Protein 1NJ1 (pdb70)

CATH classification: 3.30.930.10 (+2 more: 3.40.50.800, 3.30.110.30)

InterPro domains:
  IPR002314 Aminoacyl-tRNA synthetase, class II (G/ P/ S/T) [PF00587] (98-279)
  IPR002316 Proline-tRNA ligase, class IIa [PR01046] (71-89)
  IPR002316 Proline-tRNA ligase, class IIa [PR01046] (112-123)
  IPR002316 Proline-tRNA ligase, class IIa [PR01046] (142-150)
  IPR002316 Proline-tRNA ligase, class IIa [PR01046] (152-163)
  IPR004154 Anticodon-binding [PF03129] (296-390)
  IPR004499 Proline-tRNA ligase, class IIa, archaeal-type [MF_01571] (13-481)
  IPR004499 Proline-tRNA ligase, class IIa, archaeal-type [PTHR43382] (6-451)
  IPR004499 Proline-tRNA ligase, class IIa, archaeal-type [TIGR00408] (14-480)
  IPR006195 Aminoacyl-tRNA synthetase, class II [PS50862] (42-289)
  IPR016061 Proline-tRNA ligase, class II, C-terminal [PF09180] (418-471)
  IPR016061 Proline-tRNA ligase, class II, C-terminal [SM00946] (417-471)
  IPR017449 Prolyl-tRNA synthetase, class II [G3DSA:3.30.110.30] (411-475)
  IPR017449 Prolyl-tRNA synthetase, class II [SSF64586] (412-473)
  IPR033721 Prolyl-tRNA synthetase, catalytic domain [cd00778] (19-279)
  IPR036621 Anticodon-binding domain superfamily [G3DSA:3.40.50.800] (290-408)
  IPR045864 Class II Aminoacyl-tRNA synthetase/Biotinyl protein ligase (BPL) and lipoyl protein ligase (LPL) [G3DSA:3.30.930.10] (19-289)
  IPR045864 Class II Aminoacyl-tRNA synthetase/Biotinyl protein ligase (BPL) and lipoyl protein ligase (LPL) [SSF55681] (20-283)

Secondary structure (DSSP, 8-state):
-HHHHHHHHHHHTT-EE---SSTT--EE-HHHHHHHHHHHHHHHHHHTTT-EE----SEEEHHHHTTSHHHHHHTTTT--EEEEETTEEEEEEEEEPSSSHHHHHHHHHHH--BTTT--EEEEEEEEEE----S--BTTTB-SEEEEEEEEEEEESSHHHHHHHHHHHHHHHHHHHHHHT---EEEE--TTTS-TT-SEEEEEEEE-TTS-EEEEEEEEEEETHHHHHHT-EEE-TTS-EEE-EEEEEEE-THHHHHHHHHT--SSSEE--TTTSS-SEEEEE--SSSSHHHHHHHHHHHHHHHHTTT--EEE---SS-HHHHHHHHHHEE-SEEEEE-HHHHTTTEEEEEESSS--EEEEETTTHHHHHHHHHHHHHHHHHHHHHHHHHTTEEE-SSHHHHHHHHHHH-SEEEEEE---HHHHHHHHHHHT-EEEEEEE-S--B-TTT-SB--EEEEEE-B-

GO terms:
  GO:0004827 proline-tRNA ligase activity (F, EXP)
  GO:0005515 protein binding (F, IPI)

Nearest PDB structures (foldseek):
  1nj1-assembly1_A  TM=1.002E+00  e=1.861E-103  Methanothermobacter thermautotrophicus
  1nj2-assembly1_A-2  TM=9.922E-01  e=1.148E-88  Methanothermobacter thermautotrophicus str. Delta H
  1nj8-assembly1_A  TM=9.573E-01  e=8.414E-65  Methanocaldococcus jannaschii
  3ial-assembly1_B  TM=9.706E-01  e=8.404E-56  Giardia lamblia ATCC 50803
  3ial-assembly1_A  TM=9.686E-01  e=1.998E-55  Giardia lamblia ATCC 50803

Organism: Methanothermobacter thermautotrophicus (strain ATCC 29096 / DSM 1053 / JCM 10044 / NBRC 100330 / Delta H) (NCBI:txid187420)

Foldseek 3Di:
DLQVQLVVLCVLLVQWDCPDPDFQDIGGGPQNVLLVVLLVVLLCVLCVVAADEDDFDQKDWCVLLVLADQQCVVQVVFWDWDQDDPPHGDPTIITGAQDCLSGCLLVLLVQAAALVSDWHKYKYFAWGATRDDPDHDPLARGRIQGGKIKMKIKHADLVVLVVVLVVVVVSVVVSCLLFLFDWDKFKAFVVPANGQFPTKIWTWGAFPVLAIGTFKMKTWNQQSSQVSSVRWYQYPVGDIDTITMMMMIGTSVSVSCSQGLLADPLAGATQLSSAQFQEEEEEDDDPDCVVVRVVVRVVLQVVLVVVVGRYHYPPDPDDVVVVCSSCLNNRHAWYWYTYPVQSVVQKIWIAGNSPRDIDIDHSPPVNVVSVVSSVVSSVVSSVVSNVVQVVQEEEDLALVVLLVSCVPVRHKYKYFAQSDDVQQVVSCVVSVKHWRHWDADDWFAHNGPGHIGRTITMIGHYD

Radius of gyration: 25.41 Å; Cα contacts (8 Å, |Δi|>4): 941; chains: 1; bounding box: 59×59×75 Å

Structure (mmCIF, N/CA/C/O backbone):
data_1NJ1
#
_entry.id   1NJ1
#
_cell.length_a   143.750
_cell.length_b   143.750
_cell.length_c   163.890
_cell.angle_alpha   90.00
_cell.angle_beta   90.00
_cell.angle_gamma   120.00
#
_symmetry.space_group_name_H-M   'P 65 2 2'
#
loop_
_entity.id
_entity.type
_entity.pdbx_description
1 polymer 'Proline-tRNA Synthetase'
2 non-polymer 'ZINC ION'
3 non-polymer 'MAGNESIUM ION'
4 non-polymer "5'-O-(N-(L-CYSTEINYL)-SULFAMOYL)ADENOSINE"
5 water water
#
loop_
_atom_site.group_PDB
_atom_site.id
_atom_site.type_symbol
_atom_site.label_atom_id
_atom_site.label_alt_id
_atom_site.label_comp_id
_atom_site.label_asym_id
_atom_site.label_entity_id
_atom_site.label_seq_id
_atom_site.pdbx_PDB_ins_code
_atom_site.Cartn_x
_atom_site.Cartn_y
_atom_site.Cartn_z
_atom_site.occupancy
_atom_site.B_iso_or_equiv
_atom_site.auth_seq_id
_atom_site.auth_comp_id
_atom_site.auth_asym_id
_atom_site.auth_atom_id
_atom_site.pdbx_PDB_model_num
ATOM 1 N N . GLU A 1 39 ? -13.944 -89.200 -19.314 1.00 83.19 19 GLU A N 1
ATOM 2 C CA . GLU A 1 39 ? -13.452 -88.009 -18.552 1.00 83.64 19 GLU A CA 1
ATOM 3 C C . GLU A 1 39 ? -14.267 -86.773 -18.919 1.00 80.41 19 GLU A C 1
ATOM 4 O O . GLU A 1 39 ? -14.719 -86.038 -18.042 1.00 79.09 19 GLU A O 1
ATOM 10 N N . PHE A 1 40 ? -14.452 -86.554 -20.218 1.00 76.90 20 PHE A N 1
ATOM 11 C CA . PHE A 1 40 ? -15.222 -85.416 -20.696 1.00 73.83 20 PHE A CA 1
ATOM 12 C C . PHE A 1 40 ? -16.657 -85.517 -20.204 1.00 73.17 20 PHE A C 1
ATOM 13 O O . PHE A 1 40 ? -17.194 -84.560 -19.647 1.00 72.17 20 PHE A O 1
ATOM 21 N N . SER A 1 41 ? -17.272 -86.678 -20.414 1.00 71.72 21 SER A N 1
ATOM 22 C CA . SER A 1 41 ? -18.644 -86.896 -19.984 1.00 71.95 21 SER A CA 1
ATOM 23 C C . SER A 1 41 ? -18.859 -86.427 -18.557 1.00 72.33 21 SER A C 1
ATOM 24 O O . SER A 1 41 ? -19.757 -85.636 -18.288 1.00 74.57 21 SER A O 1
ATOM 27 N N . GLU A 1 42 ? -18.036 -86.911 -17.638 1.00 70.96 22 GLU A N 1
ATOM 28 C CA . GLU A 1 42 ? -18.187 -86.521 -16.253 1.00 69.86 22 GLU A CA 1
ATOM 29 C C . GLU A 1 42 ? -18.043 -85.011 -16.119 1.00 66.41 22 GLU A C 1
ATOM 30 O O . GLU A 1 42 ? -18.817 -84.363 -15.430 1.00 66.49 22 GLU A O 1
ATOM 36 N N . TRP A 1 43 ? -17.046 -84.449 -16.784 1.00 63.82 23 TRP A N 1
ATOM 37 C CA . TRP A 1 43 ? -16.805 -83.017 -16.710 1.00 60.91 23 TRP A CA 1
ATOM 38 C C . TRP A 1 43 ? -18.050 -82.246 -17.121 1.00 60.35 23 TRP A C 1
ATOM 39 O O . TRP A 1 43 ? -18.512 -81.364 -16.402 1.00 60.57 23 TRP A O 1
ATOM 50 N N . PHE A 1 44 ? -18.571 -82.594 -18.293 1.00 59.50 24 PHE A N 1
ATOM 51 C CA . PHE A 1 44 ? -19.760 -81.980 -18.867 1.00 59.70 24 PHE A CA 1
ATOM 52 C C . PHE A 1 44 ? -20.929 -82.018 -17.877 1.00 60.01 24 PHE A C 1
ATOM 53 O O . PHE A 1 44 ? -21.447 -80.977 -17.481 1.00 59.96 24 PHE A O 1
ATOM 61 N N . HIS A 1 45 ? -21.329 -83.218 -17.473 1.00 59.71 25 HIS A N 1
ATOM 62 C CA . HIS A 1 45 ? -22.430 -83.387 -16.533 1.00 61.23 25 HIS A CA 1
ATOM 63 C C . HIS A 1 45 ? -22.244 -82.601 -15.261 1.00 61.60 25 HIS A C 1
ATOM 64 O O . HIS A 1 45 ? -23.192 -82.024 -14.735 1.00 63.67 25 HIS A O 1
ATOM 71 N N . ASN A 1 46 ? -21.025 -82.570 -14.752 1.00 61.21 26 ASN A N 1
ATOM 72 C CA . ASN A 1 46 ? -20.797 -81.839 -13.526 1.00 60.88 26 ASN A CA 1
ATOM 73 C C . ASN A 1 46 ? -20.879 -80.345 -13.726 1.00 57.85 26 ASN A C 1
ATOM 74 O O . ASN A 1 46 ? -21.415 -79.637 -12.879 1.00 57.79 26 ASN A O 1
ATOM 79 N N . ILE A 1 47 ? -20.360 -79.849 -14.839 1.00 55.00 27 ILE A N 1
ATOM 80 C CA . ILE A 1 47 ? -20.405 -78.414 -15.048 1.00 53.57 27 ILE A CA 1
ATOM 81 C C . ILE A 1 47 ? -21.835 -77.941 -15.309 1.00 53.03 27 ILE A C 1
ATOM 82 O O . ILE A 1 47 ? -22.217 -76.857 -14.872 1.00 51.16 27 ILE A O 1
ATOM 87 N N . LEU A 1 48 ? -22.628 -78.755 -16.002 1.00 52.02 28 LEU A N 1
ATOM 88 C CA . LEU A 1 48 ? -24.004 -78.382 -16.277 1.00 54.57 28 LEU A CA 1
ATOM 89 C C . LEU A 1 48 ? -24.719 -78.159 -14.956 1.00 57.06 28 LEU A C 1
ATOM 90 O O . LEU A 1 48 ? -25.569 -77.279 -14.838 1.00 60.50 28 LEU A O 1
ATOM 95 N N . GLU A 1 49 ? -24.358 -78.947 -13.953 1.00 58.48 29 GLU A N 1
ATOM 96 C CA . GLU A 1 49 ? -24.965 -78.819 -12.643 1.00 58.51 29 GLU A CA 1
ATOM 97 C C . GLU A 1 49 ? -24.344 -77.707 -11.816 1.00 58.15 29 GLU A C 1
ATOM 98 O O . GLU A 1 49 ? -25.051 -76.852 -11.297 1.00 58.54 29 GLU A O 1
ATOM 104 N N . GLU A 1 50 ? -23.022 -77.710 -11.691 1.00 58.78 30 GLU A N 1
ATOM 105 C CA . GLU A 1 50 ? -22.361 -76.694 -10.891 1.00 58.02 30 GLU A CA 1
ATOM 106 C C . GLU A 1 50 ? -22.654 -75.288 -11.384 1.00 56.93 30 GLU A C 1
ATOM 107 O O . GLU A 1 50 ? -22.937 -74.401 -10.591 1.00 56.40 30 GLU A O 1
ATOM 113 N N . ALA A 1 51 ? -22.574 -75.086 -12.694 1.00 56.39 31 ALA A N 1
ATOM 114 C CA . ALA A 1 51 ? -22.832 -73.780 -13.281 1.00 55.65 31 ALA A CA 1
ATOM 115 C C . ALA A 1 51 ? -24.338 -73.501 -13.384 1.00 57.18 31 ALA A C 1
ATOM 116 O O . ALA A 1 51 ? -24.753 -72.425 -13.826 1.00 56.81 31 ALA A O 1
ATOM 118 N N . GLU A 1 52 ? -25.144 -74.480 -12.974 1.00 57.72 32 GLU A N 1
ATOM 119 C CA . GLU A 1 52 ? -26.602 -74.372 -12.981 1.00 58.87 32 GLU A CA 1
ATOM 120 C C . GLU A 1 52 ? -27.174 -74.010 -14.342 1.00 57.63 32 GLU A C 1
ATOM 121 O O . GLU A 1 52 ? -27.921 -73.048 -14.491 1.00 57.46 32 GLU A O 1
ATOM 127 N N . ILE A 1 53 ? -26.817 -74.813 -15.332 1.00 56.47 33 ILE A N 1
ATOM 128 C CA . ILE A 1 53 ? -27.263 -74.613 -16.691 1.00 54.20 33 ILE A CA 1
ATOM 129 C C . ILE A 1 53 ? -28.577 -75.330 -16.912 1.00 53.22 33 ILE A C 1
ATOM 130 O O . ILE A 1 53 ? -29.562 -74.710 -17.296 1.00 53.72 33 ILE A O 1
ATOM 135 N N . ILE A 1 54 ? -28.595 -76.637 -16.689 1.00 52.32 34 ILE A N 1
ATOM 136 C CA . ILE A 1 54 ? -29.827 -77.397 -16.831 1.00 53.84 34 ILE A CA 1
ATOM 137 C C . ILE A 1 54 ? -29.901 -78.362 -15.667 1.00 53.86 34 ILE A C 1
ATOM 138 O O . ILE A 1 54 ? -28.884 -78.732 -15.105 1.00 56.97 34 ILE A O 1
ATOM 143 N N . ASP A 1 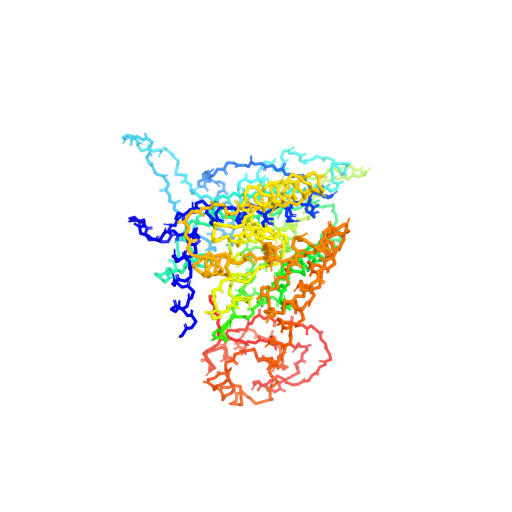55 ? -31.109 -78.752 -15.293 1.00 55.09 35 ASP A N 1
ATOM 144 C CA . ASP A 1 55 ? -31.307 -79.700 -14.216 1.00 53.77 35 ASP A CA 1
ATOM 145 C C . ASP A 1 55 ? -31.885 -80.908 -14.921 1.00 54.95 35 ASP A C 1
ATOM 146 O O . ASP A 1 55 ? -32.903 -80.798 -15.591 1.00 55.56 35 ASP A O 1
ATOM 151 N N . GLN A 1 56 ? -31.241 -82.059 -14.781 1.00 57.08 36 GLN A N 1
ATOM 152 C CA . GLN A 1 56 ? -31.698 -83.266 -15.464 1.00 57.84 36 GLN A CA 1
ATOM 153 C C . GLN A 1 56 ? -32.646 -84.138 -14.661 1.00 57.71 36 GLN A C 1
ATOM 154 O O . GLN A 1 56 ? -33.145 -85.148 -15.164 1.00 57.49 36 GLN A O 1
ATOM 160 N N . ARG A 1 57 ? -32.909 -83.744 -13.424 1.00 56.69 37 ARG A N 1
ATOM 161 C CA . ARG A 1 57 ? -33.768 -84.531 -12.557 1.00 58.16 37 ARG A CA 1
ATOM 162 C C . ARG A 1 57 ? -35.265 -84.519 -12.866 1.00 59.24 37 ARG A C 1
ATOM 163 O O . ARG A 1 57 ? -36.077 -84.716 -11.977 1.00 62.47 37 ARG A O 1
ATOM 171 N N . TYR A 1 58 ? -35.636 -84.307 -14.120 1.00 60.80 38 TYR A N 1
ATOM 172 C CA . TYR A 1 58 ? -37.048 -84.287 -14.490 1.00 60.53 38 TYR A CA 1
ATOM 173 C C . TYR A 1 58 ? -37.539 -85.728 -14.691 1.00 61.45 38 TYR A C 1
ATOM 174 O O . TYR A 1 58 ? -36.871 -86.539 -15.323 1.00 61.57 38 TYR A O 1
ATOM 183 N N . PRO A 1 59 ? -38.729 -86.055 -14.172 1.00 63.62 39 PRO A N 1
ATOM 184 C CA . PRO A 1 59 ? -39.324 -87.394 -14.273 1.00 64.28 39 PRO A CA 1
ATOM 185 C C . PRO A 1 59 ? -39.487 -88.022 -15.649 1.00 65.44 39 PRO A C 1
ATOM 186 O O . PRO A 1 59 ? -39.921 -89.171 -15.753 1.00 66.29 39 PRO A O 1
ATOM 190 N N . VAL A 1 60 ? -39.162 -87.290 -16.708 1.00 65.19 40 VAL A N 1
ATOM 191 C CA . VAL A 1 60 ? -39.295 -87.858 -18.045 1.00 64.74 40 VAL A CA 1
ATOM 192 C C . VAL A 1 60 ? -37.955 -87.790 -18.763 1.00 65.66 40 VAL A C 1
ATOM 193 O O . VAL A 1 60 ? -37.400 -86.719 -18.988 1.00 66.90 40 VAL A O 1
ATOM 197 N N . LYS A 1 61 ? -37.440 -88.959 -19.111 1.00 66.68 41 LYS A N 1
ATOM 198 C CA . LYS A 1 61 ? -36.153 -89.081 -19.770 1.00 67.36 41 LYS A CA 1
ATOM 199 C C . LYS A 1 61 ? -36.041 -88.300 -21.073 1.00 66.01 41 LYS A C 1
ATOM 200 O O . LYS A 1 61 ? -36.922 -88.368 -21.935 1.00 65.70 41 LYS A O 1
ATOM 206 N N . GLY A 1 62 ? -34.947 -87.555 -21.200 1.00 63.70 42 GLY A N 1
ATOM 207 C CA . GLY A 1 62 ? -34.700 -86.794 -22.407 1.00 62.37 42 GLY A CA 1
ATOM 208 C C . GLY A 1 62 ? -35.370 -85.442 -22.449 1.00 61.92 42 GLY A C 1
ATOM 209 O O . GLY A 1 62 ? -35.506 -84.837 -23.511 1.00 61.42 42 GLY A O 1
ATOM 210 N N . MET A 1 63 ? -35.790 -84.959 -21.291 1.00 60.42 43 MET A N 1
ATOM 211 C CA . MET A 1 63 ? -36.453 -83.674 -21.221 1.00 59.55 43 MET A CA 1
ATOM 212 C C . MET A 1 63 ? -35.895 -82.969 -20.023 1.00 58.05 43 MET A C 1
ATOM 213 O O . MET A 1 63 ? -36.160 -83.353 -18.899 1.00 60.76 43 MET A O 1
ATOM 218 N N . HIS A 1 64 ? -35.118 -81.928 -20.269 1.00 57.34 44 HIS A N 1
ATOM 219 C CA . HIS A 1 64 ? -34.482 -81.218 -19.187 1.00 56.91 44 HIS A CA 1
ATOM 220 C C . HIS A 1 64 ? -34.989 -79.809 -18.955 1.00 54.43 44 HIS A C 1
ATOM 221 O O . HIS A 1 64 ? -35.677 -79.233 -19.791 1.00 54.08 44 HIS A O 1
ATOM 228 N N . VAL A 1 65 ? -34.635 -79.268 -17.797 1.00 51.18 45 VAL A N 1
ATOM 229 C CA . VAL A 1 65 ? -35.047 -77.945 -17.393 1.00 49.05 45 VAL A CA 1
ATOM 230 C C . VAL A 1 65 ? -33.945 -76.925 -17.541 1.00 49.86 45 VAL A C 1
ATOM 231 O O . VAL A 1 65 ? -32.819 -77.165 -17.128 1.00 51.80 45 VAL A O 1
ATOM 235 N N . TRP A 1 66 ? -34.268 -75.780 -18.130 1.00 49.15 46 TRP A N 1
ATOM 236 C CA . TRP A 1 66 ? -33.283 -74.722 -18.258 1.00 49.70 46 TRP A CA 1
ATOM 237 C C . TRP A 1 66 ? -33.368 -73.862 -17.008 1.00 49.34 46 TRP A C 1
ATOM 238 O O . TRP A 1 66 ? -34.380 -73.215 -16.770 1.00 51.58 46 TRP A O 1
ATOM 249 N N . MET A 1 67 ? -32.313 -73.867 -16.205 1.00 49.80 47 MET A N 1
ATOM 250 C CA . MET A 1 67 ? -32.275 -73.077 -14.991 1.00 49.37 47 MET A CA 1
ATOM 251 C C . MET A 1 67 ? -31.898 -71.647 -15.353 1.00 48.59 47 MET A C 1
ATOM 252 O O . MET A 1 67 ? -31.399 -71.392 -16.443 1.00 50.05 47 MET A O 1
ATOM 257 N N . PRO A 1 68 ? -32.109 -70.695 -14.433 1.00 48.13 48 PRO A N 1
ATOM 258 C CA . PRO A 1 68 ? -31.788 -69.294 -14.710 1.00 47.65 48 PRO A CA 1
ATOM 259 C C . PRO A 1 68 ? -30.499 -69.033 -15.468 1.00 49.20 48 PRO A C 1
ATOM 260 O O . PRO A 1 68 ? -30.526 -68.403 -16.519 1.00 51.50 48 PRO A O 1
ATOM 264 N N . HIS A 1 69 ? -29.369 -69.505 -14.949 1.00 51.83 49 HIS A N 1
ATOM 265 C CA . HIS A 1 69 ? -28.101 -69.255 -15.630 1.00 53.12 49 HIS A CA 1
ATOM 266 C C . HIS A 1 69 ? -28.080 -69.835 -17.047 1.00 52.41 49 HIS A C 1
ATOM 267 O O . HIS A 1 69 ? -27.759 -69.129 -18.010 1.00 52.08 49 HIS A O 1
ATOM 274 N N . GLY A 1 70 ? -28.411 -71.118 -17.168 1.00 50.31 50 GLY A N 1
ATOM 275 C CA . GLY A 1 70 ? -28.432 -71.738 -18.477 1.00 49.77 50 GLY A CA 1
ATOM 276 C C . GLY A 1 70 ? -29.302 -70.923 -19.416 1.00 50.33 50 GLY A C 1
ATOM 277 O O . GLY A 1 70 ? -28.903 -70.607 -20.540 1.00 50.98 50 GLY A O 1
ATOM 278 N N . PHE A 1 71 ? -30.487 -70.546 -18.948 1.00 48.78 51 PHE A N 1
ATOM 279 C CA . PHE A 1 71 ? -31.385 -69.772 -19.787 1.00 48.42 51 PHE A CA 1
ATOM 280 C C . PHE A 1 71 ? -30.739 -68.506 -20.319 1.00 47.88 51 PHE A C 1
ATOM 281 O O . PHE A 1 71 ? -30.963 -68.139 -21.464 1.00 48.35 51 PHE A O 1
ATOM 289 N N . MET A 1 72 ? -29.942 -67.834 -19.498 1.00 48.51 52 MET A N 1
ATOM 290 C CA . MET A 1 72 ? -29.292 -66.608 -19.950 1.00 50.20 52 MET A CA 1
ATOM 291 C C . MET A 1 72 ? -28.302 -66.856 -21.084 1.00 49.91 52 MET A C 1
ATOM 292 O O . MET A 1 72 ? -28.187 -66.047 -22.005 1.00 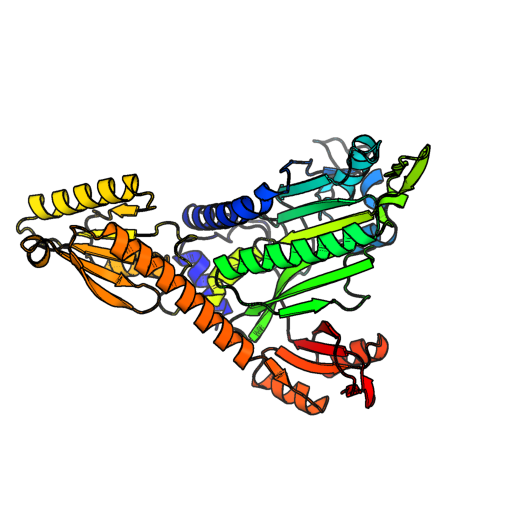51.38 52 MET A O 1
ATOM 297 N N . ILE A 1 73 ? -27.588 -67.972 -21.016 1.00 49.00 53 ILE A N 1
ATOM 298 C CA . ILE A 1 73 ? -26.621 -68.310 -22.050 1.00 47.50 53 ILE A CA 1
ATOM 299 C C . ILE A 1 73 ? -27.367 -68.597 -23.341 1.00 46.35 53 ILE A C 1
ATOM 300 O O . ILE A 1 73 ? -26.995 -68.112 -24.411 1.00 44.08 53 ILE A O 1
ATOM 305 N N . ARG A 1 74 ? -28.432 -69.385 -23.221 1.00 45.91 54 ARG A N 1
ATOM 306 C CA . ARG A 1 74 ? -29.268 -69.747 -24.356 1.00 44.99 54 ARG A CA 1
ATOM 307 C C . ARG A 1 74 ? -29.797 -68.472 -24.993 1.00 46.36 54 ARG A C 1
ATOM 308 O O . ARG A 1 74 ? -29.776 -68.304 -26.209 1.00 48.07 54 ARG A O 1
ATOM 316 N N . LYS A 1 75 ? -30.257 -67.570 -24.141 1.00 46.56 55 LYS A N 1
ATOM 317 C CA . LYS A 1 75 ? -30.795 -66.299 -24.567 1.00 47.69 55 LYS A CA 1
ATOM 318 C C . LYS A 1 75 ? -29.770 -65.529 -25.385 1.00 48.62 55 LYS A C 1
ATOM 319 O O . LYS A 1 75 ? -30.064 -65.101 -26.499 1.00 49.56 55 LYS A O 1
ATOM 325 N N . ASN A 1 76 ? -28.567 -65.353 -24.843 1.00 47.87 56 ASN A N 1
ATOM 326 C CA . ASN A 1 76 ? -27.535 -64.622 -25.570 1.00 47.48 56 ASN A CA 1
ATOM 327 C C . ASN A 1 76 ? -27.133 -65.328 -26.853 1.00 47.21 56 ASN A C 1
ATOM 328 O O . ASN A 1 76 ? -26.873 -64.688 -27.871 1.00 46.76 56 ASN A O 1
ATOM 333 N N . THR A 1 77 ? -27.074 -66.650 -26.817 1.00 46.62 57 THR A N 1
ATOM 334 C CA . THR A 1 77 ? -26.714 -67.373 -28.018 1.00 45.58 57 THR A CA 1
ATOM 335 C C . THR A 1 77 ? -27.740 -67.061 -29.088 1.00 45.68 57 THR A C 1
ATOM 336 O O . THR A 1 77 ? -27.374 -66.816 -30.238 1.00 45.43 57 THR A O 1
ATOM 340 N N . LEU A 1 78 ? -29.024 -67.052 -28.722 1.00 44.53 58 LEU A N 1
ATOM 341 C CA . LEU A 1 78 ? -30.058 -66.749 -29.710 1.00 44.49 58 LEU A CA 1
ATOM 342 C C . LEU A 1 78 ? -30.014 -65.295 -30.192 1.00 44.37 58 LEU A C 1
ATOM 343 O O . LEU A 1 78 ? -30.337 -65.013 -31.344 1.00 44.36 58 LEU A O 1
ATOM 348 N N . LYS A 1 79 ? -29.612 -64.370 -29.332 1.00 44.65 59 LYS A N 1
ATOM 349 C CA . LYS A 1 79 ? -29.529 -62.986 -29.770 1.00 47.91 59 LYS A CA 1
ATOM 350 C C . LYS A 1 79 ? -28.548 -62.895 -30.937 1.00 49.74 59 LYS A C 1
ATOM 351 O O . LYS A 1 79 ? -28.830 -62.261 -31.950 1.00 51.14 59 LYS A O 1
ATOM 357 N N . ILE A 1 80 ? -27.396 -63.539 -30.778 1.00 50.86 60 ILE A N 1
ATOM 358 C CA . ILE A 1 80 ? -26.367 -63.564 -31.803 1.00 50.69 60 ILE A CA 1
ATOM 359 C C . ILE A 1 80 ? -26.928 -64.175 -33.074 1.00 51.35 60 ILE A C 1
ATOM 360 O O . ILE A 1 80 ? -26.753 -63.627 -34.161 1.00 53.53 60 ILE A O 1
ATOM 365 N N . LEU A 1 81 ? -27.614 -65.306 -32.937 1.00 50.96 61 LEU A N 1
ATOM 366 C CA . LEU A 1 81 ? -28.180 -65.984 -34.097 1.00 50.39 61 LEU A CA 1
ATOM 367 C C . LEU A 1 81 ? -29.190 -65.124 -34.837 1.00 50.43 61 LEU A C 1
ATOM 368 O O . LEU A 1 81 ? -29.139 -65.007 -36.054 1.00 51.28 61 LEU A O 1
ATOM 373 N N . ARG A 1 82 ? -30.107 -64.513 -34.099 1.00 50.70 62 ARG A N 1
ATOM 374 C CA . ARG A 1 82 ? -31.128 -63.689 -34.717 1.00 48.68 62 ARG A CA 1
ATOM 375 C C . ARG A 1 82 ? -30.599 -62.439 -35.408 1.00 50.37 62 ARG A C 1
ATOM 376 O O . ARG A 1 82 ? -31.165 -62.023 -36.409 1.00 49.60 62 ARG A O 1
ATOM 384 N N . ARG A 1 83 ? -29.523 -61.834 -34.904 1.00 52.04 63 ARG A N 1
ATOM 385 C CA . ARG A 1 83 ? -28.986 -60.649 -35.574 1.00 55.78 63 ARG A CA 1
ATOM 386 C C . ARG A 1 83 ? -28.689 -61.025 -37.006 1.00 55.88 63 ARG A C 1
ATOM 387 O O . ARG A 1 83 ? -28.956 -60.271 -37.937 1.00 59.03 63 ARG A O 1
ATOM 395 N N . ILE A 1 84 ? -28.133 -62.214 -37.171 1.00 54.64 64 ILE A N 1
ATOM 396 C CA . ILE A 1 84 ? -27.773 -62.706 -38.477 1.00 52.74 64 ILE A CA 1
ATOM 397 C C . ILE A 1 84 ? -28.998 -63.048 -39.288 1.00 52.65 64 ILE A C 1
ATOM 398 O O . ILE A 1 84 ? -29.207 -62.506 -40.373 1.00 53.75 64 ILE A O 1
ATOM 403 N N . LEU A 1 85 ? -29.809 -63.950 -38.761 1.00 51.20 65 LEU A N 1
ATOM 404 C CA . LEU A 1 85 ? -31.006 -64.377 -39.466 1.00 52.42 65 LEU A CA 1
ATOM 405 C C . LEU A 1 85 ? -31.992 -63.263 -39.807 1.00 53.72 65 LEU A C 1
ATOM 406 O O . LEU A 1 85 ? -32.615 -63.299 -40.862 1.00 55.37 65 LEU A O 1
ATOM 411 N N . ASP A 1 86 ? -32.140 -62.270 -38.938 1.00 54.29 66 ASP A N 1
ATOM 412 C CA . ASP A 1 86 ? -33.100 -61.212 -39.220 1.00 55.77 66 ASP A CA 1
ATOM 413 C C . ASP A 1 86 ? -32.728 -60.270 -40.364 1.00 56.02 66 ASP A C 1
ATOM 414 O O . ASP A 1 86 ? -33.535 -59.432 -40.768 1.00 56.88 66 ASP A O 1
ATOM 419 N N . ARG A 1 87 ? -31.523 -60.403 -40.905 1.00 55.30 67 ARG A N 1
ATOM 420 C CA . ARG A 1 87 ? -31.130 -59.545 -42.019 1.00 53.70 67 ARG A CA 1
ATOM 421 C C . ARG A 1 87 ? -31.962 -59.860 -43.251 1.00 54.01 67 ARG A C 1
ATOM 422 O O . ARG A 1 87 ? -32.383 -58.953 -43.956 1.00 55.79 67 ARG A O 1
ATOM 430 N N . ASP A 1 88 ? -32.211 -61.142 -43.503 1.00 53.74 68 ASP A N 1
ATOM 431 C CA . ASP A 1 88 ? -32.960 -61.538 -44.689 1.00 54.04 68 ASP A CA 1
ATOM 432 C C . ASP A 1 88 ? -34.017 -62.594 -44.463 1.00 52.55 68 ASP A C 1
ATOM 433 O O . ASP A 1 88 ? -34.570 -63.130 -45.422 1.00 54.08 68 ASP A O 1
ATOM 438 N N . HIS A 1 89 ? -34.293 -62.912 -43.206 1.00 50.07 69 HIS A N 1
ATOM 439 C CA . HIS A 1 89 ? -35.314 -63.906 -42.898 1.00 48.54 69 HIS A CA 1
ATOM 440 C C . HIS A 1 89 ? -36.416 -63.260 -42.073 1.00 47.78 69 HIS A C 1
ATOM 441 O O . HIS A 1 89 ? -36.175 -62.284 -41.369 1.00 48.46 69 HIS A O 1
ATOM 448 N N . GLU A 1 90 ? -37.622 -63.807 -42.161 1.00 47.59 70 GLU A N 1
ATOM 449 C CA . GLU A 1 90 ? -38.750 -63.288 -41.399 1.00 48.00 70 GLU A CA 1
ATOM 450 C C . GLU A 1 90 ? -39.145 -64.336 -40.370 1.00 46.93 70 GLU A C 1
ATOM 451 O O . GLU A 1 90 ? -39.531 -65.447 -40.728 1.00 47.74 70 GLU A O 1
ATOM 457 N N . GLU A 1 91 ? -39.062 -63.985 -39.093 1.00 44.31 71 GLU A N 1
ATOM 458 C CA . GLU A 1 91 ? -39.421 -64.934 -38.063 1.00 44.27 71 GLU A CA 1
ATOM 459 C C . GLU A 1 91 ? -40.925 -65.125 -38.023 1.00 45.36 71 GLU A C 1
ATOM 460 O O . GLU A 1 91 ? -41.681 -64.175 -38.203 1.00 47.35 71 GLU A O 1
ATOM 466 N N . VAL A 1 92 ? -41.348 -66.368 -37.808 1.00 45.08 72 VAL A N 1
ATOM 467 C CA . VAL A 1 92 ? -42.755 -66.711 -37.719 1.00 44.79 72 VAL A CA 1
ATOM 468 C C . VAL A 1 92 ? -42.906 -67.666 -36.541 1.00 44.55 72 VAL A C 1
ATOM 469 O O . VAL A 1 92 ? -41.983 -67.846 -35.762 1.00 44.35 72 VAL A O 1
ATOM 473 N N . LEU A 1 93 ? -44.077 -68.267 -36.400 1.00 43.75 73 LEU A N 1
ATOM 474 C CA . LEU A 1 93 ? -44.310 -69.209 -35.327 1.00 44.07 73 LEU A CA 1
ATOM 475 C C . LEU A 1 93 ? -45.516 -70.045 -35.688 1.00 45.63 73 LEU A C 1
ATOM 476 O O . LEU A 1 93 ? -46.643 -69.554 -35.669 1.00 47.61 73 LEU A O 1
ATOM 481 N N . PHE A 1 94 ? -45.265 -71.310 -36.033 1.00 45.36 74 PHE A N 1
ATOM 482 C CA . PHE A 1 94 ? -46.317 -72.235 -36.410 1.00 43.01 74 PHE A CA 1
ATOM 483 C C . PHE A 1 94 ? -46.668 -73.129 -35.248 1.00 42.89 74 PHE A C 1
ATOM 484 O O . PHE A 1 94 ? -45.969 -73.152 -34.247 1.00 42.91 74 PHE A O 1
ATOM 492 N N . PRO A 1 95 ? -47.771 -73.874 -35.367 1.00 44.02 75 PRO A N 1
ATOM 493 C CA . PRO A 1 95 ? -48.245 -74.782 -34.324 1.00 45.55 75 PRO A CA 1
ATOM 494 C C . PRO A 1 95 ? -47.297 -75.927 -34.006 1.00 48.91 75 PRO A C 1
ATOM 495 O O . PRO A 1 95 ? -46.358 -76.222 -34.750 1.00 49.10 75 PRO A O 1
ATOM 499 N N . LEU A 1 96 ? -47.579 -76.588 -32.896 1.00 49.81 76 LEU A N 1
ATOM 500 C CA . LEU A 1 96 ? -46.795 -77.715 -32.447 1.00 51.64 76 LEU A CA 1
ATOM 501 C C . LEU A 1 96 ? -47.369 -79.019 -32.967 1.00 53.71 76 LEU A C 1
ATOM 502 O O . LEU A 1 96 ? -46.625 -79.941 -33.288 1.00 56.52 76 LEU A O 1
ATOM 507 N N . LEU A 1 97 ? -48.695 -79.094 -33.047 1.00 54.88 77 LEU A N 1
ATOM 508 C CA . LEU A 1 97 ? -49.379 -80.313 -33.466 1.00 54.34 77 LEU A CA 1
ATOM 509 C C . LEU A 1 97 ? -49.678 -80.465 -34.941 1.00 56.04 77 LEU A C 1
ATOM 510 O O . LEU A 1 97 ? -50.120 -79.525 -35.600 1.00 54.01 77 LEU A O 1
ATOM 515 N N . VAL A 1 98 ? -49.435 -81.675 -35.444 1.00 58.93 78 VAL A N 1
ATOM 516 C CA . VAL A 1 98 ? -49.666 -82.011 -36.846 1.00 62.08 78 VAL A CA 1
ATOM 517 C C . VAL A 1 98 ? -50.542 -83.242 -36.918 1.00 64.46 78 VAL A C 1
ATOM 518 O O . VAL A 1 98 ? -50.283 -84.238 -36.244 1.00 65.26 78 VAL A O 1
ATOM 522 N N . PRO A 1 99 ? -51.587 -83.194 -37.746 1.00 67.28 79 PRO A N 1
ATOM 523 C CA . PRO A 1 99 ? -52.532 -84.298 -37.934 1.00 70.54 79 PRO A CA 1
ATOM 524 C C . PRO A 1 99 ? -51.951 -85.353 -38.867 1.00 74.07 79 PRO A C 1
ATOM 525 O O . PRO A 1 99 ? -51.215 -85.007 -39.786 1.00 74.59 79 PRO A O 1
ATOM 529 N N . GLU A 1 100 ? -52.275 -86.628 -38.636 1.00 79.21 80 GLU A N 1
ATOM 530 C CA . GLU A 1 100 ? -51.767 -87.715 -39.483 1.00 84.26 80 GLU A CA 1
ATOM 531 C C . GLU A 1 100 ? -51.882 -87.351 -40.949 1.00 85.66 80 GLU A C 1
ATOM 532 O O . GLU A 1 100 ? -50.934 -87.478 -41.711 1.00 84.61 80 GLU A O 1
ATOM 538 N N . ASP A 1 101 ? -53.070 -86.908 -41.331 1.00 89.59 81 ASP A N 1
ATOM 539 C CA . ASP A 1 101 ? -53.355 -86.501 -42.697 1.00 93.86 81 ASP A CA 1
ATOM 540 C C . ASP A 1 101 ? -52.175 -85.752 -43.329 1.00 93.69 81 ASP A C 1
ATOM 541 O O . ASP A 1 101 ? -51.658 -86.155 -44.368 1.00 93.59 81 ASP A O 1
ATOM 546 N N . GLU A 1 102 ? -51.752 -84.664 -42.692 1.00 94.53 82 GLU A N 1
ATOM 547 C CA . GLU A 1 102 ? -50.649 -83.851 -43.196 1.00 95.29 82 GLU A CA 1
ATOM 548 C C . GLU A 1 102 ? -49.289 -84.507 -43.030 1.00 94.66 82 GLU A C 1
ATOM 549 O O . GLU A 1 102 ? -48.477 -84.513 -43.949 1.00 93.50 82 GLU A O 1
ATOM 555 N N . LEU A 1 103 ? -49.041 -85.044 -41.843 1.00 95.33 83 LEU A N 1
ATOM 556 C CA . LEU A 1 103 ? -47.769 -85.682 -41.544 1.00 96.56 83 LEU A CA 1
ATOM 557 C C . LEU A 1 103 ? -47.400 -86.780 -42.534 1.00 98.53 83 LEU A C 1
ATOM 558 O O . LEU A 1 103 ? -46.345 -86.722 -43.166 1.00 99.08 83 LEU A O 1
ATOM 563 N N . ALA A 1 104 ? -48.275 -87.774 -42.667 1.00 100.74 84 ALA A N 1
ATOM 564 C CA . ALA A 1 104 ? -48.039 -88.905 -43.558 1.00 102.88 84 ALA A CA 1
ATOM 565 C C . ALA A 1 104 ? -48.301 -88.593 -45.028 1.00 105.09 84 ALA A C 1
ATOM 566 O O . ALA A 1 104 ? -48.483 -89.502 -45.839 1.00 105.96 84 ALA A O 1
ATOM 568 N N . LYS A 1 105 ? -48.305 -87.311 -45.373 1.00 107.22 85 LYS A N 1
ATOM 569 C CA . LYS A 1 105 ? -48.558 -86.907 -46.749 1.00 109.03 85 LYS A CA 1
ATOM 570 C C . LYS A 1 105 ? -47.312 -87.044 -47.624 1.00 110.15 85 LYS A C 1
ATOM 571 O O . LYS A 1 105 ? -47.405 -87.012 -48.850 1.00 109.95 85 LYS A O 1
ATOM 577 N N . GLU A 1 106 ? -46.150 -87.204 -46.997 1.00 112.13 86 GLU A N 1
ATOM 578 C CA . GLU A 1 106 ? -44.903 -87.364 -47.746 1.00 114.69 86 GLU A CA 1
ATOM 579 C C . GLU A 1 106 ? -44.471 -88.832 -47.793 1.00 114.15 86 GLU A C 1
ATOM 580 O O . GLU A 1 106 ? -44.677 -89.581 -46.842 1.00 114.97 86 GLU A O 1
ATOM 586 N N . ALA A 1 107 ? -43.868 -89.236 -48.906 1.00 113.54 87 ALA A N 1
ATOM 587 C CA . ALA A 1 107 ? -43.422 -90.613 -49.073 1.00 112.49 87 ALA A CA 1
ATOM 588 C C . ALA A 1 107 ? -42.301 -90.994 -48.109 1.00 111.66 87 ALA A C 1
ATOM 589 O O . ALA A 1 107 ? -42.524 -91.712 -47.135 1.00 110.75 87 ALA A O 1
ATOM 591 N N . ILE A 1 108 ? -41.097 -90.499 -48.380 1.00 111.25 88 ILE A N 1
ATOM 592 C CA . ILE A 1 108 ? -39.933 -90.818 -47.559 1.00 111.02 88 ILE A CA 1
ATOM 593 C C . ILE A 1 108 ? -39.866 -90.085 -46.218 1.00 110.22 88 ILE A C 1
ATOM 594 O O . ILE A 1 108 ? -39.430 -90.664 -45.218 1.00 109.50 88 ILE A O 1
ATOM 599 N N . HIS A 1 109 ? -40.291 -88.822 -46.199 1.00 109.50 89 HIS A N 1
ATOM 600 C CA . HIS A 1 109 ? -40.275 -88.015 -44.975 1.00 108.65 89 HIS A CA 1
ATOM 601 C C . HIS A 1 109 ? -41.012 -88.728 -43.841 1.00 108.32 89 HIS A C 1
ATOM 602 O O . HIS A 1 109 ? -40.483 -88.859 -42.736 1.00 108.11 89 HIS A O 1
ATOM 609 N N . VAL A 1 110 ? -42.229 -89.191 -44.118 1.00 108.18 90 VAL A N 1
ATOM 610 C CA . VAL A 1 110 ? -43.030 -89.894 -43.116 1.00 108.43 90 VAL A CA 1
ATOM 611 C C . VAL A 1 110 ? -42.357 -91.193 -42.672 1.00 108.32 90 VAL A C 1
ATOM 612 O O . VAL A 1 110 ? -42.422 -91.565 -41.495 1.00 108.04 90 VAL A O 1
ATOM 616 N N . LYS A 1 111 ? -41.721 -91.878 -43.623 1.00 107.89 91 LYS A N 1
ATOM 617 C CA . LYS A 1 111 ? -41.020 -93.127 -43.346 1.00 107.12 91 LYS A CA 1
ATOM 618 C C . LYS A 1 111 ? -39.827 -92.842 -42.441 1.00 106.93 91 LYS A C 1
ATOM 619 O O . LYS A 1 111 ? -39.459 -93.667 -41.603 1.00 106.56 91 LYS A O 1
ATOM 625 N N . GLY A 1 112 ? -39.235 -91.662 -42.623 1.00 106.84 92 GLY A N 1
ATOM 626 C CA . GLY A 1 112 ? -38.082 -91.257 -41.836 1.00 107.00 92 GLY A CA 1
ATOM 627 C C . GLY A 1 112 ? -38.353 -90.991 -40.363 1.00 107.12 92 GLY A C 1
ATOM 628 O O . GLY A 1 112 ? -37.483 -91.223 -39.519 1.00 107.25 92 GLY A O 1
ATOM 629 N N . PHE A 1 113 ? -39.550 -90.499 -40.048 1.00 106.89 93 PHE A N 1
ATOM 630 C CA . PHE A 1 113 ? -39.917 -90.214 -38.662 1.00 106.11 93 PHE A CA 1
ATOM 631 C C . PHE A 1 113 ? -41.067 -91.118 -38.183 1.00 106.32 93 PHE A C 1
ATOM 632 O O . PHE A 1 113 ? -41.718 -90.836 -37.175 1.00 107.22 93 PHE A O 1
ATOM 640 N N . GLU A 1 114 ? -41.301 -92.207 -38.907 1.00 105.84 94 GLU A N 1
ATOM 641 C CA . GLU A 1 114 ? -42.356 -93.160 -38.578 1.00 105.31 94 GLU A CA 1
ATOM 642 C C . GLU A 1 114 ? -42.595 -93.379 -37.083 1.00 104.13 94 GLU A C 1
ATOM 643 O O . GLU A 1 114 ? -43.619 -92.963 -36.542 1.00 103.26 94 GLU A O 1
ATOM 649 N N . ASP A 1 115 ? -41.650 -94.045 -36.424 1.00 103.24 95 ASP A N 1
ATOM 650 C CA . ASP A 1 115 ? -41.777 -94.350 -35.002 1.00 102.48 95 ASP A CA 1
ATOM 651 C C . ASP A 1 115 ? -40.911 -93.442 -34.153 1.00 99.55 95 ASP A C 1
ATOM 652 O O . ASP A 1 115 ? -40.459 -93.832 -33.076 1.00 98.96 95 ASP A O 1
ATOM 657 N N . GLU A 1 116 ? -40.670 -92.234 -34.644 1.00 96.05 96 GLU A N 1
ATOM 658 C CA . GLU A 1 116 ? -39.866 -91.270 -33.907 1.00 92.35 96 GLU A CA 1
ATOM 659 C C . GLU A 1 116 ? -40.761 -90.117 -33.472 1.00 86.46 96 GLU A C 1
ATOM 660 O O . GLU A 1 116 ? -40.307 -89.154 -32.856 1.00 85.08 96 GLU A O 1
ATOM 666 N N . VAL A 1 117 ? -42.045 -90.254 -33.780 1.00 80.39 97 VAL A N 1
ATOM 667 C CA . VAL A 1 117 ? -43.054 -89.251 -33.475 1.00 75.83 97 VAL A CA 1
ATOM 668 C C . VAL A 1 117 ? -43.934 -89.582 -32.269 1.00 73.01 97 VAL A C 1
ATOM 669 O O . VAL A 1 117 ? -44.366 -90.717 -32.116 1.00 73.13 97 VAL A O 1
ATOM 673 N N . TYR A 1 118 ? -44.190 -88.591 -31.413 1.00 69.68 98 TYR A N 1
ATOM 674 C CA . TYR A 1 118 ? -45.070 -88.782 -30.255 1.00 65.39 98 TYR A CA 1
ATOM 675 C C . TYR A 1 118 ? -46.484 -88.480 -30.744 1.00 63.89 98 TYR A C 1
ATOM 676 O O . TYR A 1 118 ? -46.687 -87.531 -31.503 1.00 61.55 98 TYR A O 1
ATOM 685 N N . TRP A 1 119 ? -47.464 -89.265 -30.307 1.00 62.41 99 TRP A N 1
ATOM 686 C CA . TRP A 1 119 ? -48.839 -89.042 -30.752 1.00 61.46 99 TRP A CA 1
ATOM 687 C C . TRP A 1 119 ? -49.837 -88.695 -29.655 1.00 61.99 99 TRP A C 1
ATOM 688 O O . TRP A 1 119 ? -49.910 -89.390 -28.638 1.00 61.50 99 TRP A O 1
ATOM 699 N N . VAL A 1 120 ? -50.602 -87.621 -29.857 1.00 62.35 100 VAL A N 1
ATOM 700 C CA . VAL A 1 120 ? -51.639 -87.277 -28.892 1.00 64.93 100 VAL A CA 1
ATOM 701 C C . VAL A 1 120 ? -52.863 -87.946 -29.504 1.00 64.82 100 VAL A C 1
ATOM 702 O O . VAL A 1 120 ? -53.142 -87.786 -30.693 1.00 64.34 100 VAL A O 1
ATOM 706 N N . THR A 1 121 ? -53.575 -88.718 -28.697 1.00 66.46 101 THR A N 1
ATOM 707 C CA . THR A 1 121 ? -54.735 -89.446 -29.179 1.00 68.51 101 THR A CA 1
ATOM 708 C C . THR A 1 121 ? -56.028 -89.041 -28.491 1.00 70.87 101 THR A C 1
ATOM 709 O O . THR A 1 121 ? -57.109 -89.197 -29.053 1.00 71.53 101 THR A O 1
ATOM 713 N N . HIS A 1 122 ? -55.919 -88.516 -27.279 1.00 72.94 102 HIS A N 1
ATOM 714 C CA . HIS A 1 122 ? -57.102 -88.117 -26.547 1.00 76.52 102 HIS A CA 1
ATOM 715 C C . HIS A 1 122 ? -57.127 -86.658 -26.162 1.00 78.32 102 HIS A C 1
ATOM 716 O O . HIS A 1 122 ? -56.097 -86.062 -25.852 1.00 79.48 102 HIS A O 1
ATOM 723 N N . GLY A 1 123 ? -58.332 -86.100 -26.192 1.00 80.47 103 GLY A N 1
ATOM 724 C CA . GLY A 1 123 ? -58.558 -84.723 -25.805 1.00 82.10 103 GLY A CA 1
ATOM 725 C C . GLY A 1 123 ? -59.422 -84.842 -24.566 1.00 83.90 103 GLY A C 1
ATOM 726 O O . GLY A 1 123 ? -60.647 -84.845 -24.647 1.00 84.18 103 GLY A O 1
ATOM 727 N N . GLY A 1 124 ? -58.780 -84.960 -23.412 1.00 86.01 104 GLY A N 1
ATOM 728 C CA . GLY A 1 124 ? -59.521 -85.117 -22.178 1.00 89.00 104 GLY A CA 1
ATOM 729 C C . GLY A 1 124 ? -59.783 -86.600 -22.034 1.00 91.26 104 GLY A C 1
ATOM 730 O O . GLY A 1 124 ? -58.858 -87.402 -22.146 1.00 92.62 104 GLY A O 1
ATOM 731 N N . LEU A 1 125 ? -61.033 -86.979 -21.804 1.00 92.55 105 LEU A N 1
ATOM 732 C CA . LEU A 1 125 ? -61.366 -88.390 -21.669 1.00 93.61 105 LEU A CA 1
ATOM 733 C C . LEU A 1 125 ? -61.709 -88.981 -23.033 1.00 93.68 105 LEU A C 1
ATOM 734 O O . LEU A 1 125 ? -61.552 -90.180 -23.261 1.00 93.30 105 LEU A O 1
ATOM 739 N N . SER A 1 126 ? -62.165 -88.127 -23.942 1.00 93.72 106 SER A N 1
ATOM 740 C CA . SER A 1 126 ? -62.545 -88.569 -25.277 1.00 94.32 106 SER A CA 1
ATOM 741 C C . SER A 1 126 ? -61.379 -88.698 -26.252 1.00 93.60 106 SER A C 1
ATOM 742 O O . SER A 1 126 ? -60.467 -87.879 -26.272 1.00 93.87 106 SER A O 1
ATOM 745 N N . LYS A 1 127 ? -61.426 -89.744 -27.064 1.00 93.29 107 LYS A N 1
ATOM 746 C CA . LYS A 1 127 ? -60.397 -90.005 -28.053 1.00 93.25 107 LYS A CA 1
ATOM 747 C C . LYS A 1 127 ? -60.615 -89.134 -29.285 1.00 93.46 107 LYS A C 1
ATOM 748 O O . LYS A 1 127 ? -61.714 -89.080 -29.834 1.00 93.16 107 LYS A O 1
ATOM 754 N N . LEU A 1 128 ? -59.560 -88.449 -29.712 1.00 93.85 108 LEU A N 1
ATOM 755 C CA . LEU A 1 128 ? -59.627 -87.578 -30.880 1.00 93.97 108 LEU A CA 1
ATOM 756 C C . LEU A 1 128 ? -59.952 -88.386 -32.128 1.00 93.95 108 LEU A C 1
ATOM 757 O O . LEU A 1 128 ? -59.451 -89.493 -32.312 1.00 93.85 108 LEU A O 1
ATOM 762 N N . GLN A 1 129 ? -60.787 -87.831 -32.992 1.00 94.58 109 GLN A N 1
ATOM 763 C CA . GLN A 1 129 ? -61.147 -88.533 -34.211 1.00 95.93 109 GLN A CA 1
ATOM 764 C C . GLN A 1 129 ? -60.067 -88.351 -35.264 1.00 93.68 109 GLN A C 1
ATOM 765 O O . GLN A 1 129 ? -60.264 -88.657 -36.437 1.00 93.89 109 GLN A O 1
ATOM 771 N N . ARG A 1 130 ? -58.911 -87.871 -34.831 1.00 91.23 110 ARG A N 1
ATOM 772 C CA . ARG A 1 130 ? -57.810 -87.625 -35.746 1.00 88.46 110 ARG A CA 1
ATOM 773 C C . ARG A 1 130 ? -56.550 -87.468 -34.896 1.00 85.29 110 ARG A C 1
ATOM 774 O O . ARG A 1 130 ? -56.408 -86.491 -34.166 1.00 84.47 110 ARG A O 1
ATOM 782 N N . LYS A 1 131 ? -55.651 -88.444 -34.975 1.00 82.11 111 LYS A N 1
ATOM 783 C CA . LYS A 1 131 ? -54.411 -88.401 -34.208 1.00 78.44 111 LYS A CA 1
ATOM 784 C C . LYS A 1 131 ? -53.617 -87.140 -34.517 1.00 73.94 111 LYS A C 1
ATOM 785 O O . LYS A 1 131 ? -53.598 -86.668 -35.656 1.00 72.27 111 LYS A O 1
ATOM 791 N N . LEU A 1 132 ? -52.954 -86.602 -33.500 1.00 69.23 112 LEU A N 1
ATOM 792 C CA . LEU A 1 132 ? -52.128 -85.415 -33.679 1.00 65.22 112 LEU A CA 1
ATOM 793 C C . LEU A 1 132 ? -50.712 -85.723 -33.210 1.00 62.78 112 LEU A C 1
ATOM 794 O O . LEU A 1 132 ? -50.505 -86.237 -32.108 1.00 63.21 112 LEU A O 1
ATOM 799 N N . ALA A 1 133 ? -49.740 -85.402 -34.053 1.00 58.84 113 ALA A N 1
ATOM 800 C CA . ALA A 1 133 ? -48.347 -85.657 -33.738 1.00 56.84 113 ALA A CA 1
ATOM 801 C C . ALA A 1 133 ? -47.599 -84.409 -33.313 1.00 55.64 113 ALA A C 1
ATOM 802 O O . ALA A 1 133 ? -47.800 -83.344 -33.886 1.00 56.71 113 ALA A O 1
ATOM 804 N N . LEU A 1 134 ? -46.741 -84.536 -32.307 1.00 53.51 114 LEU A N 1
ATOM 805 C CA . LEU A 1 134 ? -45.936 -83.403 -31.890 1.00 52.63 114 LEU A CA 1
ATOM 806 C C . LEU A 1 134 ? -44.919 -83.244 -33.022 1.00 52.65 114 LEU A C 1
ATOM 807 O O . LEU A 1 134 ? -44.371 -84.222 -33.517 1.00 52.87 114 LEU A O 1
ATOM 812 N N . ARG A 1 135 ? -44.670 -82.018 -33.448 1.00 51.81 115 ARG A N 1
ATOM 813 C CA . ARG A 1 135 ? -43.742 -81.807 -34.540 1.00 53.17 115 ARG A CA 1
ATOM 814 C C . ARG A 1 135 ? -42.324 -82.325 -34.249 1.00 54.27 115 ARG A C 1
ATOM 815 O O . ARG A 1 135 ? -41.772 -82.095 -33.177 1.00 53.71 115 ARG A O 1
ATOM 823 N N . PRO A 1 136 ? -41.734 -83.056 -35.208 1.00 55.39 116 PRO A N 1
ATOM 824 C CA . PRO A 1 136 ? -40.382 -83.613 -35.110 1.00 55.40 116 PRO A CA 1
ATOM 825 C C . PRO A 1 136 ? -39.514 -82.565 -35.786 1.00 55.30 116 PRO A C 1
ATOM 826 O O . PRO A 1 136 ? -38.339 -82.380 -35.491 1.00 56.04 116 PRO A O 1
ATOM 830 N N . THR A 1 137 ? -40.155 -81.892 -36.725 1.00 56.23 117 THR A N 1
ATOM 831 C CA . THR A 1 137 ? -39.576 -80.836 -37.533 1.00 56.67 117 THR A CA 1
ATOM 832 C C . THR A 1 137 ? -40.856 -80.308 -38.173 1.00 55.84 117 THR A C 1
ATOM 833 O O . THR A 1 137 ? -41.857 -81.017 -38.188 1.00 55.45 117 THR A O 1
ATOM 837 N N . SER A 1 138 ? -40.848 -79.100 -38.714 1.00 54.27 118 SER A N 1
ATOM 838 C CA . SER A 1 138 ? -42.098 -78.554 -39.212 1.00 55.55 118 SER A CA 1
ATOM 839 C C . SER A 1 138 ? -42.475 -78.535 -40.692 1.00 57.79 118 SER A C 1
ATOM 840 O O . SER A 1 138 ? -43.392 -77.805 -41.068 1.00 57.74 118 SER A O 1
ATOM 843 N N . GLU A 1 139 ? -41.812 -79.324 -41.531 1.00 58.07 119 GLU A N 1
ATOM 844 C CA . GLU A 1 139 ? -42.154 -79.318 -42.947 1.00 58.44 119 GLU A CA 1
ATOM 845 C C . GLU A 1 139 ? -43.639 -79.561 -43.152 1.00 58.02 119 GLU A C 1
ATOM 846 O O . GLU A 1 139 ? -44.308 -78.809 -43.848 1.00 60.14 119 GLU A O 1
ATOM 852 N N . THR A 1 140 ? -44.154 -80.618 -42.544 1.00 57.47 120 THR A N 1
ATOM 853 C CA . THR A 1 140 ? -45.558 -80.954 -42.698 1.00 58.01 120 THR A CA 1
ATOM 854 C C . THR A 1 140 ? -46.501 -79.981 -42.003 1.00 58.58 120 THR A C 1
ATOM 855 O O . THR A 1 140 ? -47.715 -80.057 -42.180 1.00 61.83 120 THR A O 1
ATOM 859 N N . VAL A 1 141 ? -45.950 -79.064 -41.218 1.00 57.93 121 VAL A N 1
ATOM 860 C CA . VAL A 1 141 ? -46.765 -78.076 -40.525 1.00 56.54 121 VAL A CA 1
ATOM 861 C C . VAL A 1 141 ? -46.885 -76.808 -41.345 1.00 56.05 121 VAL A C 1
ATOM 862 O O . VAL A 1 141 ? -47.965 -76.270 -41.501 1.00 58.37 121 VAL A O 1
ATOM 866 N N . MET A 1 142 ? -45.763 -76.345 -41.874 1.00 55.65 122 MET A N 1
ATOM 867 C CA . MET A 1 142 ? -45.723 -75.116 -42.647 1.00 57.28 122 MET A CA 1
ATOM 868 C C . MET A 1 142 ? -46.011 -75.240 -44.132 1.00 59.00 122 MET A C 1
ATOM 869 O O 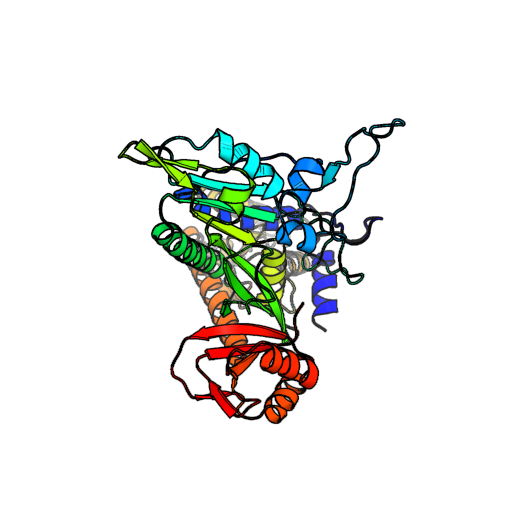. MET A 1 142 ? -46.558 -74.325 -44.741 1.00 58.68 122 MET A O 1
ATOM 874 N N . TYR A 1 143 ? -45.613 -76.349 -44.734 1.00 59.94 123 TYR A N 1
ATOM 875 C CA . TYR A 1 143 ? -45.793 -76.476 -46.164 1.00 60.20 123 TYR A CA 1
ATOM 876 C C . TYR A 1 143 ? -47.217 -76.409 -46.666 1.00 61.05 123 TYR A C 1
ATOM 877 O O . TYR A 1 143 ? -47.484 -75.744 -47.668 1.00 60.99 123 TYR A O 1
ATOM 886 N N . PRO A 1 144 ? -48.159 -77.078 -45.988 1.00 60.93 124 PRO A N 1
ATOM 887 C CA . PRO A 1 144 ? -49.513 -76.957 -46.522 1.00 61.78 124 PRO A CA 1
ATOM 888 C C . PRO A 1 144 ? -49.932 -75.486 -46.480 1.00 62.84 124 PRO A C 1
ATOM 889 O O . PRO A 1 144 ? -50.658 -75.006 -47.347 1.00 64.73 124 PRO A O 1
ATOM 893 N N . MET A 1 145 ? -49.426 -74.767 -45.486 1.00 63.28 125 MET A N 1
ATOM 894 C CA . MET A 1 145 ? -49.717 -73.351 -45.328 1.00 63.97 125 MET A CA 1
ATOM 895 C C . MET A 1 145 ? -48.985 -72.537 -46.400 1.00 64.08 125 MET A C 1
ATOM 896 O O . MET A 1 145 ? -49.465 -71.485 -46.832 1.00 64.98 125 MET A O 1
ATOM 901 N N . PHE A 1 146 ? -47.815 -73.011 -46.821 1.00 63.79 126 PHE A N 1
ATOM 902 C CA . PHE A 1 146 ? -47.044 -72.313 -47.854 1.00 63.52 126 PHE A CA 1
ATOM 903 C C . PHE A 1 146 ? -47.779 -72.384 -49.179 1.00 62.53 126 PHE A C 1
ATOM 904 O O . PHE A 1 146 ? -47.667 -71.495 -50.017 1.00 62.50 126 PHE A O 1
ATOM 912 N N . ALA A 1 147 ? -48.529 -73.463 -49.357 1.00 63.04 127 ALA A N 1
ATOM 913 C CA . ALA A 1 147 ? -49.303 -73.666 -50.566 1.00 63.78 127 ALA A CA 1
ATOM 914 C C . ALA A 1 147 ? -50.259 -72.492 -50.745 1.00 64.33 127 ALA A C 1
ATOM 915 O O . ALA A 1 147 ? -50.530 -72.076 -51.869 1.00 65.87 127 ALA A O 1
ATOM 917 N N . LEU A 1 148 ? -50.764 -71.962 -49.633 1.00 63.57 128 LEU A N 1
ATOM 918 C CA . LEU A 1 148 ? -51.686 -70.833 -49.673 1.00 63.03 128 LEU A CA 1
ATOM 919 C C . LEU A 1 148 ? -50.968 -69.499 -49.819 1.00 63.29 128 LEU A C 1
ATOM 920 O O . LEU A 1 148 ? -51.366 -68.661 -50.617 1.00 64.15 128 LEU A O 1
ATOM 925 N N . TRP A 1 149 ? -49.910 -69.294 -49.050 1.00 62.76 129 TRP A N 1
ATOM 926 C CA . TRP A 1 149 ? -49.196 -68.032 -49.122 1.00 63.47 129 TRP A CA 1
ATOM 927 C C . TRP A 1 149 ? -48.543 -67.771 -50.468 1.00 64.82 129 TRP A C 1
ATOM 928 O O . TRP A 1 149 ? -48.337 -66.621 -50.837 1.00 65.02 129 TRP A O 1
ATOM 939 N N . VAL A 1 150 ? -48.204 -68.822 -51.203 1.00 66.71 130 VAL A N 1
ATOM 940 C CA . VAL A 1 150 ? -47.550 -68.625 -52.493 1.00 68.88 130 VAL A CA 1
ATOM 941 C C . VAL A 1 150 ? -48.512 -68.618 -53.678 1.00 71.09 130 VAL A C 1
ATOM 942 O O . VAL A 1 150 ? -49.308 -69.545 -53.861 1.00 70.71 130 VAL A O 1
ATOM 946 N N . ARG A 1 151 ? -48.423 -67.563 -54.484 1.00 73.23 131 ARG A N 1
ATOM 947 C CA . ARG A 1 151 ? -49.276 -67.411 -55.654 1.00 74.52 131 ARG A CA 1
ATOM 948 C C . ARG A 1 151 ? -48.502 -66.920 -56.867 1.00 73.93 131 ARG A C 1
ATOM 949 O O . ARG A 1 151 ? -48.435 -67.603 -57.884 1.00 74.51 131 ARG A O 1
ATOM 957 N N . SER A 1 152 ? -47.908 -65.740 -56.759 1.00 73.50 132 SER A N 1
ATOM 958 C CA . SER A 1 152 ? -47.156 -65.173 -57.870 1.00 74.61 132 SER A CA 1
ATOM 959 C C . SER A 1 152 ? -45.653 -65.142 -57.653 1.00 74.76 132 SER A C 1
ATOM 960 O O . SER A 1 152 ? -45.179 -65.129 -56.525 1.00 76.46 132 SER A O 1
ATOM 963 N N . HIS A 1 153 ? -44.908 -65.116 -58.750 1.00 75.55 133 HIS A N 1
ATOM 964 C CA . HIS A 1 153 ? -43.453 -65.064 -58.691 1.00 75.35 133 HIS A CA 1
ATOM 965 C C . HIS A 1 153 ? -43.021 -63.795 -57.970 1.00 74.23 133 HIS A C 1
ATOM 966 O O . HIS A 1 153 ? -41.873 -63.669 -57.553 1.00 74.14 133 HIS A O 1
ATOM 973 N N . THR A 1 154 ? -43.938 -62.843 -57.844 1.00 73.90 134 THR A N 1
ATOM 974 C CA . THR A 1 154 ? -43.626 -61.598 -57.155 1.00 74.16 134 THR A CA 1
ATOM 975 C C . THR A 1 154 ? -43.531 -61.894 -55.662 1.00 74.09 134 THR A C 1
ATOM 976 O O . THR A 1 154 ? -42.858 -61.181 -54.909 1.00 74.05 134 THR A O 1
ATOM 980 N N . ASP A 1 155 ? -44.208 -62.962 -55.247 1.00 73.35 135 ASP A N 1
ATOM 981 C CA . ASP A 1 155 ? -44.196 -63.396 -53.858 1.00 72.27 135 ASP A CA 1
ATOM 982 C C . ASP A 1 155 ? -42.824 -63.957 -53.472 1.00 70.98 135 ASP A C 1
ATOM 983 O O . ASP A 1 155 ? -42.344 -63.727 -52.366 1.00 71.57 135 ASP A O 1
ATOM 988 N N . LEU A 1 156 ? -42.193 -64.683 -54.390 1.00 68.72 136 LEU A N 1
ATOM 989 C CA . LEU A 1 156 ? -40.892 -65.285 -54.126 1.00 67.21 136 LEU A CA 1
ATOM 990 C C . LEU A 1 156 ? -39.747 -64.304 -54.323 1.00 66.21 136 LEU A C 1
ATOM 991 O O . LEU A 1 156 ? -39.858 -63.362 -55.092 1.00 67.02 136 LEU A O 1
ATOM 996 N N . PRO A 1 157 ? -38.619 -64.521 -53.630 1.00 65.58 137 PRO A N 1
ATOM 997 C CA . PRO A 1 157 ? -38.380 -65.623 -52.691 1.00 63.83 137 PRO A CA 1
ATOM 998 C C . PRO A 1 157 ? -38.882 -65.294 -51.293 1.00 63.29 137 PRO A C 1
ATOM 999 O O . PRO A 1 157 ? -38.977 -64.125 -50.924 1.00 64.04 137 PRO A O 1
ATOM 1003 N N . MET A 1 158 ? -39.201 -66.334 -50.528 1.00 61.74 138 MET A N 1
ATOM 1004 C CA . MET A 1 158 ? -39.663 -66.192 -49.153 1.00 60.55 138 MET A CA 1
ATOM 1005 C C . MET A 1 158 ? -38.672 -66.903 -48.247 1.00 60.26 138 MET A C 1
ATOM 1006 O O . MET A 1 158 ? -38.259 -68.024 -48.532 1.00 62.82 138 MET A O 1
ATOM 1011 N N . ARG A 1 159 ? -38.289 -66.255 -47.157 1.00 59.42 139 ARG A N 1
ATOM 1012 C CA . ARG A 1 159 ? -37.341 -66.849 -46.227 1.00 58.24 139 ARG A CA 1
ATOM 1013 C C . ARG A 1 159 ? -37.815 -66.709 -44.784 1.00 57.04 139 ARG A C 1
ATOM 1014 O O . ARG A 1 159 ? -37.813 -65.608 -44.219 1.00 55.42 139 ARG A O 1
ATOM 1022 N N . PHE A 1 160 ? -38.216 -67.836 -44.200 1.00 53.22 140 PHE A N 1
ATOM 1023 C CA . PHE A 1 160 ? -38.726 -67.857 -42.837 1.00 52.18 140 PHE A CA 1
ATOM 1024 C C . PHE A 1 160 ? -37.905 -68.720 -41.885 1.00 51.82 140 PHE A C 1
ATOM 1025 O O . PHE A 1 160 ? -37.117 -69.568 -42.312 1.00 50.34 140 PHE A O 1
ATOM 1033 N N . TYR A 1 161 ? -38.121 -68.501 -40.589 1.00 50.25 141 TYR A N 1
ATOM 1034 C C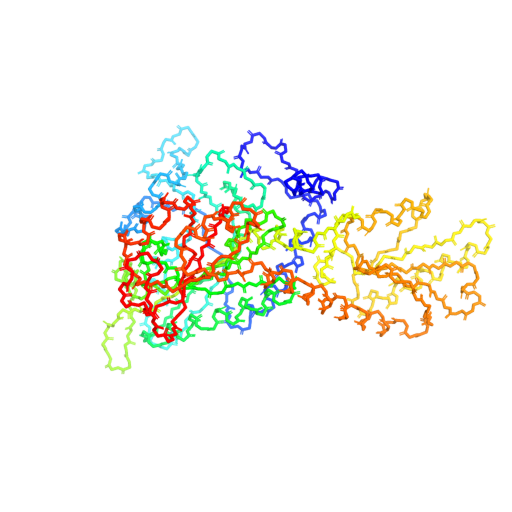A . TYR A 1 161 ? -37.462 -69.278 -39.552 1.00 48.00 141 TYR A CA 1
ATOM 1035 C C . TYR A 1 161 ? -38.196 -69.116 -38.245 1.00 48.42 141 TYR A C 1
ATOM 1036 O O . TYR A 1 161 ? -38.893 -68.125 -38.021 1.00 50.81 141 TYR A O 1
ATOM 1045 N N . GLN A 1 162 ? -38.038 -70.102 -37.380 1.00 46.71 142 GLN A N 1
ATOM 1046 C CA . GLN A 1 162 ? -38.654 -70.066 -36.072 1.00 44.96 142 GLN A CA 1
ATOM 1047 C C . GLN A 1 162 ? -37.791 -70.839 -35.084 1.00 45.19 142 GLN A C 1
ATOM 1048 O O . GLN A 1 162 ? -37.034 -71.723 -35.467 1.00 47.83 142 GLN A O 1
ATOM 1054 N N . VAL A 1 163 ? -37.883 -70.480 -33.815 1.00 43.03 143 VAL A N 1
ATOM 1055 C CA . VAL A 1 163 ? -37.131 -71.151 -32.775 1.00 42.64 143 VAL A CA 1
ATOM 1056 C C . VAL A 1 163 ? -38.197 -71.754 -31.880 1.00 41.78 143 VAL A C 1
ATOM 1057 O O . VAL A 1 163 ? -38.830 -71.068 -31.100 1.00 43.09 143 VAL A O 1
ATOM 1061 N N . VAL A 1 164 ? -38.404 -73.049 -31.998 1.00 40.89 144 VAL A N 1
ATOM 1062 C CA . VAL A 1 164 ? -39.448 -73.686 -31.236 1.00 40.48 144 VAL A CA 1
ATOM 1063 C C . VAL A 1 164 ? -38.949 -74.927 -30.557 1.00 41.53 144 VAL A C 1
ATOM 1064 O O . VAL A 1 164 ? -37.762 -75.219 -30.584 1.00 43.21 144 VAL A O 1
ATOM 1068 N N . ASN A 1 165 ? -39.859 -75.655 -29.926 1.00 41.68 145 ASN A N 1
ATOM 1069 C CA . ASN A 1 165 ? -39.474 -76.891 -29.286 1.00 44.19 145 ASN A CA 1
ATOM 1070 C C . ASN A 1 165 ? -39.993 -78.038 -30.143 1.00 44.58 145 ASN A C 1
ATOM 1071 O O . ASN A 1 165 ? -41.146 -78.027 -30.555 1.00 47.36 145 ASN A O 1
ATOM 1076 N N . THR A 1 166 ? -39.130 -78.998 -30.468 1.00 44.51 146 THR A N 1
ATOM 1077 C CA . THR A 1 166 ? -39.559 -80.143 -31.273 1.00 44.37 146 THR A CA 1
ATOM 1078 C C . THR A 1 166 ? -39.383 -81.438 -30.493 1.00 43.38 146 THR A C 1
ATOM 1079 O O . THR A 1 166 ? -38.705 -81.473 -29.471 1.00 42.64 146 THR A O 1
ATOM 1083 N N . PHE A 1 167 ? -40.007 -82.505 -30.965 1.00 45.47 147 PHE A N 1
ATOM 1084 C CA . PHE A 1 167 ? -39.950 -83.762 -30.245 1.00 47.80 147 PHE A CA 1
ATOM 1085 C C . PHE A 1 167 ? -39.553 -84.945 -31.094 1.00 50.47 147 PHE A C 1
ATOM 1086 O O . PHE A 1 167 ? -40.045 -85.123 -32.202 1.00 52.06 147 PHE A O 1
ATOM 1094 N N . ARG A 1 168 ? -38.653 -85.759 -30.566 1.00 53.67 148 ARG A N 1
ATOM 1095 C CA . ARG A 1 168 ? -38.192 -86.933 -31.289 1.00 58.88 148 ARG A CA 1
ATOM 1096 C C . ARG A 1 168 ? -37.967 -88.098 -30.347 1.00 61.95 148 ARG A C 1
ATOM 1097 O O . ARG A 1 168 ? -37.117 -88.037 -29.465 1.00 62.64 148 ARG A O 1
ATOM 1105 N N . TYR A 1 169 ? -38.756 -89.148 -30.544 1.00 67.05 149 TYR A N 1
ATOM 1106 C CA . TYR A 1 169 ? -38.680 -90.364 -29.743 1.00 73.20 149 TYR A CA 1
ATOM 1107 C C . TYR A 1 169 ? -37.596 -91.246 -30.366 1.00 76.18 149 TYR A C 1
ATOM 1108 O O . TYR A 1 169 ? -37.858 -91.992 -31.309 1.00 75.84 149 TYR A O 1
ATOM 1117 N N . GLU A 1 170 ? -36.378 -91.155 -29.837 1.00 81.06 150 GLU A N 1
ATOM 1118 C CA . GLU A 1 170 ? -35.256 -91.914 -30.384 1.00 85.52 150 GLU A CA 1
ATOM 1119 C C . GLU A 1 170 ? -34.499 -92.773 -29.378 1.00 88.39 150 GLU A C 1
ATOM 1120 O O . GLU A 1 170 ? -35.033 -93.174 -28.346 1.00 89.07 150 GLU A O 1
ATOM 1126 N N . THR A 1 171 ? -33.238 -93.035 -29.727 1.00 92.30 151 THR A N 1
ATOM 1127 C CA . THR A 1 171 ? -32.271 -93.816 -28.949 1.00 95.45 151 THR A CA 1
ATOM 1128 C C . THR A 1 171 ? -32.520 -93.864 -27.453 1.00 97.87 151 THR A C 1
ATOM 1129 O O . THR A 1 171 ? -32.821 -92.841 -26.829 1.00 99.44 151 THR A O 1
ATOM 1133 N N . LYS A 1 172 ? -32.366 -95.048 -26.870 1.00 99.40 152 LYS A N 1
ATOM 1134 C CA . LYS A 1 172 ? -32.535 -95.186 -25.430 1.00 100.53 152 LYS A CA 1
ATOM 1135 C C . LYS A 1 172 ? -31.473 -94.285 -24.785 1.00 99.98 152 LYS A C 1
ATOM 1136 O O . LYS A 1 172 ? -31.608 -93.885 -23.627 1.00 100.00 152 LYS A O 1
ATOM 1142 N N . HIS A 1 173 ? -30.423 -93.962 -25.546 1.00 97.42 153 HIS A N 1
ATOM 1143 C CA . HIS A 1 173 ? -29.330 -93.145 -25.029 1.00 94.72 153 HIS A CA 1
ATOM 1144 C C . HIS A 1 173 ? -29.518 -91.645 -25.090 1.00 89.66 153 HIS A C 1
ATOM 1145 O O . HIS A 1 173 ? -29.203 -90.995 -26.080 1.00 89.19 153 HIS A O 1
ATOM 1152 N N . THR A 1 174 ? -30.019 -91.123 -23.980 1.00 84.04 154 THR A N 1
ATOM 1153 C CA . THR A 1 174 ? -30.298 -89.716 -23.774 1.00 78.38 154 THR A CA 1
ATOM 1154 C C . THR A 1 174 ? -29.073 -88.952 -23.288 1.00 75.43 154 THR A C 1
ATOM 1155 O O . THR A 1 174 ? -28.422 -89.350 -22.326 1.00 75.40 154 THR A O 1
ATOM 1159 N N . ARG A 1 175 ? -28.774 -87.839 -23.938 1.00 71.15 155 ARG A N 1
ATOM 1160 C CA . ARG A 1 175 ? -27.642 -87.026 -23.541 1.00 68.13 155 ARG A CA 1
ATOM 1161 C C . ARG A 1 175 ? -28.073 -85.570 -23.488 1.00 65.13 155 ARG A C 1
ATOM 1162 O O . ARG A 1 175 ? -28.699 -85.063 -24.412 1.00 64.92 155 ARG A O 1
ATOM 1170 N N . PRO A 1 176 ? -27.740 -84.877 -22.397 1.00 61.98 156 PRO A N 1
ATOM 1171 C CA . PRO A 1 176 ? -28.082 -83.467 -22.190 1.00 59.16 156 PRO A CA 1
ATOM 1172 C C . PRO A 1 176 ? -27.647 -82.570 -23.345 1.00 57.18 156 PRO A C 1
ATOM 1173 O O . PRO A 1 176 ? -26.494 -82.615 -23.767 1.00 56.90 156 PRO A O 1
ATOM 1177 N N . LEU A 1 177 ? -28.571 -81.756 -23.846 1.00 55.72 157 LEU A N 1
ATOM 1178 C CA . LEU A 1 177 ? -28.290 -80.831 -24.941 1.00 54.44 157 LEU A CA 1
ATOM 1179 C C . LEU A 1 177 ? -27.795 -81.481 -26.227 1.00 55.22 157 LEU A C 1
ATOM 1180 O O . LEU A 1 177 ? -27.616 -80.792 -27.225 1.00 59.53 157 LEU A O 1
ATOM 1185 N N . ILE A 1 178 ? -27.568 -82.788 -26.224 1.00 54.45 158 ILE A N 1
ATOM 1186 C CA . ILE A 1 178 ? -27.031 -83.443 -27.408 1.00 52.46 158 ILE A CA 1
ATOM 1187 C C . ILE A 1 178 ? -27.993 -84.406 -28.060 1.00 51.97 158 ILE A C 1
ATOM 1188 O O . ILE A 1 178 ? -28.082 -84.476 -29.282 1.00 52.44 158 ILE A O 1
ATOM 1193 N N . ARG A 1 179 ? -28.705 -85.160 -27.246 1.00 51.64 159 ARG A N 1
ATOM 1194 C CA . ARG A 1 179 ? -29.685 -86.088 -27.764 1.00 53.29 159 ARG A CA 1
ATOM 1195 C C . ARG A 1 179 ? -30.838 -86.068 -26.778 1.00 52.41 159 ARG A C 1
ATOM 1196 O O . ARG A 1 179 ? -30.886 -86.844 -25.832 1.00 53.74 159 ARG A O 1
ATOM 1204 N N . VAL A 1 180 ? -31.762 -85.152 -26.991 1.00 52.98 160 VAL A N 1
ATOM 1205 C CA . VAL A 1 180 ? -32.903 -85.027 -26.099 1.00 53.50 160 VAL A CA 1
ATOM 1206 C C . VAL A 1 180 ? -34.181 -85.380 -26.824 1.00 53.00 160 VAL A C 1
ATOM 1207 O O . VAL A 1 180 ? -34.215 -85.427 -28.049 1.00 53.72 160 VAL A O 1
ATOM 1211 N N . ARG A 1 181 ? -35.223 -85.661 -26.053 1.00 54.24 161 ARG A N 1
ATOM 1212 C CA . ARG A 1 181 ? -36.523 -86.003 -26.605 1.00 54.85 161 ARG A CA 1
ATOM 1213 C C . ARG A 1 181 ? -37.228 -84.680 -26.914 1.00 55.10 161 ARG A C 1
ATOM 1214 O O . ARG A 1 181 ? -37.966 -84.570 -27.892 1.00 57.39 161 ARG A O 1
ATOM 1222 N N . GLU A 1 182 ? -37.010 -83.676 -26.069 1.00 53.29 162 GLU A N 1
ATOM 1223 C CA . GLU A 1 182 ? -37.586 -82.373 -26.328 1.00 54.46 162 GLU A CA 1
ATOM 1224 C C . GLU A 1 182 ? -36.450 -81.414 -26.683 1.00 54.62 162 GLU A C 1
ATOM 1225 O O . GLU A 1 182 ? -35.700 -80.969 -25.815 1.00 55.15 162 GLU A O 1
ATOM 1231 N N . ILE A 1 183 ? -36.302 -81.121 -27.966 1.00 52.09 163 ILE A N 1
ATOM 1232 C CA . ILE A 1 183 ? -35.270 -80.204 -28.383 1.00 52.59 163 ILE A CA 1
ATOM 1233 C C . ILE A 1 183 ? -35.886 -78.851 -28.093 1.00 52.81 163 ILE A C 1
ATOM 1234 O O . ILE A 1 183 ? -36.727 -78.363 -28.843 1.00 54.02 163 ILE A O 1
ATOM 1239 N N . THR A 1 184 ? -35.477 -78.251 -26.986 1.00 51.84 164 THR A N 1
ATOM 1240 C CA . THR A 1 184 ? -36.023 -76.970 -26.577 1.00 49.36 164 THR A CA 1
ATOM 1241 C C . THR A 1 184 ? -35.555 -75.764 -27.381 1.00 49.37 164 THR A C 1
ATOM 1242 O O . THR A 1 184 ? -36.166 -74.700 -27.303 1.00 51.38 164 THR A O 1
ATOM 1246 N N . THR A 1 185 ? -34.488 -75.908 -28.160 1.00 46.94 165 THR A N 1
ATOM 1247 C CA . THR A 1 185 ? -33.999 -74.772 -28.924 1.00 44.97 165 THR A CA 1
ATOM 1248 C C . THR A 1 185 ? -33.777 -75.123 -30.374 1.00 45.33 165 THR A C 1
ATOM 1249 O O . THR A 1 185 ? -32.675 -74.990 -30.897 1.00 47.52 165 THR A O 1
ATOM 1253 N N . PHE A 1 186 ? -34.840 -75.547 -31.029 1.00 44.15 166 PHE A N 1
ATOM 1254 C CA . PHE A 1 186 ? -34.759 -75.938 -32.417 1.00 45.57 166 PHE A CA 1
ATOM 1255 C C . PHE A 1 186 ? -35.022 -74.767 -33.332 1.00 46.84 166 PHE A C 1
ATOM 1256 O O . PHE A 1 186 ? -36.147 -74.281 -33.431 1.00 48.36 166 PHE A O 1
ATOM 1264 N N . LYS A 1 187 ? -33.986 -74.303 -34.007 1.00 47.03 167 LYS A N 1
ATOM 1265 C CA . LYS A 1 187 ? -34.165 -73.210 -34.929 1.00 46.29 167 LYS A CA 1
ATOM 1266 C C . LYS A 1 187 ? -34.241 -73.818 -36.311 1.00 47.16 167 LYS A C 1
ATOM 1267 O O . LYS A 1 187 ? -33.290 -74.435 -36.775 1.00 47.21 167 LYS A O 1
ATOM 1273 N N . GLU A 1 188 ? -35.380 -73.667 -36.965 1.00 47.38 168 GLU A N 1
ATOM 1274 C CA . GLU A 1 188 ? -35.526 -74.196 -38.300 1.00 48.34 168 GLU A CA 1
ATOM 1275 C C . GLU A 1 188 ? -35.871 -73.062 -39.252 1.00 49.32 168 GLU A C 1
ATOM 1276 O O . GLU A 1 188 ? -36.732 -72.239 -38.964 1.00 48.81 168 GLU A O 1
ATOM 1282 N N . ALA A 1 189 ? -35.159 -72.998 -40.369 1.00 50.37 169 ALA A N 1
ATOM 1283 C CA . ALA A 1 189 ? -35.405 -71.976 -41.375 1.00 50.12 169 ALA A CA 1
ATOM 1284 C C . ALA A 1 189 ? -35.884 -72.719 -42.597 1.00 50.90 169 ALA A C 1
ATOM 1285 O O . ALA A 1 189 ? -35.422 -73.820 -42.861 1.00 54.14 169 ALA A O 1
ATOM 1287 N N . HIS A 1 190 ? -36.820 -72.129 -43.329 1.00 52.04 170 HIS A N 1
ATOM 1288 C CA . HIS A 1 190 ? -37.355 -72.734 -44.542 1.00 51.00 170 HIS A CA 1
ATOM 1289 C C . HIS A 1 190 ? -37.428 -71.638 -45.581 1.00 53.51 170 HIS A C 1
ATOM 1290 O O . HIS A 1 190 ? -37.927 -70.551 -45.292 1.00 56.13 170 HIS A O 1
ATOM 1297 N N . THR A 1 191 ? -36.933 -71.906 -46.785 1.00 54.16 171 THR A N 1
ATOM 1298 C CA . THR A 1 191 ? -36.969 -70.903 -47.843 1.00 52.92 171 THR A CA 1
ATOM 1299 C C . THR A 1 191 ? -37.723 -71.407 -49.073 1.00 54.14 171 THR A C 1
ATOM 1300 O O . THR A 1 191 ? -37.909 -72.612 -49.262 1.00 50.06 171 THR A O 1
ATOM 1304 N N . ILE A 1 192 ? -38.165 -70.467 -49.903 1.00 55.41 172 ILE A N 1
ATOM 1305 C CA . ILE A 1 192 ? -38.912 -70.802 -51.103 1.00 57.99 172 ILE A CA 1
ATOM 1306 C C . ILE A 1 192 ? -38.367 -70.008 -52.279 1.00 59.38 172 ILE A C 1
ATOM 1307 O O . ILE A 1 192 ? -38.172 -68.799 -52.184 1.00 60.49 172 ILE A O 1
ATOM 1312 N N . HIS A 1 193 ? -38.120 -70.688 -53.392 1.00 61.41 173 HIS A N 1
ATOM 1313 C CA . HIS A 1 193 ? -37.564 -70.023 -54.563 1.00 62.84 173 HIS A CA 1
ATOM 1314 C C . HIS A 1 193 ? -38.264 -70.386 -55.866 1.00 64.00 173 HIS A C 1
ATOM 1315 O O . HIS A 1 193 ? -38.946 -71.416 -55.959 1.00 63.38 173 HIS A O 1
ATOM 1322 N N . ALA A 1 194 ? -38.088 -69.528 -56.868 1.00 65.64 174 ALA A N 1
ATOM 1323 C CA . ALA A 1 194 ? -38.685 -69.737 -58.183 1.00 66.84 174 ALA A CA 1
ATOM 1324 C C . ALA A 1 194 ? -37.898 -70.763 -59.003 1.00 68.48 174 ALA A C 1
ATOM 1325 O O . ALA A 1 194 ? -38.480 -71.663 -59.607 1.00 69.90 174 ALA A O 1
ATOM 1327 N N . THR A 1 195 ? -36.575 -70.639 -59.007 1.00 69.23 175 THR A N 1
ATOM 1328 C CA . THR A 1 195 ? -35.732 -71.545 -59.778 1.00 69.99 175 THR A CA 1
ATOM 1329 C C . THR A 1 195 ? -34.836 -72.414 -58.909 1.00 71.52 175 THR A C 1
ATOM 1330 O O . THR A 1 195 ? -34.413 -71.998 -57.829 1.00 73.37 175 THR A O 1
ATOM 1334 N N . ALA A 1 196 ? -34.530 -73.614 -59.392 1.00 71.42 176 ALA A N 1
ATOM 1335 C CA . ALA A 1 196 ? -33.655 -74.524 -58.662 1.00 71.48 176 ALA A CA 1
ATOM 1336 C C . ALA A 1 196 ? -32.322 -73.832 -58.442 1.00 71.26 176 ALA A C 1
ATOM 1337 O O . ALA A 1 196 ? -31.644 -74.056 -57.446 1.00 72.08 176 ALA A O 1
ATOM 1339 N N . SER A 1 197 ? -31.954 -72.984 -59.386 1.00 71.96 177 SER A N 1
ATOM 1340 C CA . SER A 1 197 ? -30.707 -72.251 -59.299 1.00 74.01 177 SER A CA 1
ATOM 1341 C C . SER A 1 197 ? -30.642 -71.433 -58.007 1.00 75.03 177 SER A C 1
ATOM 1342 O O . SER A 1 197 ? -29.637 -71.450 -57.295 1.00 75.15 177 SER A O 1
ATOM 1345 N N . GLU A 1 198 ? -31.717 -70.716 -57.705 1.00 75.85 178 GLU A N 1
ATOM 1346 C CA . GLU A 1 198 ? -31.752 -69.893 -56.505 1.00 76.30 178 GLU A CA 1
ATOM 1347 C C . GLU A 1 198 ? -31.702 -70.740 -55.238 1.00 74.52 178 GLU A C 1
ATOM 1348 O O . GLU A 1 198 ? -31.135 -70.323 -54.237 1.00 73.67 178 GLU A O 1
ATOM 1354 N N . ALA A 1 199 ? -32.293 -71.927 -55.278 1.00 72.73 179 ALA A N 1
ATOM 1355 C CA . ALA A 1 199 ? -32.276 -72.789 -54.112 1.00 72.37 179 ALA A CA 1
ATOM 1356 C C . ALA A 1 199 ? -30.831 -73.123 -53.766 1.00 73.96 179 ALA A C 1
ATOM 1357 O O . ALA A 1 199 ? -30.403 -72.958 -52.620 1.00 75.53 179 ALA A O 1
ATOM 1359 N N . GLU A 1 200 ? -30.072 -73.578 -54.758 1.00 74.84 180 GLU A N 1
ATOM 1360 C CA . GLU A 1 200 ? -28.676 -73.934 -54.537 1.00 75.13 180 GLU A CA 1
ATOM 1361 C C . GLU A 1 200 ? -27.937 -72.717 -54.011 1.00 72.57 180 GLU A C 1
ATOM 1362 O O . GLU A 1 200 ? -27.050 -72.820 -53.169 1.00 71.66 180 GLU A O 1
ATOM 1368 N N . GLU A 1 201 ? -28.315 -71.553 -54.507 1.00 71.24 181 GLU A N 1
ATOM 1369 C CA . GLU A 1 201 ? -27.690 -70.326 -54.064 1.00 71.79 181 GLU A CA 1
ATOM 1370 C C . GLU A 1 201 ? -28.014 -70.138 -52.578 1.00 68.85 181 GLU A C 1
ATOM 1371 O O . GLU A 1 201 ? -27.157 -69.750 -51.785 1.00 67.49 181 GLU A O 1
ATOM 1377 N N . GLN A 1 202 ? -29.255 -70.434 -52.204 1.00 66.24 182 GLN A N 1
ATOM 1378 C CA . GLN A 1 202 ? -29.687 -70.291 -50.819 1.00 63.87 182 GLN A CA 1
ATOM 1379 C C . GLN A 1 202 ? -28.866 -71.228 -49.941 1.00 62.27 182 GLN A C 1
ATOM 1380 O O . GLN A 1 202 ? -28.380 -70.829 -48.885 1.00 61.34 182 GLN A O 1
ATOM 1386 N N . VAL A 1 203 ? -28.711 -72.473 -50.379 1.00 59.66 183 VAL A N 1
ATOM 1387 C CA . VAL A 1 203 ? -27.906 -73.420 -49.625 1.00 59.44 183 VAL A CA 1
ATOM 1388 C C . VAL A 1 203 ? -26.545 -72.787 -49.324 1.00 60.45 183 VAL A C 1
ATOM 1389 O O . VAL A 1 203 ? -26.028 -72.906 -48.218 1.00 61.14 183 VAL A O 1
ATOM 1393 N N . GLU A 1 204 ? -25.967 -72.099 -50.300 1.00 62.20 184 GLU A N 1
ATOM 1394 C CA . GLU A 1 204 ? -24.670 -71.470 -50.085 1.00 64.76 184 GLU A CA 1
ATOM 1395 C C . GLU A 1 204 ? -24.751 -70.371 -49.045 1.00 62.76 184 GLU A C 1
ATOM 1396 O O . GLU A 1 204 ? -23.836 -70.197 -48.244 1.00 63.86 184 GLU A O 1
ATOM 1402 N N . ARG A 1 205 ? -25.848 -69.627 -49.063 1.00 60.69 185 ARG A N 1
ATOM 1403 C CA . ARG A 1 205 ? -26.048 -68.550 -48.111 1.00 59.18 185 ARG A CA 1
ATOM 1404 C C . ARG A 1 205 ? -26.199 -69.086 -46.697 1.00 57.00 185 ARG A C 1
ATOM 1405 O O . ARG A 1 205 ? -25.648 -68.525 -45.746 1.00 56.41 185 ARG A O 1
ATOM 1413 N N . ALA A 1 206 ? -26.962 -70.164 -46.562 1.00 53.64 186 ALA A N 1
ATOM 1414 C CA . ALA A 1 206 ? -27.175 -70.765 -45.257 1.00 52.61 186 ALA A CA 1
ATOM 1415 C C . ALA A 1 206 ? -25.828 -71.162 -44.684 1.00 51.37 186 ALA A C 1
ATOM 1416 O O . ALA A 1 206 ? -25.531 -70.877 -43.525 1.00 52.66 186 ALA A O 1
ATOM 1418 N N . VAL A 1 207 ? -25.010 -71.811 -45.504 1.00 50.34 187 VAL A N 1
ATOM 1419 C CA . VAL A 1 207 ? -23.687 -72.237 -45.072 1.00 49.90 187 VAL A CA 1
ATOM 1420 C C . VAL A 1 207 ? -22.883 -71.052 -44.550 1.00 51.50 187 VAL A C 1
ATOM 1421 O O . VAL A 1 207 ? -22.207 -71.151 -43.517 1.00 52.10 187 VAL A O 1
ATOM 1425 N N . GLU A 1 208 ? -22.964 -69.927 -45.252 1.00 50.81 188 GLU A N 1
ATOM 1426 C CA . GLU A 1 208 ? -22.226 -68.745 -44.830 1.00 53.42 188 GLU A CA 1
ATOM 1427 C C . GLU A 1 208 ? -22.787 -68.164 -43.543 1.00 51.52 188 GLU A C 1
ATOM 1428 O O . GLU A 1 208 ? -22.056 -67.604 -42.734 1.00 52.68 188 GLU A O 1
ATOM 1434 N N . ILE A 1 209 ? -24.092 -68.306 -43.361 1.00 49.83 189 ILE A N 1
ATOM 1435 C CA . ILE A 1 209 ? -24.752 -67.800 -42.171 1.00 49.15 189 ILE A CA 1
ATOM 1436 C C . ILE A 1 209 ? -24.295 -68.620 -40.969 1.00 49.66 189 ILE A C 1
ATOM 1437 O O . ILE A 1 209 ? -23.994 -68.066 -39.913 1.00 49.29 189 ILE A O 1
ATOM 1442 N N . TYR A 1 210 ? -24.236 -69.938 -41.134 1.00 49.38 190 TYR A N 1
ATOM 1443 C CA . TYR A 1 210 ? -23.791 -70.794 -40.047 1.00 50.59 190 TYR A CA 1
ATOM 1444 C C . TYR A 1 210 ? -22.309 -70.564 -39.756 1.00 50.96 190 TYR A C 1
ATOM 1445 O O . TYR A 1 210 ? -21.901 -70.540 -38.597 1.00 50.58 190 TYR A O 1
ATOM 1454 N N . LYS A 1 211 ? -21.502 -70.376 -40.795 1.00 52.23 191 LYS A N 1
ATOM 1455 C CA . LYS A 1 211 ? -20.086 -70.126 -40.565 1.00 53.51 191 LYS A CA 1
ATOM 1456 C C . LYS A 1 211 ? -19.963 -68.913 -39.666 1.00 53.84 191 LYS A C 1
ATOM 1457 O O . LYS A 1 211 ? -19.251 -68.936 -38.657 1.00 53.55 191 LYS A O 1
ATOM 1463 N N . GLU A 1 212 ? -20.665 -67.846 -40.030 1.00 53.58 192 GLU A N 1
ATOM 1464 C CA . GLU A 1 212 ? -20.605 -66.631 -39.240 1.00 53.14 192 GLU A CA 1
ATOM 1465 C C . GLU A 1 212 ? -21.151 -66.848 -37.833 1.00 52.89 192 GLU A C 1
ATOM 1466 O O . GLU A 1 212 ? -20.600 -66.339 -36.855 1.00 52.54 192 GLU A O 1
ATOM 1472 N N . PHE A 1 213 ? -22.238 -67.599 -37.725 1.00 50.92 193 PHE A N 1
ATOM 1473 C CA . PHE A 1 213 ? -22.806 -67.851 -36.415 1.00 50.76 193 PHE A CA 1
ATOM 1474 C C . PHE A 1 213 ? -21.746 -68.527 -35.575 1.00 50.72 193 PHE A C 1
ATOM 1475 O O . PHE A 1 213 ? -21.370 -68.027 -34.513 1.00 51.83 193 PHE A O 1
ATOM 1483 N N . PHE A 1 214 ? -21.254 -69.658 -36.068 1.00 48.99 194 PHE A N 1
ATOM 1484 C CA . PHE A 1 214 ? -20.238 -70.412 -35.358 1.00 48.49 194 PHE A CA 1
ATOM 1485 C C . PHE A 1 214 ? -18.966 -69.615 -35.087 1.00 48.18 194 PHE A C 1
ATOM 1486 O O . PHE A 1 214 ? -18.443 -69.642 -33.975 1.00 46.64 194 PHE A O 1
ATOM 1494 N N . ASN A 1 215 ? -18.471 -68.883 -36.075 1.00 48.70 195 ASN A N 1
ATOM 1495 C CA . ASN A 1 215 ? -17.273 -68.097 -35.829 1.00 50.71 195 ASN A CA 1
ATOM 1496 C C . ASN A 1 215 ? -17.498 -67.169 -34.636 1.00 52.34 195 ASN A C 1
ATOM 1497 O O . ASN A 1 215 ? -16.583 -66.929 -33.849 1.00 53.49 195 ASN A O 1
ATOM 1502 N N . SER A 1 216 ? -18.720 -66.670 -34.479 1.00 52.81 196 SER A N 1
ATOM 1503 C CA . SER A 1 216 ? -19.031 -65.785 -33.359 1.00 54.45 196 SER A CA 1
ATOM 1504 C C . SER A 1 216 ? -18.969 -66.511 -32.027 1.00 55.02 196 SER A C 1
ATOM 1505 O O . SER A 1 216 ? -18.754 -65.895 -30.993 1.00 56.11 196 SER A O 1
ATOM 1508 N N . LEU A 1 217 ? -19.175 -67.820 -32.054 1.00 56.00 197 LEU A N 1
ATOM 1509 C CA . LEU A 1 217 ? -19.129 -68.626 -30.842 1.00 57.08 197 LEU A CA 1
ATOM 1510 C C . LEU A 1 217 ? -17.746 -69.265 -30.724 1.00 58.7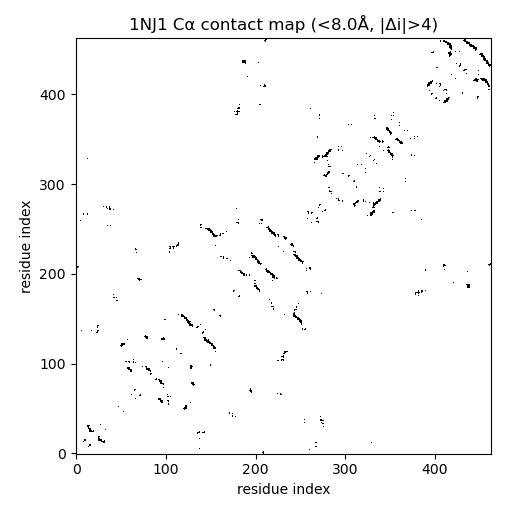2 197 LEU A C 1
ATOM 1511 O O . LEU A 1 217 ? -17.464 -70.002 -29.781 1.00 58.49 197 LEU A O 1
ATOM 1516 N N . GLY A 1 218 ? -16.885 -68.973 -31.694 1.00 59.25 198 GLY A N 1
ATOM 1517 C CA . GLY A 1 218 ? -15.547 -69.524 -31.675 1.00 59.39 198 GLY A CA 1
ATOM 1518 C C . GLY A 1 218 ? -15.575 -71.027 -31.824 1.00 60.00 198 GLY A C 1
ATOM 1519 O O . GLY A 1 218 ? -14.676 -71.718 -31.365 1.00 62.99 198 GLY A O 1
ATOM 1520 N N . ILE A 1 219 ? -16.614 -71.536 -32.468 1.00 59.18 199 ILE A N 1
ATOM 1521 C CA . ILE A 1 219 ? -16.755 -72.964 -32.675 1.00 59.45 199 ILE A CA 1
ATOM 1522 C C . ILE A 1 219 ? -16.216 -73.343 -34.050 1.00 60.02 199 ILE A C 1
ATOM 1523 O O . ILE A 1 219 ? -16.616 -72.766 -35.059 1.00 59.89 199 ILE A O 1
ATOM 1528 N N . PRO A 1 220 ? -15.281 -74.308 -34.102 1.00 59.88 200 PRO A N 1
ATOM 1529 C CA . PRO A 1 220 ? -14.690 -74.767 -35.360 1.00 58.88 200 PRO A CA 1
ATOM 1530 C C . PRO A 1 220 ? -15.617 -75.811 -35.963 1.00 57.90 200 PRO A C 1
ATOM 1531 O O . PRO A 1 220 ? -16.423 -76.402 -35.252 1.00 57.13 200 PRO A O 1
ATOM 1535 N N . TYR A 1 221 ? -15.487 -76.056 -37.261 1.00 56.74 201 TYR A N 1
ATOM 1536 C CA . TYR A 1 221 ? -16.368 -77.003 -37.927 1.00 55.82 201 TYR A CA 1
ATOM 1537 C C . TYR A 1 221 ? -15.810 -77.565 -39.233 1.00 56.93 201 TYR A C 1
ATOM 1538 O O . TYR A 1 221 ? -14.930 -76.976 -39.866 1.00 57.04 201 TYR A O 1
ATOM 1547 N N . LEU A 1 222 ? -16.353 -78.709 -39.627 1.00 55.73 202 LEU A N 1
ATOM 1548 C CA . LEU A 1 222 ? -15.981 -79.380 -40.855 1.00 55.12 202 LEU A CA 1
ATOM 1549 C C . LEU A 1 222 ? -17.272 -79.406 -41.649 1.00 55.15 202 LEU A C 1
ATOM 1550 O O . LEU A 1 222 ? -18.298 -79.834 -41.137 1.00 57.61 202 LEU A O 1
ATOM 1555 N N . ILE A 1 223 ? -17.231 -78.947 -42.891 1.00 53.98 203 ILE A N 1
ATOM 1556 C CA . ILE A 1 223 ? -18.423 -78.918 -43.723 1.00 53.76 203 ILE A CA 1
ATOM 1557 C C . ILE A 1 223 ? -18.336 -79.992 -44.787 1.00 55.16 203 ILE A C 1
ATOM 1558 O O . ILE A 1 223 ? -17.358 -80.059 -45.518 1.00 57.30 203 ILE A O 1
ATOM 1563 N N . THR A 1 224 ? -19.358 -80.828 -44.889 1.00 56.79 204 THR A N 1
ATOM 1564 C CA . THR A 1 224 ? -19.344 -81.898 -45.878 1.00 59.96 204 THR A CA 1
ATOM 1565 C C . THR A 1 224 ? -20.722 -82.143 -46.451 1.00 60.61 204 THR A C 1
ATOM 1566 O O . THR A 1 224 ? -21.703 -81.587 -45.983 1.00 63.75 204 THR A O 1
ATOM 1570 N N . ARG A 1 225 ? -20.790 -82.986 -47.469 1.00 61.24 205 ARG A N 1
ATOM 1571 C CA . ARG A 1 225 ? -22.059 -83.324 -48.095 1.00 62.72 205 ARG A CA 1
ATOM 1572 C C . ARG A 1 225 ? -22.350 -84.742 -47.630 1.00 62.07 205 ARG A C 1
ATOM 1573 O O . ARG A 1 225 ? -21.657 -85.673 -48.017 1.00 62.59 205 ARG A O 1
ATOM 1581 N N . ARG A 1 226 ? -23.352 -84.898 -46.775 1.00 61.49 206 ARG A N 1
ATOM 1582 C CA . ARG A 1 226 ? -23.710 -86.206 -46.254 1.00 61.38 206 ARG A CA 1
ATOM 1583 C C . ARG A 1 226 ? -23.950 -87.178 -47.399 1.00 60.79 206 ARG A C 1
ATOM 1584 O O . ARG A 1 226 ? -24.274 -86.764 -48.508 1.00 60.61 206 ARG A O 1
ATOM 1592 N N . PRO A 1 227 ? -23.764 -88.483 -47.147 1.00 60.60 207 PRO A N 1
ATOM 1593 C CA . PRO A 1 227 ? -23.971 -89.524 -48.154 1.00 61.76 207 PRO A CA 1
ATOM 1594 C C . PRO A 1 227 ? -25.445 -89.494 -48.495 1.00 64.82 207 PRO A C 1
ATOM 1595 O O . PRO A 1 227 ? -26.266 -89.116 -47.667 1.00 65.20 207 PRO A O 1
ATOM 1599 N N . PRO A 1 228 ? -25.807 -89.895 -49.713 1.00 67.14 208 PRO A N 1
ATOM 1600 C CA . PRO A 1 228 ? -27.219 -89.881 -50.098 1.00 68.95 208 PRO A CA 1
ATOM 1601 C C . PRO A 1 228 ? -28.153 -90.784 -49.306 1.00 69.87 208 PRO A C 1
ATOM 1602 O O . PRO A 1 228 ? -29.360 -90.757 -49.524 1.00 71.02 208 PRO A O 1
ATOM 1606 N N . TRP A 1 229 ? -27.619 -91.581 -48.390 1.00 69.76 209 TRP A N 1
ATOM 1607 C CA . TRP A 1 229 ? -28.488 -92.453 -47.609 1.00 70.94 209 TRP A CA 1
ATOM 1608 C C . TRP A 1 229 ? -28.668 -91.911 -46.200 1.00 72.33 209 TRP A C 1
ATOM 1609 O O . TRP A 1 229 ? -29.392 -92.489 -45.380 1.00 71.35 209 TRP A O 1
ATOM 1620 N N . ASP A 1 230 ? -27.999 -90.794 -45.931 1.00 72.97 210 ASP A N 1
ATOM 1621 C CA . ASP A 1 230 ? -28.081 -90.133 -44.638 1.00 73.52 210 ASP A CA 1
ATOM 1622 C C . ASP A 1 230 ? -28.761 -88.778 -44.797 1.00 73.51 210 ASP A C 1
ATOM 1623 O O . ASP A 1 230 ? -29.055 -88.106 -43.809 1.00 74.56 210 ASP A O 1
ATOM 1628 N N . LYS A 1 231 ? -29.006 -88.369 -46.035 1.00 72.22 211 LYS A N 1
ATOM 1629 C CA . LYS A 1 231 ? -29.619 -87.073 -46.263 1.00 72.14 211 LYS A CA 1
ATOM 1630 C C . LYS A 1 231 ? -30.994 -86.965 -45.629 1.00 73.02 211 LYS A C 1
ATOM 1631 O O . LYS A 1 231 ? -31.652 -87.971 -45.359 1.00 73.10 211 LYS A O 1
ATOM 1637 N N . PHE A 1 232 ? -31.410 -85.728 -45.384 1.00 72.29 212 PHE A N 1
ATOM 1638 C CA . PHE A 1 232 ? -32.705 -85.449 -44.787 1.00 71.99 212 PHE A CA 1
ATOM 1639 C C . PHE A 1 232 ? -33.784 -86.140 -45.618 1.00 71.80 212 PHE A C 1
ATOM 1640 O O . PHE A 1 232 ? -33.816 -86.014 -46.841 1.00 69.64 212 PHE A O 1
ATOM 1648 N N . PRO A 1 233 ? -34.678 -86.886 -44.955 1.00 72.49 213 PRO A N 1
ATOM 1649 C CA . PRO A 1 233 ? -35.774 -87.615 -45.597 1.00 73.92 213 PRO A CA 1
ATOM 1650 C C . PRO A 1 233 ? -36.520 -86.810 -46.657 1.00 75.87 213 PRO A C 1
ATOM 1651 O O . PRO A 1 233 ? -37.284 -85.901 -46.335 1.00 77.87 213 PRO A O 1
ATOM 1655 N N . GLY A 1 234 ? -36.292 -87.147 -47.923 1.00 76.65 214 GLY A N 1
ATOM 1656 C CA . GLY A 1 234 ? -36.969 -86.455 -49.002 1.00 77.50 214 GLY A CA 1
ATOM 1657 C C . GLY A 1 234 ? -36.203 -85.327 -49.670 1.00 78.09 214 GLY A C 1
ATOM 1658 O O . GLY A 1 234 ? -36.680 -84.758 -50.650 1.00 79.44 214 GLY A O 1
ATOM 1659 N N . SER A 1 235 ? -35.019 -84.997 -49.170 1.00 77.05 215 SER A N 1
ATOM 1660 C CA . SER A 1 235 ? -34.251 -83.910 -49.767 1.00 76.22 215 SER A CA 1
ATOM 1661 C C . SER A 1 235 ? -33.450 -84.366 -50.969 1.00 75.77 215 SER A C 1
ATOM 1662 O O . SER A 1 235 ? -33.367 -85.558 -51.253 1.00 75.98 215 SER A O 1
ATOM 1665 N N . GLU A 1 236 ? -32.870 -83.401 -51.676 1.00 75.78 216 GLU A N 1
ATOM 1666 C CA . GLU A 1 236 ? -32.032 -83.690 -52.830 1.00 74.80 216 GLU A CA 1
ATOM 1667 C C . GLU A 1 236 ? -30.663 -84.003 -52.269 1.00 72.65 216 GLU A C 1
ATOM 1668 O O . GLU A 1 236 ? -29.995 -84.925 -52.718 1.00 73.92 216 GLU A O 1
ATOM 1674 N N . TYR A 1 237 ? -30.250 -83.229 -51.276 1.00 69.29 217 TYR A N 1
ATOM 1675 C CA . TYR A 1 237 ? -28.963 -83.449 -50.640 1.00 66.45 217 TYR A CA 1
ATOM 1676 C C . TYR A 1 237 ? -28.832 -82.638 -49.363 1.00 64.91 217 TYR A C 1
ATOM 1677 O O . TYR A 1 237 ? -29.496 -81.620 -49.188 1.00 66.53 217 TYR A O 1
ATOM 1686 N N . THR A 1 238 ? -27.969 -83.101 -48.469 1.00 61.73 218 THR A N 1
ATOM 1687 C CA . THR A 1 238 ? -27.774 -82.449 -47.192 1.00 57.94 218 THR A CA 1
ATOM 1688 C C . THR A 1 238 ? -26.333 -82.050 -46.964 1.00 57.77 218 THR A C 1
ATOM 1689 O O . THR A 1 238 ? -25.413 -82.827 -47.207 1.00 58.68 218 THR A O 1
ATOM 1693 N N . VAL A 1 239 ? -26.136 -80.825 -46.504 1.00 55.59 219 VAL A N 1
ATOM 1694 C CA . VAL A 1 239 ? -24.806 -80.358 -46.185 1.00 54.38 219 VAL A CA 1
ATOM 1695 C C . VAL A 1 239 ? -24.829 -80.285 -44.675 1.00 54.61 219 VAL A C 1
ATOM 1696 O O . VAL A 1 239 ? -25.791 -79.789 -44.097 1.00 54.48 219 VAL A O 1
ATOM 1700 N N . ALA A 1 240 ? -23.787 -80.787 -44.027 1.00 55.16 220 ALA A N 1
ATOM 1701 C CA . ALA A 1 240 ? -23.758 -80.775 -42.573 1.00 54.64 220 ALA A CA 1
ATOM 1702 C C . ALA A 1 240 ? -22.506 -80.171 -41.974 1.00 54.29 220 ALA A C 1
ATOM 1703 O O . ALA A 1 240 ? -21.425 -80.231 -42.559 1.00 53.48 220 ALA A O 1
ATOM 1705 N N . PHE A 1 241 ? -22.675 -79.572 -40.802 1.00 52.93 221 PHE A N 1
ATOM 1706 C CA . PHE A 1 241 ? -21.564 -78.996 -40.074 1.00 53.04 221 PHE A CA 1
ATOM 1707 C C . PHE A 1 241 ? -21.307 -79.958 -38.929 1.00 55.32 221 PHE A C 1
ATOM 1708 O O . PHE A 1 241 ? -22.239 -80.353 -38.229 1.00 58.18 221 PHE A O 1
ATOM 1716 N N . ASP A 1 242 ? -20.052 -80.349 -38.746 1.00 55.84 222 ASP A N 1
ATOM 1717 C CA . ASP A 1 242 ? -19.684 -81.252 -37.669 1.00 55.19 222 ASP A CA 1
ATOM 1718 C C . ASP A 1 242 ? -18.571 -80.589 -36.898 1.00 54.84 222 ASP A C 1
ATOM 1719 O O . ASP A 1 242 ? -17.742 -79.891 -37.479 1.00 54.73 222 ASP A O 1
ATOM 1724 N N . THR A 1 243 ? -18.566 -80.782 -35.586 1.00 54.51 223 THR A N 1
ATOM 1725 C CA . THR A 1 243 ? -17.516 -80.223 -34.756 1.00 54.54 223 THR A CA 1
ATOM 1726 C C . THR A 1 243 ? -17.009 -81.370 -33.906 1.00 55.80 223 THR A C 1
ATOM 1727 O O . THR A 1 243 ? -17.669 -82.405 -33.794 1.00 56.23 223 THR A O 1
ATOM 1731 N N . LEU A 1 244 ? -15.845 -81.186 -33.298 1.00 56.69 224 LEU A N 1
ATOM 1732 C CA . LEU A 1 244 ? -15.235 -82.240 -32.508 1.00 57.53 224 LEU A CA 1
ATOM 1733 C C . LEU A 1 244 ? -15.330 -82.010 -31.009 1.00 57.48 224 LEU A C 1
ATOM 1734 O O . LEU A 1 244 ? -14.935 -80.961 -30.506 1.00 57.38 224 LEU A O 1
ATOM 1739 N N . MET A 1 245 ? -15.845 -83.003 -30.295 1.00 57.31 225 MET A N 1
ATOM 1740 C CA . MET A 1 245 ? -15.973 -82.896 -28.854 1.00 58.90 225 MET A CA 1
ATOM 1741 C C . MET A 1 245 ? -14.690 -83.340 -28.162 1.00 60.78 225 MET A C 1
ATOM 1742 O O . MET A 1 245 ? -13.962 -84.190 -28.670 1.00 62.60 225 MET A O 1
ATOM 1747 N N . PRO A 1 246 ? -14.395 -82.766 -26.988 1.00 60.92 226 PRO A N 1
ATOM 1748 C CA . PRO A 1 246 ? -13.190 -83.100 -26.228 1.00 61.85 226 PRO A CA 1
ATOM 1749 C C . PRO A 1 246 ? -12.943 -84.594 -25.999 1.00 63.04 226 PRO A C 1
ATOM 1750 O O . PRO A 1 246 ? -11.893 -84.977 -25.496 1.00 65.08 226 PRO A O 1
ATOM 1754 N N . ASP A 1 247 ? -13.900 -85.438 -26.356 1.00 62.74 227 ASP A N 1
ATOM 1755 C CA . ASP A 1 247 ? -13.721 -86.860 -26.160 1.00 62.58 227 ASP A CA 1
ATOM 1756 C C . ASP A 1 247 ? -13.406 -87.546 -27.475 1.00 63.07 227 ASP A C 1
ATOM 1757 O O . ASP A 1 247 ? -13.511 -88.767 -27.599 1.00 62.36 227 ASP A O 1
ATOM 1762 N N . GLY A 1 248 ? -13.026 -86.751 -28.468 1.00 63.45 228 GLY A N 1
ATOM 1763 C CA . GLY A 1 248 ? -12.682 -87.315 -29.759 1.00 63.94 228 GLY A CA 1
ATOM 1764 C C . GLY A 1 248 ? -13.869 -87.701 -30.611 1.00 64.27 228 GLY A C 1
ATOM 1765 O O . GLY A 1 248 ? -13.700 -88.130 -31.751 1.00 64.30 228 GLY A O 1
ATOM 1766 N N . LYS A 1 249 ? -15.073 -87.570 -30.064 1.00 65.69 229 LYS A N 1
ATOM 1767 C CA . LYS A 1 249 ? -16.273 -87.892 -30.823 1.00 66.13 229 LYS A CA 1
ATOM 1768 C C . LYS A 1 249 ? -16.758 -86.651 -31.571 1.00 63.74 229 LYS A C 1
ATOM 1769 O O . LYS A 1 249 ? -16.506 -85.515 -31.166 1.00 62.71 229 LYS A O 1
ATOM 1775 N N . THR A 1 250 ? -17.451 -86.886 -32.674 1.00 61.73 230 THR A N 1
ATOM 1776 C CA . THR A 1 250 ? -17.957 -85.822 -33.517 1.00 59.88 230 THR A CA 1
ATOM 1777 C C . THR A 1 250 ? -19.408 -85.488 -33.202 1.00 60.22 230 THR A C 1
ATOM 1778 O O . THR A 1 250 ? -20.182 -86.362 -32.803 1.00 61.34 230 THR A O 1
ATOM 1782 N N . LEU A 1 251 ? -19.774 -84.223 -33.393 1.00 58.79 231 LEU A N 1
ATOM 1783 C CA . LEU A 1 251 ? -21.135 -83.761 -33.125 1.00 55.79 231 LEU A CA 1
ATOM 1784 C C . LEU A 1 251 ? -21.690 -82.941 -34.272 1.00 54.85 231 LEU A C 1
ATOM 1785 O O . LEU A 1 251 ? -21.111 -81.930 -34.641 1.00 54.76 231 LEU A O 1
ATOM 1790 N N . GLN A 1 252 ? -22.812 -83.376 -34.833 1.00 54.93 232 GLN A N 1
ATOM 1791 C CA . GLN A 1 252 ? -23.455 -82.646 -35.924 1.00 56.07 232 GLN A CA 1
ATOM 1792 C C . GLN A 1 252 ? -24.117 -81.401 -35.316 1.00 56.89 232 GLN A C 1
ATOM 1793 O O . GLN A 1 252 ? -25.055 -81.511 -34.530 1.00 56.41 232 GLN A O 1
ATOM 1799 N N . ILE A 1 253 ? -23.636 -80.218 -35.674 1.00 55.99 233 ILE A N 1
ATOM 1800 C CA . ILE A 1 253 ? -24.192 -79.012 -35.100 1.00 54.89 233 ILE A CA 1
ATOM 1801 C C . ILE A 1 253 ? -24.951 -78.131 -36.060 1.00 54.38 233 ILE A C 1
ATOM 1802 O O . ILE A 1 253 ? -25.204 -76.974 -35.760 1.00 56.95 233 ILE A O 1
ATOM 1807 N N . GLY A 1 254 ? -25.318 -78.670 -37.213 1.00 53.58 234 GLY A N 1
ATOM 1808 C CA . GLY A 1 254 ? -26.063 -77.885 -38.173 1.00 52.38 234 GLY A CA 1
ATOM 1809 C C . GLY A 1 254 ? -26.247 -78.596 -39.493 1.00 52.71 234 GLY A C 1
ATOM 1810 O O . GLY A 1 254 ? -25.360 -79.305 -39.943 1.00 55.99 234 GLY A O 1
ATOM 1811 N N . THR A 1 255 ? -27.403 -78.429 -40.115 1.00 52.04 235 THR A N 1
ATOM 1812 C CA . THR A 1 255 ? -27.644 -79.052 -41.401 1.00 52.40 235 THR A CA 1
ATOM 1813 C C . THR A 1 255 ? -28.398 -78.109 -42.311 1.00 53.09 235 THR A C 1
ATOM 1814 O O . THR A 1 255 ? -29.211 -77.308 -41.855 1.00 53.07 235 THR A O 1
ATOM 1818 N N . VAL A 1 256 ? -28.096 -78.204 -43.601 1.00 52.72 236 VAL A N 1
ATOM 1819 C CA . VAL A 1 256 ? -28.745 -77.409 -44.623 1.00 51.52 236 VAL A CA 1
ATOM 1820 C C . VAL A 1 256 ? -29.235 -78.436 -45.621 1.00 51.82 236 VAL A C 1
ATOM 1821 O O . VAL A 1 256 ? -28.507 -79.348 -45.969 1.00 53.51 236 VAL A O 1
ATOM 1825 N N . HIS A 1 257 ? -30.469 -78.300 -46.073 1.00 52.99 237 HIS A N 1
ATOM 1826 C CA . HIS A 1 257 ? -31.029 -79.252 -47.017 1.00 54.59 237 HIS A CA 1
ATOM 1827 C C . HIS A 1 257 ? -31.596 -78.566 -48.237 1.00 56.25 237 HIS A C 1
ATOM 1828 O O . HIS A 1 257 ? -32.229 -77.526 -48.139 1.00 56.88 237 HIS A O 1
ATOM 1835 N N . ASN A 1 258 ? -31.359 -79.151 -49.398 1.00 59.33 238 ASN A N 1
ATOM 1836 C CA . ASN A 1 258 ? -31.909 -78.614 -50.623 1.00 59.55 238 ASN A CA 1
ATOM 1837 C C . ASN A 1 258 ? -33.027 -79.595 -50.880 1.00 60.40 238 ASN A C 1
ATOM 1838 O O . ASN A 1 258 ? -32.784 -80.762 -51.153 1.00 60.04 238 ASN A O 1
ATOM 1843 N N . LEU A 1 259 ? -34.255 -79.120 -50.763 1.00 62.70 239 LEU A N 1
ATOM 1844 C CA . LEU A 1 259 ? -35.415 -79.973 -50.930 1.00 64.76 239 LEU A CA 1
ATOM 1845 C C . LEU A 1 259 ? -35.894 -80.078 -52.367 1.00 65.16 239 LEU A C 1
ATOM 1846 O O . LEU A 1 259 ? -36.853 -80.796 -52.659 1.00 65.14 239 LEU A O 1
ATOM 1851 N N . GLY A 1 260 ? -35.219 -79.377 -53.267 1.00 65.99 240 GLY A N 1
ATOM 1852 C CA . GLY A 1 260 ? -35.630 -79.417 -54.656 1.00 68.91 240 GLY A CA 1
ATOM 1853 C C . GLY A 1 260 ? -37.105 -79.088 -54.716 1.00 69.74 240 GLY A C 1
ATOM 1854 O O . GLY A 1 260 ? -37.535 -78.118 -54.094 1.00 72.28 240 GLY A O 1
ATOM 1855 N N . GLN A 1 261 ? -37.890 -79.882 -55.437 1.00 69.66 241 GLN A N 1
ATOM 1856 C CA . GLN A 1 261 ? -39.320 -79.608 -55.522 1.00 70.19 241 GLN A CA 1
ATOM 1857 C C . GLN A 1 261 ? -40.132 -80.800 -55.057 1.00 70.08 241 GLN A C 1
ATOM 1858 O O . GLN A 1 261 ? -41.338 -80.846 -55.279 1.00 69.89 241 GLN A O 1
ATOM 1864 N N . THR A 1 262 ? -39.491 -81.767 -54.413 1.00 71.00 242 THR A N 1
ATOM 1865 C CA . THR A 1 262 ? -40.238 -82.939 -53.985 1.00 72.22 242 THR A CA 1
ATOM 1866 C C . THR A 1 262 ? -41.348 -82.556 -53.006 1.00 71.19 242 THR A C 1
ATOM 1867 O O . THR A 1 262 ? -42.458 -83.087 -53.085 1.00 70.85 242 THR A O 1
ATOM 1871 N N . PHE A 1 263 ? -41.065 -81.629 -52.093 1.00 70.54 243 PHE A N 1
ATOM 1872 C CA . PHE A 1 263 ? -42.091 -81.205 -51.138 1.00 70.92 243 PHE A CA 1
ATOM 1873 C C . PHE A 1 263 ? -43.144 -80.349 -51.822 1.00 70.23 243 PHE A C 1
ATOM 1874 O O . PHE A 1 263 ? -44.336 -80.470 -51.540 1.00 69.72 243 PHE A O 1
ATOM 1882 N N . ALA A 1 264 ? -42.697 -79.487 -52.728 1.00 70.70 244 ALA A N 1
ATOM 1883 C CA . ALA A 1 264 ? -43.608 -78.617 -53.456 1.00 72.26 244 ALA A CA 1
ATOM 1884 C C . ALA A 1 264 ? -44.688 -79.454 -54.139 1.00 73.25 244 ALA A C 1
ATOM 1885 O O . ALA A 1 264 ? -45.877 -79.140 -54.057 1.00 74.71 244 ALA A O 1
ATOM 1887 N N . ARG A 1 265 ? -44.273 -80.532 -54.794 1.00 73.21 245 ARG A N 1
ATOM 1888 C CA . ARG A 1 265 ? -45.214 -81.395 -55.487 1.00 74.86 245 ARG A CA 1
ATOM 1889 C C . ARG A 1 265 ? -46.145 -82.102 -54.521 1.00 74.57 245 ARG A C 1
ATOM 1890 O O . ARG A 1 265 ? -47.311 -82.327 -54.822 1.00 75.51 245 ARG A O 1
ATOM 1898 N N . THR A 1 266 ? -45.631 -82.445 -53.353 1.00 74.46 246 THR A N 1
ATOM 1899 C CA . THR A 1 266 ? -46.424 -83.139 -52.353 1.00 74.78 246 THR A CA 1
ATOM 1900 C C . THR A 1 266 ? -47.551 -82.284 -51.772 1.00 75.62 246 THR A C 1
ATOM 1901 O O . THR A 1 266 ? -48.687 -82.745 -51.635 1.00 75.29 246 THR A O 1
ATOM 1905 N N . PHE A 1 267 ? -47.233 -81.038 -51.435 1.00 75.90 247 PHE A N 1
ATOM 1906 C CA . PHE A 1 267 ? -48.211 -80.137 -50.837 1.00 76.14 247 PHE A CA 1
ATOM 1907 C C . PHE A 1 267 ? -48.831 -79.131 -51.791 1.00 77.24 247 PHE A C 1
ATOM 1908 O O . PHE A 1 267 ? -49.592 -78.265 -51.368 1.00 77.39 247 PHE A O 1
ATOM 1916 N N . GLU A 1 268 ? -48.502 -79.248 -53.072 1.00 78.63 248 GLU A N 1
ATOM 1917 C CA . GLU A 1 268 ? -49.048 -78.365 -54.096 1.00 80.59 248 GLU A CA 1
ATOM 1918 C C . GLU A 1 268 ? -48.656 -76.906 -53.934 1.00 78.82 248 GLU A C 1
ATOM 1919 O O . GLU A 1 268 ? -49.517 -76.033 -53.909 1.00 79.53 248 GLU A O 1
ATOM 1925 N N . ILE A 1 269 ? -47.364 -76.634 -53.824 1.00 77.03 249 ILE A N 1
ATOM 19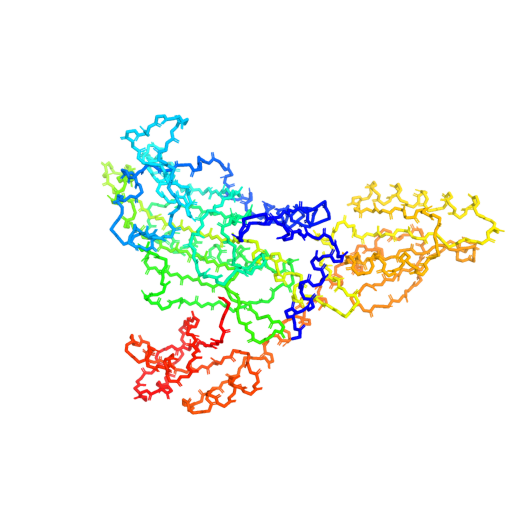26 C CA . ILE A 1 269 ? -46.913 -75.259 -53.678 1.00 76.18 249 ILE A CA 1
ATOM 1927 C C . ILE A 1 269 ? -46.485 -74.768 -55.052 1.00 76.29 249 ILE A C 1
ATOM 1928 O O . ILE A 1 269 ? -45.333 -74.931 -55.452 1.00 75.89 249 ILE A O 1
ATOM 1933 N N . LYS A 1 270 ? -47.426 -74.163 -55.770 1.00 76.86 250 LYS A N 1
ATOM 1934 C CA . LYS A 1 270 ? -47.173 -73.669 -57.119 1.00 78.86 250 LYS A CA 1
ATOM 1935 C C . LYS A 1 270 ? -47.174 -72.154 -57.184 1.00 79.22 250 LYS A C 1
ATOM 1936 O O . LYS A 1 270 ? -47.719 -71.489 -56.309 1.00 80.01 250 LYS A O 1
ATOM 1942 N N . PHE A 1 271 ? -46.570 -71.608 -58.232 1.00 80.13 251 PHE A N 1
ATOM 1943 C CA . PHE A 1 271 ? -46.537 -70.165 -58.398 1.00 81.50 251 PHE A CA 1
ATOM 1944 C C . PHE A 1 271 ? -46.697 -69.783 -59.862 1.00 83.99 251 PHE A C 1
ATOM 1945 O O . PHE A 1 271 ? -46.255 -70.504 -60.758 1.00 84.09 251 PHE A O 1
ATOM 1953 N N . GLU A 1 272 ? -47.339 -68.645 -60.094 1.00 86.39 252 GLU A N 1
ATOM 1954 C CA . GLU A 1 272 ? -47.580 -68.144 -61.439 1.00 88.99 252 GLU A CA 1
ATOM 1955 C C . GLU A 1 272 ? -46.354 -67.427 -61.993 1.00 88.95 252 GLU A C 1
ATOM 1956 O O . GLU A 1 272 ? -45.868 -66.458 -61.402 1.00 87.17 252 GLU A O 1
ATOM 1962 N N . THR A 1 273 ? -45.858 -67.909 -63.131 1.00 90.06 253 THR A N 1
ATOM 1963 C CA . THR A 1 273 ? -44.684 -67.317 -63.768 1.00 91.49 253 THR A CA 1
ATOM 1964 C C . THR A 1 273 ? -45.084 -66.036 -64.484 1.00 92.46 253 THR A C 1
ATOM 1965 O O . THR A 1 273 ? -46.271 -65.787 -64.701 1.00 92.28 253 THR A O 1
ATOM 1969 N N . PRO A 1 274 ? -44.099 -65.201 -64.856 1.00 93.96 254 PRO A N 1
ATOM 1970 C CA . PRO A 1 274 ? -44.421 -63.952 -65.553 1.00 95.37 254 PRO A CA 1
ATOM 1971 C C . PRO A 1 274 ? -45.115 -64.167 -66.905 1.00 96.57 254 PRO A C 1
ATOM 1972 O O . PRO A 1 274 ? -45.644 -63.224 -67.491 1.00 96.74 254 PRO A O 1
ATOM 1976 N N . GLU A 1 275 ? -45.123 -65.408 -67.390 1.00 98.19 255 GLU A N 1
ATOM 1977 C CA . GLU A 1 275 ? -45.775 -65.724 -68.660 1.00 99.40 255 GLU A CA 1
ATOM 1978 C C . GLU A 1 275 ? -47.223 -66.140 -68.437 1.00 99.80 255 GLU A C 1
ATOM 1979 O O . GLU A 1 275 ? -48.089 -65.870 -69.268 1.00 100.33 255 GLU A O 1
ATOM 1985 N N . GLY A 1 276 ? -47.482 -66.802 -67.313 1.00 99.77 256 GLY A N 1
ATOM 1986 C CA . GLY A 1 276 ? -48.830 -67.247 -67.013 1.00 99.27 256 GLY A CA 1
ATOM 1987 C C . GLY A 1 276 ? -48.857 -68.740 -66.770 1.00 99.73 256 GLY A C 1
ATOM 1988 O O . GLY A 1 276 ? -49.921 -69.352 -66.704 1.00 99.46 256 GLY A O 1
ATOM 1989 N N . ASP A 1 277 ? -47.674 -69.329 -66.639 1.00 100.53 257 ASP A N 1
ATOM 1990 C CA . ASP A 1 277 ? -47.549 -70.761 -66.395 1.00 101.22 257 ASP A CA 1
ATOM 1991 C C . ASP A 1 277 ? -47.565 -71.037 -64.898 1.00 100.44 257 ASP A C 1
ATOM 1992 O O . ASP A 1 277 ? -47.363 -70.135 -64.083 1.00 99.48 257 ASP A O 1
ATOM 1997 N N . HIS A 1 278 ? -47.787 -72.296 -64.546 1.00 99.77 258 HIS A N 1
ATOM 1998 C CA . HIS A 1 278 ? -47.813 -72.703 -63.153 1.00 99.09 258 HIS A CA 1
ATOM 1999 C C . HIS A 1 278 ? -46.813 -73.814 -62.858 1.00 97.67 258 HIS A C 1
ATOM 2000 O O . HIS A 1 278 ? -47.071 -74.991 -63.115 1.00 97.12 258 HIS A O 1
ATOM 2007 N N . GLU A 1 279 ? -45.664 -73.420 -62.315 1.00 95.90 259 GLU A N 1
ATOM 2008 C CA . GLU A 1 279 ? -44.611 -74.363 -61.969 1.00 94.52 259 GLU A CA 1
ATOM 2009 C C . GLU A 1 279 ? -44.488 -74.503 -60.453 1.00 90.94 259 GLU A C 1
ATOM 2010 O O . GLU A 1 279 ? -44.937 -73.639 -59.700 1.00 90.88 259 GLU A O 1
ATOM 2016 N N . TYR A 1 280 ? -43.883 -75.598 -60.009 1.00 87.05 260 TYR A N 1
ATOM 2017 C CA . TYR A 1 280 ? -43.687 -75.821 -58.586 1.00 83.03 260 TYR A CA 1
ATOM 2018 C C . TYR A 1 280 ? -42.522 -74.968 -58.101 1.00 80.80 260 TYR A C 1
ATOM 2019 O O . TYR A 1 280 ? -41.781 -74.408 -58.908 1.00 81.67 260 TYR A O 1
ATOM 2028 N N . VAL A 1 281 ? -42.361 -74.858 -56.788 1.00 77.96 261 VAL A N 1
ATOM 2029 C CA . VAL A 1 281 ? -41.290 -74.043 -56.230 1.00 74.17 261 VAL A CA 1
ATOM 2030 C C . VAL A 1 281 ? -40.094 -74.876 -55.812 1.00 71.63 261 VAL A C 1
ATOM 2031 O O . VAL A 1 281 ? -40.188 -76.093 -55.689 1.00 70.61 261 VAL A O 1
ATOM 2035 N N . HIS A 1 282 ? -38.967 -74.206 -55.601 1.00 69.41 262 HIS A N 1
ATOM 2036 C CA . HIS A 1 282 ? -37.752 -74.869 -55.150 1.00 67.58 262 HIS A CA 1
ATOM 2037 C C . HIS A 1 282 ? -37.511 -74.447 -53.710 1.00 64.87 262 HIS A C 1
ATOM 2038 O O . HIS A 1 282 ? -37.394 -73.256 -53.409 1.00 63.76 262 HIS A O 1
ATOM 2045 N N . GLN A 1 283 ? -37.432 -75.432 -52.822 1.00 61.63 263 GLN A N 1
ATOM 2046 C CA . GLN A 1 283 ? -37.252 -75.158 -51.407 1.00 59.35 263 GLN A CA 1
ATOM 2047 C C . GLN A 1 283 ? -35.970 -75.678 -50.789 1.00 58.19 263 GLN A C 1
ATOM 2048 O O . GLN A 1 283 ? -35.376 -76.633 -51.274 1.00 58.84 263 GLN A O 1
ATOM 2054 N N . THR A 1 284 ? -35.558 -75.028 -49.705 1.00 56.85 264 THR A N 1
ATOM 2055 C CA . THR A 1 284 ? -34.406 -75.456 -48.928 1.00 56.56 264 THR A CA 1
ATOM 2056 C C . THR A 1 284 ? -34.799 -75.202 -47.481 1.00 57.45 264 THR A C 1
ATOM 2057 O O . THR A 1 284 ? -35.741 -74.452 -47.213 1.00 58.72 264 THR A O 1
ATOM 2061 N N . CYS A 1 285 ? -34.108 -75.845 -46.548 1.00 56.31 265 CYS A N 1
ATOM 2062 C CA . CYS A 1 285 ? -34.386 -75.634 -45.138 1.00 55.08 265 CYS A CA 1
ATOM 2063 C C . CYS A 1 285 ? -33.126 -75.980 -44.381 1.00 54.10 265 CYS A C 1
ATOM 2064 O O . CYS A 1 285 ? -32.348 -76.801 -44.839 1.00 55.14 265 CYS A O 1
ATOM 2067 N N . TYR A 1 286 ? -32.909 -75.340 -43.238 1.00 51.64 266 TYR A N 1
ATOM 2068 C CA . TYR A 1 286 ? -31.717 -75.598 -42.449 1.00 48.97 266 TYR A CA 1
ATOM 2069 C C . TYR A 1 286 ? -31.959 -75.318 -40.978 1.00 49.38 266 TYR A C 1
ATOM 2070 O O . TYR A 1 286 ? -32.733 -74.426 -40.632 1.00 50.05 266 TYR A O 1
ATOM 2079 N N . GLY A 1 287 ? -31.304 -76.084 -40.111 1.00 48.77 267 GLY A N 1
ATOM 2080 C CA . GLY A 1 287 ? -31.515 -75.900 -38.690 1.00 50.04 267 GLY A CA 1
ATOM 2081 C C . GLY A 1 287 ? -30.373 -76.214 -37.742 1.00 50.71 267 GLY A C 1
ATOM 2082 O O . GLY A 1 287 ? -29.384 -76.834 -38.111 1.00 51.59 267 GLY A O 1
ATOM 2083 N N . LEU A 1 288 ? -30.545 -75.773 -36.501 1.00 50.34 268 LEU A N 1
ATOM 2084 C CA . LEU A 1 288 ? -29.588 -75.942 -35.418 1.00 50.31 268 LEU A CA 1
ATOM 2085 C C . LEU A 1 288 ? -30.421 -76.304 -34.210 1.00 49.99 268 LEU A C 1
ATOM 2086 O O . LEU A 1 288 ? -31.623 -76.063 -34.197 1.00 51.42 268 LEU A O 1
ATOM 2091 N N . SER A 1 289 ? -29.782 -76.839 -33.180 1.00 48.83 269 SER A N 1
ATOM 2092 C CA . SER A 1 289 ? -30.491 -77.197 -31.968 1.00 48.40 269 SER A CA 1
ATOM 2093 C C . SER A 1 289 ? -29.689 -76.745 -30.759 1.00 48.54 269 SER A C 1
ATOM 2094 O O . SER A 1 289 ? -28.809 -75.900 -30.867 1.00 45.28 269 SER A O 1
ATOM 2097 N N . ASP A 1 290 ? -29.996 -77.333 -29.609 1.00 51.57 270 ASP A N 1
ATOM 2098 C CA . ASP A 1 290 ? -29.311 -77.012 -28.368 1.00 52.85 270 ASP A CA 1
ATOM 2099 C C . ASP A 1 290 ? -27.861 -77.468 -28.450 1.00 53.05 270 ASP A C 1
ATOM 2100 O O . ASP A 1 290 ? -27.034 -77.077 -27.619 1.00 51.64 270 ASP A O 1
ATOM 2105 N N . ARG A 1 291 ? -27.552 -78.301 -29.444 1.00 51.48 271 ARG A N 1
ATOM 2106 C CA . ARG A 1 291 ? -26.188 -78.788 -29.603 1.00 50.96 271 ARG A CA 1
ATOM 2107 C C . ARG A 1 291 ? -25.219 -77.643 -29.714 1.00 50.97 271 ARG A C 1
ATOM 2108 O O . ARG A 1 291 ? -24.086 -77.729 -29.257 1.00 54.30 271 ARG A O 1
ATOM 2116 N N . VAL A 1 292 ? -25.667 -76.557 -30.313 1.00 49.86 272 VAL A N 1
ATOM 2117 C CA . VAL A 1 292 ? -24.821 -75.391 -30.448 1.00 49.19 272 VAL A CA 1
ATOM 2118 C C . VAL A 1 292 ? -24.397 -74.898 -29.069 1.00 49.88 272 VAL A C 1
ATOM 2119 O O . VAL A 1 292 ? -23.292 -74.397 -28.891 1.00 51.11 272 VAL A O 1
ATOM 2123 N N . ILE A 1 293 ? -25.272 -75.031 -28.082 1.00 49.94 273 ILE A N 1
ATOM 2124 C CA . ILE A 1 293 ? -24.933 -74.562 -26.748 1.00 50.23 273 ILE A CA 1
ATOM 2125 C C . ILE A 1 293 ? -24.044 -75.585 -26.057 1.00 50.93 273 ILE A C 1
ATOM 2126 O O . ILE A 1 293 ? -23.120 -75.236 -25.321 1.00 50.51 273 ILE A O 1
ATOM 2131 N N . ALA A 1 294 ? -24.318 -76.855 -26.305 1.00 50.63 274 ALA A N 1
ATOM 2132 C CA . ALA A 1 294 ? -23.507 -77.914 -25.733 1.00 52.32 274 ALA A CA 1
ATOM 2133 C C . ALA A 1 294 ? -22.059 -77.703 -26.181 1.00 53.80 274 ALA A C 1
ATOM 2134 O O . ALA A 1 294 ? -21.124 -77.708 -25.374 1.00 52.98 274 ALA A O 1
ATOM 2136 N N . SER A 1 295 ? -21.874 -77.497 -27.476 1.00 53.93 275 SER A N 1
ATOM 2137 C CA . SER A 1 295 ? -20.532 -77.331 -27.980 1.00 57.25 275 SER A CA 1
ATOM 2138 C C . SER A 1 295 ? -19.838 -76.067 -27.501 1.00 56.44 275 SER A C 1
ATOM 2139 O O . SER A 1 295 ? -18.635 -76.070 -27.281 1.00 57.94 275 SER A O 1
ATOM 2142 N N . VAL A 1 296 ? -20.569 -74.980 -27.318 1.00 57.81 276 VAL A N 1
ATOM 2143 C CA . VAL A 1 296 ? -19.901 -73.771 -26.859 1.00 58.02 276 VAL A CA 1
ATOM 2144 C C . VAL A 1 296 ? -19.400 -74.042 -25.442 1.00 58.82 276 VAL A C 1
ATOM 2145 O O . VAL A 1 296 ? -18.362 -73.539 -25.019 1.00 59.94 276 VAL A O 1
ATOM 2149 N N . ILE A 1 297 ? -20.141 -74.862 -24.713 1.00 58.51 277 ILE A N 1
ATOM 2150 C CA . ILE A 1 297 ? -19.755 -75.210 -23.360 1.00 57.86 277 ILE A CA 1
ATOM 2151 C C . ILE A 1 297 ? -18.580 -76.170 -23.407 1.00 58.17 277 ILE A C 1
ATOM 2152 O O . ILE A 1 297 ? -17.570 -75.956 -22.752 1.00 58.57 277 ILE A O 1
ATOM 2157 N N . ALA A 1 298 ? -18.725 -77.223 -24.201 1.00 58.71 278 ALA A N 1
ATOM 2158 C CA . ALA A 1 298 ? -17.704 -78.252 -24.326 1.00 58.46 278 ALA A CA 1
ATOM 2159 C C . ALA A 1 298 ? -16.382 -77.795 -24.928 1.00 59.54 278 ALA A C 1
ATOM 2160 O O . ALA A 1 298 ? -15.322 -78.012 -24.346 1.00 60.78 278 ALA A O 1
ATOM 2162 N N . ILE A 1 299 ? -16.438 -77.169 -26.094 1.00 58.98 279 ILE A N 1
ATOM 2163 C CA . ILE A 1 299 ? -15.225 -76.734 -26.760 1.00 58.54 279 ILE A CA 1
ATOM 2164 C C . ILE A 1 299 ? -14.357 -75.747 -26.008 1.00 59.88 279 ILE A C 1
ATOM 2165 O O . ILE A 1 299 ? -13.149 -75.926 -25.940 1.00 62.49 279 ILE A O 1
ATOM 2170 N N . HIS A 1 300 ? -14.944 -74.699 -25.453 1.00 60.44 280 HIS A N 1
ATOM 2171 C CA . HIS A 1 300 ? -14.147 -73.735 -24.713 1.00 61.19 280 HIS A CA 1
ATOM 2172 C C . HIS A 1 300 ? -14.118 -74.170 -23.263 1.00 63.01 280 HIS A C 1
ATOM 2173 O O . HIS A 1 300 ? -13.745 -73.414 -22.372 1.00 63.01 280 HIS A O 1
ATOM 2180 N N . GLY A 1 301 ? -14.518 -75.417 -23.048 1.00 65.65 281 GLY A N 1
ATOM 2181 C CA . GLY A 1 301 ? -14.522 -75.988 -21.716 1.00 70.43 281 GLY A CA 1
ATOM 2182 C C . GLY A 1 301 ? -13.203 -75.718 -21.029 1.00 72.47 281 GLY A C 1
ATOM 2183 O O . GLY A 1 301 ? -12.275 -75.205 -21.645 1.00 74.47 281 GLY A O 1
ATOM 2184 N N . ASP A 1 302 ? -13.086 -76.106 -19.768 1.00 74.25 282 ASP A N 1
ATOM 2185 C CA . ASP A 1 302 ? -11.878 -75.800 -19.036 1.00 74.51 282 ASP A CA 1
ATOM 2186 C C . ASP A 1 302 ? -11.835 -76.565 -17.729 1.00 75.75 282 ASP A C 1
ATOM 2187 O O . ASP A 1 302 ? -12.792 -77.247 -17.373 1.00 77.57 282 ASP A O 1
ATOM 2192 N N . GLU A 1 303 ? -10.730 -76.447 -17.005 1.00 76.49 283 GLU A N 1
ATOM 2193 C CA . GLU A 1 303 ? -10.588 -77.136 -15.726 1.00 76.88 283 GLU A CA 1
ATOM 2194 C C . GLU A 1 303 ? -11.234 -76.310 -14.634 1.00 74.53 283 GLU A C 1
ATOM 2195 O O . GLU A 1 303 ? -11.721 -76.837 -13.642 1.00 73.81 283 GLU A O 1
ATOM 2201 N N . SER A 1 304 ? -11.228 -75.001 -14.829 1.00 73.54 284 SER A N 1
ATOM 2202 C CA . SER A 1 304 ? -11.820 -74.085 -13.870 1.00 73.13 284 SER A CA 1
ATOM 2203 C C . SER A 1 304 ? -13.336 -74.013 -14.065 1.00 72.27 284 SER A C 1
ATOM 2204 O O . SER A 1 304 ? -14.048 -73.426 -13.254 1.00 72.43 284 SER A O 1
ATOM 2207 N N . GLY A 1 305 ? -13.823 -74.615 -15.144 1.00 70.97 285 GLY A N 1
ATOM 2208 C CA . GLY A 1 305 ? -15.249 -74.599 -15.410 1.00 69.79 285 GLY A CA 1
ATOM 2209 C C . GLY A 1 305 ? -15.600 -74.087 -16.793 1.00 67.27 285 GLY A C 1
ATOM 2210 O O . GLY A 1 305 ? -15.046 -74.537 -17.792 1.00 68.48 285 GLY A O 1
ATOM 2211 N N . LEU A 1 306 ? -16.523 -73.139 -16.861 1.00 64.42 286 LEU A N 1
ATOM 2212 C CA . LEU A 1 306 ? -16.917 -72.598 -18.145 1.00 62.16 286 LEU A CA 1
ATOM 2213 C C . LEU A 1 306 ? -16.043 -71.444 -18.567 1.00 61.22 286 LEU A C 1
ATOM 2214 O O . LEU A 1 306 ? -15.568 -70.672 -17.743 1.00 60.32 286 LEU A O 1
ATOM 2219 N N . CYS A 1 307 ? -15.832 -71.350 -19.871 1.00 61.76 287 CYS A N 1
ATOM 2220 C CA . CYS A 1 307 ? -15.086 -70.261 -20.474 1.00 63.16 287 CYS A CA 1
ATOM 2221 C C . CYS A 1 307 ? -15.947 -69.978 -21.688 1.00 61.93 287 CYS A C 1
ATOM 2222 O O . CYS A 1 307 ? -16.096 -70.836 -22.552 1.00 62.40 287 CYS A O 1
ATOM 2225 N N . LEU A 1 308 ? -16.520 -68.783 -21.755 1.00 61.52 288 LEU A N 1
ATOM 2226 C CA . LEU A 1 308 ? -17.431 -68.459 -22.841 1.00 61.28 288 LEU A CA 1
ATOM 2227 C C . LEU A 1 308 ? -17.120 -67.219 -23.632 1.00 62.78 288 LEU A C 1
ATOM 2228 O O . LEU A 1 308 ? -16.546 -66.262 -23.116 1.00 64.90 288 LEU A O 1
ATOM 2233 N N . PRO A 1 309 ? -17.522 -67.212 -24.909 1.00 62.96 289 PRO A N 1
ATOM 2234 C CA . PRO A 1 309 ? -17.289 -66.051 -25.766 1.00 62.93 289 PRO A CA 1
ATOM 2235 C C . PRO A 1 309 ? -18.018 -64.903 -25.088 1.00 63.34 289 PRO A C 1
ATOM 2236 O O . PRO A 1 309 ? -19.171 -65.043 -24.698 1.00 63.56 289 PRO A O 1
ATOM 2240 N N . PRO A 1 310 ? -17.354 -63.758 -24.924 1.00 64.53 290 PRO A N 1
ATOM 2241 C CA . PRO A 1 310 ? -17.955 -62.588 -24.278 1.00 64.99 290 PRO A CA 1
ATOM 2242 C C . PRO A 1 310 ? -19.432 -62.315 -24.593 1.00 65.21 290 PRO A C 1
ATOM 2243 O O . PRO A 1 310 ? -20.208 -61.955 -23.703 1.00 65.05 290 PRO A O 1
ATOM 2247 N N . ASP A 1 311 ? -19.829 -62.488 -25.849 1.00 64.67 291 ASP A N 1
ATOM 2248 C CA . ASP A 1 311 ? -21.212 -62.222 -26.207 1.00 64.59 291 ASP A CA 1
ATOM 2249 C C . ASP A 1 311 ? -22.206 -63.317 -25.856 1.00 62.82 291 ASP A C 1
ATOM 2250 O O . ASP A 1 311 ? -23.386 -63.208 -26.182 1.00 64.04 291 ASP A O 1
ATOM 2255 N N . VAL A 1 312 ? -21.740 -64.361 -25.182 1.00 59.98 292 VAL A N 1
ATOM 2256 C CA . VAL A 1 312 ? -22.613 -65.454 -24.791 1.00 58.22 292 VAL A CA 1
ATOM 2257 C C . VAL A 1 312 ? -22.768 -65.547 -23.281 1.00 59.28 292 VAL A C 1
ATOM 2258 O O . VAL A 1 312 ? -23.800 -65.980 -22.787 1.00 62.86 292 VAL A O 1
ATOM 2262 N N . ALA A 1 313 ? -21.744 -65.132 -22.548 1.00 58.79 293 ALA A N 1
ATOM 2263 C CA . ALA A 1 313 ? -21.759 -65.197 -21.093 1.00 56.87 293 ALA A CA 1
ATOM 2264 C C . ALA A 1 313 ? -22.876 -64.375 -20.480 1.00 56.25 293 ALA A C 1
ATOM 2265 O O . ALA A 1 313 ? -23.259 -63.351 -21.029 1.00 57.77 293 ALA A O 1
ATOM 2267 N N . ALA A 1 314 ? -23.370 -64.817 -19.327 1.00 56.34 294 ALA A N 1
ATOM 2268 C CA . ALA A 1 314 ? -24.442 -64.127 -18.616 1.00 57.54 294 ALA A CA 1
ATOM 2269 C C . ALA A 1 314 ? -23.984 -62.742 -18.213 1.00 58.85 294 ALA A C 1
ATOM 2270 O O . ALA A 1 314 ? -24.780 -61.814 -18.117 1.00 60.61 294 ALA A O 1
ATOM 2272 N N . HIS A 1 315 ? -22.693 -62.611 -17.955 1.00 60.35 295 HIS A N 1
ATOM 2273 C CA . HIS A 1 315 ? -22.107 -61.329 -17.591 1.00 60.81 295 HIS A CA 1
ATOM 2274 C C . HIS A 1 315 ? -20.809 -61.242 -18.360 1.00 60.15 295 HIS A C 1
ATOM 2275 O O . HIS A 1 315 ? -20.091 -62.226 -18.469 1.00 61.24 295 HIS A O 1
ATOM 2282 N N . GLN A 1 316 ? -20.510 -60.077 -18.906 1.00 60.70 296 GLN A N 1
ATOM 2283 C CA . GLN A 1 316 ? -19.275 -59.907 -19.644 1.00 62.74 296 GLN A CA 1
ATOM 2284 C C . GLN A 1 316 ? -18.211 -59.403 -18.684 1.00 64.21 296 GLN A C 1
ATOM 2285 O O . GLN A 1 316 ? -17.032 -59.689 -18.846 1.00 65.34 296 GLN A O 1
ATOM 2291 N N . VAL A 1 317 ? -18.642 -58.664 -17.670 1.00 64.74 297 VAL A N 1
ATOM 2292 C CA . VAL A 1 317 ? -17.728 -58.108 -16.693 1.00 65.45 297 VAL A CA 1
ATOM 2293 C C . VAL A 1 317 ? -18.310 -58.182 -15.293 1.00 66.42 297 VAL A C 1
ATOM 2294 O O . VAL A 1 317 ? -19.397 -57.673 -15.043 1.00 68.41 297 VAL A O 1
ATOM 2298 N N . VAL A 1 318 ? -17.594 -58.821 -14.378 1.00 67.11 298 VAL A N 1
ATOM 2299 C CA . VAL A 1 318 ? -18.054 -58.901 -13.001 1.00 68.72 298 VAL A CA 1
ATOM 2300 C C . VAL A 1 318 ? -17.095 -58.081 -12.130 1.00 70.50 298 VAL A C 1
ATOM 2301 O O . VAL A 1 318 ? -15.907 -58.373 -12.065 1.00 71.21 298 VAL A O 1
ATOM 2305 N N . ILE A 1 319 ? -17.609 -57.033 -11.492 1.00 71.78 299 ILE A N 1
ATOM 2306 C CA . ILE A 1 319 ? -16.792 -56.183 -10.633 1.00 73.25 299 ILE A CA 1
ATOM 2307 C C . ILE A 1 319 ? -16.736 -56.744 -9.218 1.00 75.50 299 ILE A C 1
ATOM 2308 O O . ILE A 1 319 ? -17.767 -56.919 -8.568 1.00 75.86 299 ILE A O 1
ATOM 2313 N N . VAL A 1 320 ? -15.529 -57.022 -8.741 1.00 77.15 300 VAL A N 1
ATOM 2314 C CA . VAL A 1 320 ? -15.358 -57.562 -7.399 1.00 79.97 300 VAL A CA 1
ATOM 2315 C C . VAL A 1 320 ? -14.562 -56.597 -6.529 1.00 82.30 300 VAL A C 1
ATOM 2316 O O . VAL A 1 320 ? -13.363 -56.407 -6.735 1.00 84.14 300 VAL A O 1
ATOM 2320 N N . PRO A 1 321 ? -15.221 -55.959 -5.554 1.00 83.29 301 PRO A N 1
ATOM 2321 C CA . PRO A 1 321 ? -14.506 -55.026 -4.684 1.00 84.14 301 PRO A CA 1
ATOM 2322 C C . PRO A 1 321 ? -13.751 -55.769 -3.582 1.00 84.54 301 PRO A C 1
ATOM 2323 O O . PRO A 1 321 ? -14.296 -56.677 -2.952 1.00 84.16 301 PRO A O 1
ATOM 2327 N N . ILE A 1 322 ? -12.491 -55.392 -3.372 1.00 85.55 302 ILE A N 1
ATOM 2328 C CA . ILE A 1 322 ? -11.656 -56.002 -2.338 1.00 85.76 302 ILE A CA 1
ATOM 2329 C C . ILE A 1 322 ? -11.662 -55.048 -1.150 1.00 85.94 302 ILE A C 1
ATOM 2330 O O . ILE A 1 322 ? -11.213 -53.905 -1.272 1.00 85.03 302 ILE A O 1
ATOM 2335 N N . ILE A 1 323 ? -12.162 -55.512 -0.007 1.00 85.83 303 ILE A N 1
ATOM 2336 C CA . ILE A 1 323 ? -12.253 -54.659 1.174 1.00 86.73 303 ILE A CA 1
ATOM 2337 C C . ILE A 1 323 ? -12.019 -55.366 2.508 1.00 88.21 303 ILE A C 1
ATOM 2338 O O . ILE A 1 323 ? -12.500 -56.477 2.731 1.00 87.37 303 ILE A O 1
ATOM 2343 N N . PHE A 1 324 ? -11.281 -54.702 3.395 1.00 90.50 304 PHE A N 1
ATOM 2344 C CA . PHE A 1 324 ? -11.003 -55.235 4.725 1.00 93.16 304 PHE A CA 1
ATOM 2345 C C . PHE A 1 324 ? -11.238 -54.147 5.773 1.00 97.66 304 PHE A C 1
ATOM 2346 O O . PHE A 1 324 ? -10.448 -53.998 6.709 1.00 99.98 304 PHE A O 1
ATOM 2354 N N . LYS A 1 325 ? -12.310 -53.379 5.619 1.00 101.64 305 LYS A N 1
ATOM 2355 C CA . LYS A 1 325 ? -12.606 -52.312 6.576 1.00 105.59 305 LYS A CA 1
ATOM 2356 C C . LYS A 1 325 ? -11.487 -51.263 6.548 1.00 106.72 305 LYS A C 1
ATOM 2357 O O . LYS A 1 325 ? -10.858 -50.990 7.570 1.00 106.84 305 LYS A O 1
ATOM 2363 N N . LYS A 1 326 ? -11.243 -50.690 5.372 1.00 108.23 306 LYS A N 1
ATOM 2364 C CA . LYS A 1 326 ? -10.209 -49.673 5.188 1.00 109.58 306 LYS A CA 1
ATOM 2365 C C . LYS A 1 326 ? -10.488 -48.891 3.908 1.00 109.80 306 LYS A C 1
ATOM 2366 O O . LYS A 1 326 ? -10.006 -49.259 2.837 1.00 110.00 306 LYS A O 1
ATOM 2372 N N . ALA A 1 327 ? -11.259 -47.813 4.027 1.00 110.17 307 ALA A N 1
ATOM 2373 C CA . ALA A 1 327 ? -11.628 -46.970 2.887 1.00 110.31 307 ALA A CA 1
ATOM 2374 C C . ALA A 1 327 ? -12.749 -47.637 2.095 1.00 110.44 307 ALA A C 1
ATOM 2375 O O . ALA A 1 327 ? -12.984 -47.314 0.929 1.00 110.20 307 ALA A O 1
ATOM 2377 N N . ALA A 1 328 ? -13.440 -48.565 2.754 1.00 110.54 308 ALA A N 1
ATOM 2378 C CA . ALA A 1 328 ? -14.541 -49.309 2.154 1.00 110.69 308 ALA A CA 1
ATOM 2379 C C . ALA A 1 328 ? -15.549 -48.408 1.454 1.00 111.08 308 ALA A C 1
ATOM 2380 O O . ALA A 1 328 ? -15.836 -48.585 0.273 1.00 111.42 308 ALA A O 1
ATOM 2382 N N . GLU A 1 329 ? -16.087 -47.446 2.193 1.00 111.74 309 GLU A N 1
ATOM 2383 C CA . GLU A 1 329 ? -17.074 -46.520 1.651 1.00 112.56 309 GLU A CA 1
ATOM 2384 C C . GLU A 1 329 ? -16.617 -45.910 0.330 1.00 111.77 309 GLU A C 1
ATOM 2385 O O . GLU A 1 329 ? -17.434 -45.606 -0.536 1.00 112.07 309 GLU A O 1
ATOM 2391 N N . GLU A 1 330 ? -15.308 -45.743 0.177 1.00 110.69 310 GLU A N 1
ATOM 2392 C CA . GLU A 1 330 ? -14.752 -45.156 -1.035 1.00 110.10 310 GLU A CA 1
ATOM 2393 C C . GLU A 1 330 ? -14.510 -46.195 -2.118 1.00 108.37 310 GLU A C 1
ATOM 2394 O O . GLU A 1 330 ? -14.545 -45.883 -3.306 1.00 107.28 310 GLU A O 1
ATOM 2400 N N . VAL A 1 331 ? -14.250 -47.429 -1.703 1.00 107.27 311 VAL A N 1
ATOM 2401 C CA . VAL A 1 331 ? -14.025 -48.514 -2.650 1.00 105.75 311 VAL A CA 1
ATOM 2402 C C . VAL A 1 331 ? -15.373 -48.869 -3.263 1.00 105.11 311 VAL A C 1
ATOM 2403 O O . VAL A 1 331 ? -15.511 -48.939 -4.484 1.00 104.89 311 VAL A O 1
ATOM 2407 N N . MET A 1 332 ? -16.368 -49.078 -2.407 1.00 103.99 312 MET A N 1
ATOM 2408 C CA . MET A 1 332 ? -17.703 -49.411 -2.868 1.00 102.69 312 MET A CA 1
ATOM 2409 C C . MET A 1 332 ? -18.249 -48.378 -3.832 1.00 102.43 312 MET A C 1
ATOM 2410 O O . MET A 1 332 ? -18.747 -48.732 -4.895 1.00 103.00 312 MET A O 1
ATOM 2415 N N . GLU A 1 333 ? -18.156 -47.103 -3.474 1.00 102.55 313 GLU A N 1
ATOM 2416 C CA . GLU A 1 333 ? -18.659 -46.055 -4.352 1.00 103.22 313 GLU A CA 1
ATOM 2417 C C . GLU A 1 333 ? -17.847 -45.943 -5.636 1.00 101.47 313 GLU A C 1
ATOM 2418 O O . GLU A 1 333 ? -18.260 -45.286 -6.590 1.00 101.70 313 GLU A O 1
ATOM 2424 N N . ALA A 1 334 ? -16.689 -46.586 -5.662 1.00 99.66 314 ALA A N 1
ATOM 2425 C CA . ALA A 1 334 ? -15.855 -46.560 -6.851 1.00 98.51 314 ALA A CA 1
ATOM 2426 C C . ALA A 1 334 ? -16.340 -47.666 -7.785 1.00 97.67 314 ALA A C 1
ATOM 2427 O O . ALA A 1 334 ? -16.290 -47.531 -9.008 1.00 97.56 314 ALA A O 1
ATOM 2429 N N . CYS A 1 335 ? -16.814 -48.757 -7.192 1.00 96.26 315 CYS A N 1
ATOM 2430 C CA . CYS A 1 335 ? -17.318 -49.894 -7.948 1.00 95.38 315 CYS A CA 1
ATOM 2431 C C . CYS A 1 335 ? -18.681 -49.564 -8.540 1.00 95.59 315 CYS A C 1
ATOM 2432 O O . CYS A 1 335 ? -18.926 -49.799 -9.724 1.00 95.95 315 CYS A O 1
ATOM 2435 N N . ARG A 1 336 ? -19.565 -49.020 -7.710 1.00 95.24 316 ARG A N 1
ATOM 2436 C CA . ARG A 1 336 ? -20.901 -48.647 -8.154 1.00 95.08 316 ARG A CA 1
ATOM 2437 C C . ARG A 1 336 ? -20.782 -47.673 -9.309 1.00 95.22 316 ARG A C 1
ATOM 2438 O O . ARG A 1 336 ? -21.457 -47.813 -10.325 1.00 95.73 316 ARG A O 1
ATOM 2446 N N . GLU A 1 337 ? -19.919 -46.680 -9.146 1.00 95.40 317 GLU A N 1
ATOM 2447 C CA . GLU A 1 337 ? -19.718 -45.691 -10.190 1.00 95.99 317 GLU A CA 1
ATOM 2448 C C . GLU A 1 337 ? -19.323 -46.442 -11.452 1.00 94.13 317 GLU A C 1
ATOM 2449 O O . GLU A 1 337 ? -19.855 -46.187 -12.532 1.00 93.77 317 GLU A O 1
ATOM 2455 N N . LEU A 1 338 ? -18.403 -47.388 -11.304 1.00 92.10 318 LEU A N 1
ATOM 2456 C CA . LEU A 1 338 ? -17.932 -48.168 -12.438 1.00 90.66 318 LEU A CA 1
ATOM 2457 C C . LEU A 1 338 ? -19.040 -48.988 -13.094 1.00 91.28 318 LEU A C 1
ATOM 2458 O O . LEU A 1 338 ? -19.181 -48.972 -14.321 1.00 91.31 318 LEU A O 1
ATOM 2463 N N . ARG A 1 339 ? -19.824 -49.703 -12.290 1.00 91.17 319 ARG A N 1
ATOM 2464 C CA . ARG A 1 339 ? -20.906 -50.513 -12.843 1.00 91.80 319 ARG A CA 1
ATOM 2465 C C . ARG A 1 339 ? -21.812 -49.660 -13.720 1.00 91.65 319 ARG A C 1
ATOM 2466 O O . ARG A 1 339 ? -21.955 -49.915 -14.915 1.00 91.28 319 ARG A O 1
ATOM 2474 N N . SER A 1 340 ? -22.419 -48.643 -13.123 1.00 92.32 320 SER A N 1
ATOM 2475 C CA . SER A 1 340 ? -23.306 -47.748 -13.856 1.00 93.94 320 SER A CA 1
ATOM 2476 C C . SER A 1 340 ? -22.651 -47.298 -15.149 1.00 93.84 320 SER A C 1
ATOM 2477 O O . SER A 1 340 ? -23.257 -47.337 -16.218 1.00 94.22 320 SER A O 1
ATOM 2480 N N . ARG A 1 341 ? -21.401 -46.874 -15.038 1.00 94.23 321 ARG A N 1
ATOM 2481 C CA . ARG A 1 341 ? -20.648 -46.392 -16.181 1.00 94.78 321 ARG A CA 1
ATOM 2482 C C . ARG A 1 341 ? -20.547 -47.440 -17.280 1.00 93.45 321 ARG A C 1
ATOM 2483 O O . ARG A 1 341 ? -20.561 -47.108 -18.464 1.00 93.09 321 ARG A O 1
ATOM 2491 N N . LEU A 1 342 ? -20.439 -48.704 -16.887 1.00 91.79 322 LEU A N 1
ATOM 2492 C CA . LEU A 1 342 ? -20.346 -49.778 -17.861 1.00 90.71 322 LEU A CA 1
ATOM 2493 C C . LEU A 1 342 ? -21.716 -50.111 -18.443 1.00 90.91 322 LEU A C 1
ATOM 2494 O O . LEU A 1 342 ? -21.838 -50.346 -19.644 1.00 91.49 322 LEU A O 1
ATOM 2499 N N . GLU A 1 343 ? -22.747 -50.131 -17.601 1.00 90.26 323 GLU A N 1
ATOM 2500 C CA . GLU A 1 343 ? -24.093 -50.416 -18.080 1.00 90.19 323 GLU A CA 1
ATOM 2501 C C . GLU A 1 343 ? -24.440 -49.456 -19.205 1.00 89.26 323 GLU A C 1
ATOM 2502 O O . GLU A 1 343 ? -24.896 -49.864 -20.273 1.00 89.16 323 GLU A O 1
ATOM 2508 N N . ALA A 1 344 ? -24.211 -48.174 -18.951 1.00 88.03 324 ALA A N 1
ATOM 2509 C CA . ALA A 1 344 ? -24.495 -47.128 -19.922 1.00 87.08 324 ALA A CA 1
ATOM 2510 C C . ALA A 1 344 ? -23.639 -47.264 -21.174 1.00 86.49 324 ALA A C 1
ATOM 2511 O O . ALA A 1 344 ? -23.964 -46.705 -22.220 1.00 87.29 324 ALA A O 1
ATOM 2513 N N . ALA A 1 345 ? -22.541 -48.002 -21.072 1.00 84.93 325 ALA A N 1
ATOM 2514 C CA . ALA A 1 345 ? -21.663 -48.186 -22.219 1.00 84.34 325 ALA A CA 1
ATOM 2515 C C . ALA A 1 345 ? -22.119 -49.370 -23.065 1.00 83.94 325 ALA A C 1
ATOM 2516 O O . ALA A 1 345 ? -21.595 -49.600 -24.157 1.00 84.17 325 ALA A O 1
ATOM 2518 N N . GLY A 1 346 ? -23.089 -50.122 -22.549 1.00 82.44 326 GLY A N 1
ATOM 2519 C CA . GLY A 1 346 ? -23.604 -51.271 -23.274 1.00 79.79 326 GLY A CA 1
ATOM 2520 C C . GLY A 1 346 ? -23.117 -52.613 -22.759 1.00 78.27 326 GLY A C 1
ATOM 2521 O O . GLY A 1 346 ? -23.338 -53.641 -23.392 1.00 77.79 326 GLY A O 1
ATOM 2522 N N . PHE A 1 347 ? -22.463 -52.617 -21.605 1.00 76.48 327 PHE A N 1
ATOM 2523 C CA . PHE A 1 347 ? -21.954 -53.860 -21.048 1.00 76.02 327 PHE A CA 1
ATOM 2524 C C . PHE A 1 347 ? -22.968 -54.614 -20.208 1.00 75.22 327 PHE A C 1
ATOM 2525 O O . PHE A 1 347 ? -23.865 -54.020 -19.617 1.00 76.08 327 PHE A O 1
ATOM 2533 N N . ARG A 1 348 ? -22.816 -55.933 -20.172 1.00 73.60 328 ARG A N 1
ATOM 2534 C CA . ARG A 1 348 ? -23.657 -56.779 -19.346 1.00 72.91 328 ARG A CA 1
ATOM 2535 C C . ARG A 1 348 ? -22.780 -56.985 -18.123 1.00 72.12 328 ARG A C 1
ATOM 2536 O O . ARG A 1 348 ? -22.069 -57.980 -18.018 1.00 72.47 328 ARG A O 1
ATOM 2544 N N . VAL A 1 349 ? -22.830 -56.029 -17.205 1.00 70.50 329 VAL A N 1
ATOM 2545 C CA . VAL A 1 349 ? -22.002 -56.060 -16.008 1.00 69.34 329 VAL A CA 1
ATOM 2546 C C . VAL A 1 349 ? -22.725 -56.446 -14.722 1.00 69.46 329 VAL A C 1
ATOM 2547 O O . VAL A 1 349 ? -23.933 -56.273 -14.598 1.00 69.88 329 VAL A O 1
ATOM 2551 N N . HIS A 1 350 ? -21.969 -56.972 -13.764 1.00 69.00 330 HIS A N 1
ATOM 2552 C CA . HIS A 1 350 ? -22.520 -57.356 -12.473 1.00 69.92 330 HIS A CA 1
ATOM 2553 C C . HIS A 1 350 ? -21.556 -57.011 -11.337 1.00 71.20 330 HIS A C 1
ATOM 2554 O O . HIS A 1 350 ? -20.410 -57.446 -11.336 1.00 71.98 330 HIS A O 1
ATOM 2561 N N . LEU A 1 351 ? -22.024 -56.228 -10.370 1.00 71.79 331 LEU A N 1
ATOM 2562 C CA . LEU A 1 351 ? -21.203 -55.847 -9.225 1.00 71.84 331 LEU A CA 1
ATOM 2563 C C . LEU A 1 351 ? -21.448 -56.832 -8.091 1.00 71.31 331 LEU A C 1
ATOM 2564 O O . LEU A 1 351 ? -22.512 -56.820 -7.486 1.00 73.17 331 LEU A O 1
ATOM 2569 N N . ASP A 1 352 ? -20.471 -57.683 -7.800 1.00 70.80 332 ASP A N 1
ATOM 2570 C CA . ASP A 1 352 ? -20.634 -58.661 -6.736 1.00 71.11 332 ASP A CA 1
ATOM 2571 C C . ASP A 1 352 ? -20.226 -58.084 -5.389 1.00 74.49 332 ASP A C 1
ATOM 2572 O O . ASP A 1 352 ? -19.088 -58.254 -4.948 1.00 75.18 332 ASP A O 1
ATOM 2577 N N . ASP A 1 353 ? -21.166 -57.416 -4.731 1.00 77.94 333 ASP A N 1
ATOM 2578 C CA . ASP A 1 353 ? -20.911 -56.801 -3.437 1.00 79.60 333 ASP A CA 1
ATOM 2579 C C . ASP A 1 353 ? -21.328 -57.700 -2.282 1.00 79.43 333 ASP A C 1
ATOM 2580 O O . ASP A 1 353 ? -21.526 -57.228 -1.167 1.00 79.81 333 ASP A O 1
ATOM 2585 N N . ARG A 1 354 ? -21.467 -58.994 -2.548 1.00 79.54 334 ARG A N 1
ATOM 2586 C CA . ARG A 1 354 ? -21.839 -59.932 -1.499 1.00 81.12 334 ARG A CA 1
ATOM 2587 C C . ARG A 1 354 ? -20.804 -59.890 -0.388 1.00 84.04 334 ARG A C 1
ATOM 2588 O O . ARG A 1 354 ? -19.694 -59.392 -0.577 1.00 85.13 334 ARG A O 1
ATOM 2596 N N . ASP A 1 355 ? -21.162 -60.428 0.771 1.00 86.40 335 ASP A N 1
ATOM 2597 C CA . ASP A 1 355 ? -20.252 -60.428 1.904 1.00 87.75 335 ASP A CA 1
ATOM 2598 C C . ASP A 1 355 ? -19.552 -61.770 2.081 1.00 86.93 335 ASP A C 1
ATOM 2599 O O . ASP A 1 355 ? -19.804 -62.499 3.043 1.00 86.22 335 ASP A O 1
ATOM 2604 N N . ILE A 1 356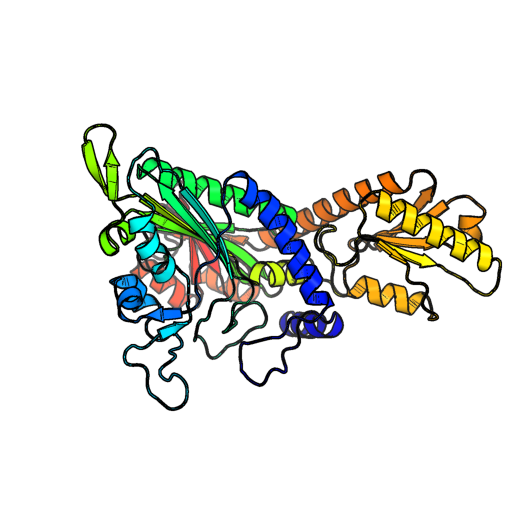 ? -18.678 -62.098 1.139 1.00 86.09 336 ILE A N 1
ATOM 2605 C CA . ILE A 1 356 ? -17.931 -63.342 1.210 1.00 86.88 336 ILE A CA 1
ATOM 2606 C C . ILE A 1 356 ? -16.504 -63.047 0.790 1.00 86.64 336 ILE A C 1
ATOM 2607 O O . ILE A 1 356 ? -16.216 -61.971 0.263 1.00 87.18 336 ILE A O 1
ATOM 2612 N N . ARG A 1 357 ? -15.615 -64.007 1.009 1.00 85.89 337 ARG A N 1
ATOM 2613 C CA . ARG A 1 357 ? -14.217 -63.830 0.652 1.00 85.32 337 ARG A CA 1
ATOM 2614 C C . ARG A 1 357 ? -14.023 -63.750 -0.859 1.00 83.89 337 ARG A C 1
ATOM 2615 O O . ARG A 1 357 ? -14.481 -64.612 -1.604 1.00 84.50 337 ARG A O 1
ATOM 2623 N N . ALA A 1 358 ? -13.341 -62.700 -1.301 1.00 82.50 338 ALA A N 1
ATOM 2624 C CA . ALA A 1 358 ? -13.081 -62.476 -2.716 1.00 81.73 338 ALA A CA 1
ATOM 2625 C C . ALA A 1 358 ? -12.624 -63.735 -3.445 1.00 81.29 338 ALA A C 1
ATOM 2626 O O . ALA A 1 358 ? -12.820 -63.872 -4.650 1.00 82.00 338 ALA A O 1
ATOM 2628 N N . GLY A 1 359 ? -12.006 -64.655 -2.717 1.00 80.93 339 GLY A N 1
ATOM 2629 C CA . GLY A 1 359 ? -11.546 -65.876 -3.347 1.00 79.91 339 GLY A CA 1
ATOM 2630 C C . GLY A 1 359 ? -12.716 -66.650 -3.912 1.00 79.06 339 GLY A C 1
ATOM 2631 O O . GLY A 1 359 ? -12.742 -66.979 -5.096 1.00 77.65 339 GLY A O 1
ATOM 2632 N N . ARG A 1 360 ? -13.688 -66.936 -3.053 1.00 79.33 340 ARG A N 1
ATOM 2633 C CA . ARG A 1 360 ? -14.878 -67.669 -3.454 1.00 78.89 340 ARG A CA 1
ATOM 2634 C C . ARG A 1 360 ? -15.548 -66.965 -4.645 1.00 76.63 340 ARG A C 1
ATOM 2635 O O . ARG A 1 360 ? -15.981 -67.617 -5.594 1.00 75.88 340 ARG A O 1
ATOM 2643 N N . LYS A 1 361 ? -15.622 -65.640 -4.604 1.00 72.69 341 LYS A N 1
ATOM 2644 C CA . LYS A 1 361 ? -16.214 -64.911 -5.713 1.00 71.93 341 LYS A CA 1
ATOM 2645 C C . LYS A 1 361 ? -15.466 -65.244 -7.001 1.00 72.28 341 LYS A C 1
ATOM 2646 O O . LYS A 1 361 ? -16.076 -65.609 -8.004 1.00 73.64 341 LYS A O 1
ATOM 2652 N N . TYR A 1 362 ? -14.143 -65.120 -6.972 1.00 72.82 342 TYR A N 1
ATOM 2653 C CA . TYR A 1 362 ? -13.325 -65.412 -8.145 1.00 72.80 342 TYR A CA 1
ATOM 2654 C C . TYR A 1 362 ? -13.676 -66.770 -8.725 1.00 71.57 342 TYR A C 1
ATOM 2655 O O . TYR A 1 362 ? -13.915 -66.901 -9.920 1.00 73.06 342 TYR A O 1
ATOM 2664 N N . TYR A 1 363 ? -13.697 -67.780 -7.868 1.00 69.44 343 TYR A N 1
ATOM 2665 C CA . TYR A 1 363 ? -14.015 -69.132 -8.288 1.00 70.17 343 TYR A CA 1
ATOM 2666 C C . TYR A 1 363 ? -15.365 -69.212 -8.980 1.00 71.34 343 TYR A C 1
ATOM 2667 O O . TYR A 1 363 ? -15.477 -69.766 -10.069 1.00 72.94 343 TYR A O 1
ATOM 2676 N N . GLU A 1 364 ? -16.391 -68.669 -8.331 1.00 70.89 344 GLU A N 1
ATOM 2677 C CA . GLU A 1 364 ? -17.746 -68.693 -8.867 1.00 70.19 344 GLU A CA 1
ATOM 2678 C C . GLU A 1 364 ? -17.863 -68.120 -10.271 1.00 68.39 344 GLU A C 1
ATOM 2679 O O . GLU A 1 364 ? -18.221 -68.831 -11.204 1.00 67.39 344 GLU A O 1
ATOM 2685 N N . TRP A 1 365 ? -17.551 -66.842 -10.426 1.00 67.51 345 TRP A N 1
ATOM 2686 C CA . TRP A 1 365 ? -17.655 -66.202 -11.723 1.00 67.69 345 TRP A CA 1
ATOM 2687 C C . TRP A 1 365 ? -16.702 -66.788 -12.736 1.00 67.94 345 TRP A C 1
ATOM 2688 O O . TRP A 1 365 ? -16.844 -66.572 -13.939 1.00 68.51 345 TRP A O 1
ATOM 2699 N N . GLU A 1 366 ? -15.730 -67.543 -12.254 1.00 68.39 346 GLU A N 1
ATOM 2700 C CA . GLU A 1 366 ? -14.782 -68.159 -13.159 1.00 68.92 346 GLU A CA 1
ATOM 2701 C C . GLU A 1 366 ? -15.356 -69.471 -13.665 1.00 66.45 346 GLU A C 1
ATOM 2702 O O . GLU A 1 366 ? -15.261 -69.779 -14.848 1.00 65.35 346 GLU A O 1
ATOM 2708 N N . MET A 1 367 ? -15.968 -70.243 -12.776 1.00 64.41 347 MET A N 1
ATOM 2709 C CA . MET A 1 367 ? -16.537 -71.507 -13.200 1.00 65.88 347 MET A CA 1
ATOM 2710 C C . MET A 1 367 ? -17.812 -71.259 -13.994 1.00 64.75 347 MET A C 1
ATOM 2711 O O . MET A 1 367 ? -18.291 -72.142 -14.702 1.00 64.29 347 MET A O 1
ATOM 2716 N N . ARG A 1 368 ? -18.347 -70.047 -13.887 1.00 63.32 348 ARG A N 1
ATOM 2717 C CA . ARG A 1 368 ? -19.556 -69.687 -14.609 1.00 63.65 348 ARG A CA 1
ATOM 2718 C C . ARG A 1 368 ? -19.271 -69.113 -15.981 1.00 63.17 348 ARG A C 1
ATOM 2719 O O . ARG A 1 368 ? -20.195 -68.844 -16.744 1.00 64.99 348 ARG A O 1
ATOM 2727 N N . GLY A 1 369 ? -17.998 -68.905 -16.289 1.00 61.38 349 GLY A N 1
ATOM 2728 C CA . GLY A 1 369 ? -17.638 -68.389 -17.594 1.00 58.67 349 GLY A CA 1
ATOM 2729 C C . GLY A 1 369 ? -17.566 -66.891 -17.798 1.00 58.27 349 GLY A C 1
ATOM 2730 O O . GLY A 1 369 ? -17.430 -66.450 -18.939 1.00 59.65 349 GLY A O 1
ATOM 2731 N N . VAL A 1 370 ? -17.649 -66.091 -16.741 1.00 56.99 350 VAL A N 1
ATOM 2732 C CA . VAL A 1 370 ? -17.561 -64.648 -16.947 1.00 58.05 350 VAL A CA 1
ATOM 2733 C C . VAL A 1 370 ? -16.178 -64.329 -17.514 1.00 59.40 350 VAL A C 1
ATOM 2734 O O . VAL A 1 370 ? -15.162 -64.681 -16.926 1.00 59.36 350 VAL A O 1
ATOM 2738 N N . PRO A 1 371 ? -16.127 -63.651 -18.667 1.00 60.95 351 PRO A N 1
ATOM 2739 C CA . PRO A 1 371 ? -14.897 -63.264 -19.365 1.00 62.84 351 PRO A CA 1
ATOM 2740 C C . PRO A 1 371 ? -13.914 -62.391 -18.593 1.00 64.40 351 PRO A C 1
ATOM 2741 O O . PRO A 1 371 ? -12.745 -62.736 -18.445 1.00 65.22 351 PRO A O 1
ATOM 2745 N N . LEU A 1 372 ? -14.392 -61.248 -18.118 1.00 65.65 352 LEU A N 1
ATOM 2746 C CA . LEU A 1 372 ? -13.541 -60.307 -17.414 1.00 66.11 352 LEU A CA 1
ATOM 2747 C C . LEU A 1 372 ? -13.954 -60.062 -15.981 1.00 67.78 352 LEU A C 1
ATOM 2748 O O . LEU A 1 372 ? -15.138 -59.936 -15.671 1.00 68.57 352 LEU A O 1
ATOM 2753 N N . ARG A 1 373 ? -12.960 -59.996 -15.107 1.00 68.54 353 ARG A N 1
ATOM 2754 C CA . ARG A 1 373 ? -13.196 -59.731 -13.703 1.00 69.73 353 ARG A CA 1
ATOM 2755 C C . ARG A 1 373 ? -12.455 -58.447 -13.405 1.00 71.60 353 ARG A C 1
ATOM 2756 O O . ARG A 1 373 ? -11.265 -58.344 -13.678 1.00 73.64 353 ARG A O 1
ATOM 2764 N N . VAL A 1 374 ? -13.156 -57.456 -12.878 1.00 73.29 354 VAL A N 1
ATOM 2765 C CA . VAL A 1 374 ? -12.517 -56.199 -12.542 1.00 75.91 354 VAL A CA 1
ATOM 2766 C C . VAL A 1 374 ? -12.465 -56.101 -11.026 1.00 78.57 354 VAL A C 1
ATOM 2767 O O . VAL A 1 374 ? -13.498 -56.081 -10.359 1.00 78.32 354 VAL A O 1
ATOM 2771 N N . GLU A 1 375 ? -11.249 -56.064 -10.488 1.00 82.58 355 GLU A N 1
ATOM 2772 C CA . GLU A 1 375 ? -11.036 -55.990 -9.047 1.00 85.88 355 GLU A CA 1
ATOM 2773 C C . GLU A 1 375 ? -10.593 -54.594 -8.645 1.00 86.93 355 GLU A C 1
ATOM 2774 O O . GLU A 1 375 ? -9.772 -53.976 -9.321 1.00 87.39 355 GLU A O 1
ATOM 2780 N N . ILE A 1 376 ? -11.148 -54.097 -7.547 1.00 88.12 356 ILE A N 1
ATOM 2781 C CA . ILE A 1 376 ? -10.802 -52.773 -7.060 1.00 89.61 356 ILE A CA 1
ATOM 2782 C C . ILE A 1 376 ? -10.509 -52.803 -5.569 1.00 91.20 356 ILE A C 1
ATOM 2783 O O . ILE A 1 376 ? -11.340 -53.229 -4.766 1.00 90.98 356 ILE A O 1
ATOM 2788 N N . GLY A 1 377 ? -9.310 -52.353 -5.212 1.00 93.54 357 GLY A N 1
ATOM 2789 C CA . GLY A 1 377 ? -8.900 -52.323 -3.821 1.00 95.89 357 GLY A CA 1
ATOM 2790 C C . GLY A 1 377 ? -8.430 -50.939 -3.411 1.00 97.60 357 GLY A C 1
ATOM 2791 O O . GLY A 1 377 ? -8.250 -50.066 -4.265 1.00 97.82 357 GLY A O 1
ATOM 2792 N N . PRO A 1 378 ? -8.217 -50.709 -2.106 1.00 98.62 358 PRO A N 1
ATOM 2793 C CA . PRO A 1 378 ? -7.765 -49.412 -1.600 1.00 99.55 358 PRO A CA 1
ATOM 2794 C C . PRO A 1 378 ? -6.599 -48.851 -2.403 1.00 101.02 358 PRO A C 1
ATOM 2795 O O . PRO A 1 378 ? -6.651 -47.718 -2.882 1.00 100.02 358 PRO A O 1
ATOM 2799 N N . ARG A 1 379 ? -5.553 -49.658 -2.550 1.00 103.90 359 ARG A N 1
ATOM 2800 C CA . ARG A 1 379 ? -4.363 -49.254 -3.291 1.00 107.43 359 ARG A CA 1
ATOM 2801 C C . ARG A 1 379 ? -4.710 -48.675 -4.653 1.00 108.00 359 ARG A C 1
ATOM 2802 O O . ARG A 1 379 ? -4.829 -47.462 -4.811 1.00 108.40 359 ARG A O 1
ATOM 2810 N N . ASP A 1 380 ? -4.870 -49.560 -5.631 1.00 109.39 360 ASP A N 1
ATOM 2811 C CA . ASP A 1 380 ? -5.188 -49.184 -7.005 1.00 110.74 360 ASP A CA 1
ATOM 2812 C C . ASP A 1 380 ? -6.191 -48.040 -7.083 1.00 110.88 360 ASP A C 1
ATOM 2813 O O . ASP A 1 380 ? -6.083 -47.165 -7.940 1.00 110.14 360 ASP A O 1
ATOM 2818 N N . LEU A 1 381 ? -7.170 -48.056 -6.186 1.00 111.32 361 LEU A N 1
ATOM 2819 C CA . LEU A 1 381 ? -8.183 -47.015 -6.161 1.00 111.96 361 LEU A CA 1
ATOM 2820 C C . LEU A 1 381 ? -7.526 -45.655 -5.952 1.00 112.64 361 LEU A C 1
ATOM 2821 O O . LEU A 1 381 ? -7.780 -44.713 -6.703 1.00 112.81 361 LEU A O 1
ATOM 2826 N N . GLU A 1 382 ? -6.677 -45.560 -4.932 1.00 113.40 362 GLU A N 1
ATOM 2827 C CA . GLU A 1 382 ? -5.970 -44.319 -4.630 1.00 114.39 362 GLU A CA 1
ATOM 2828 C C . GLU A 1 382 ? -4.897 -44.050 -5.682 1.00 113.55 362 GLU A C 1
ATOM 2829 O O . GLU A 1 382 ? -3.875 -43.426 -5.396 1.00 113.75 362 GLU A O 1
ATOM 2835 N N . LYS A 1 383 ? -5.134 -44.530 -6.898 1.00 112.40 363 LYS A N 1
ATOM 2836 C CA . LYS A 1 383 ? -4.194 -44.350 -7.996 1.00 111.08 363 LYS A CA 1
ATOM 2837 C C . LYS A 1 383 ? -4.962 -44.203 -9.309 1.00 109.58 363 LYS A C 1
ATOM 2838 O O . LYS A 1 383 ? -4.380 -43.895 -10.351 1.00 109.20 363 LYS A O 1
ATOM 2844 N N . GLY A 1 384 ? -6.274 -44.423 -9.246 1.00 108.17 364 GLY A N 1
ATOM 2845 C CA . GLY A 1 384 ? -7.116 -44.309 -10.426 1.00 106.03 364 GLY A CA 1
ATOM 2846 C C . GLY A 1 384 ? -7.002 -45.480 -11.388 1.00 104.37 364 GLY A C 1
ATOM 2847 O O . GLY A 1 384 ? -7.175 -45.319 -12.600 1.00 104.21 364 GLY A O 1
ATOM 2848 N N . ALA A 1 385 ? -6.715 -46.662 -10.849 1.00 102.41 365 ALA A N 1
ATOM 2849 C CA . ALA A 1 385 ? -6.572 -47.864 -11.666 1.00 100.22 365 ALA A CA 1
ATOM 2850 C C . ALA A 1 385 ? -7.190 -49.084 -10.993 1.00 98.08 365 ALA A C 1
ATOM 2851 O O . ALA A 1 385 ? -7.520 -49.053 -9.806 1.00 97.88 365 ALA A O 1
ATOM 2853 N N . ALA A 1 386 ? -7.341 -50.159 -11.762 1.00 94.96 366 ALA A N 1
ATOM 2854 C CA . ALA A 1 386 ? -7.914 -51.395 -11.248 1.00 92.01 366 ALA A CA 1
ATOM 2855 C C . ALA A 1 386 ? -7.255 -52.587 -11.918 1.00 89.82 366 ALA A C 1
ATOM 2856 O O . ALA A 1 386 ? -6.501 -52.430 -12.877 1.00 89.86 366 ALA A O 1
ATOM 2858 N N . VAL A 1 387 ? -7.542 -53.778 -11.410 1.00 87.70 367 VAL A N 1
ATOM 2859 C CA . VAL A 1 387 ? -6.979 -54.998 -11.970 1.00 86.66 367 VAL A CA 1
ATOM 2860 C C . VAL A 1 387 ? -8.023 -55.718 -12.817 1.00 85.82 367 VAL A C 1
ATOM 2861 O O . VAL A 1 387 ? -9.127 -55.989 -12.344 1.00 87.11 367 VAL A O 1
ATOM 2865 N N . ILE A 1 388 ? -7.670 -56.028 -14.063 1.00 83.18 368 ILE A N 1
ATOM 2866 C CA . ILE A 1 388 ? -8.572 -56.723 -14.976 1.00 80.68 368 ILE A CA 1
ATOM 2867 C C . ILE A 1 388 ? -8.037 -58.113 -15.267 1.00 79.92 368 ILE A C 1
ATOM 2868 O O . ILE A 1 388 ? -6.952 -58.257 -15.820 1.00 80.71 368 ILE A O 1
ATOM 2873 N N . SER A 1 389 ? -8.809 -59.135 -14.917 1.00 78.54 369 SER A N 1
ATOM 2874 C CA . SER A 1 389 ? -8.389 -60.514 -15.134 1.00 77.02 369 SER A CA 1
ATOM 2875 C C . SER A 1 389 ? -9.155 -61.197 -16.271 1.00 75.86 369 SER A C 1
ATOM 2876 O O . SER A 1 389 ? -10.376 -61.093 -16.347 1.00 77.83 369 SER A O 1
ATOM 2879 N N . ARG A 1 390 ? -8.431 -61.880 -17.158 1.00 74.33 370 ARG A N 1
ATOM 2880 C CA . ARG A 1 390 ? -9.032 -62.600 -18.283 1.00 72.22 370 ARG A CA 1
ATOM 2881 C C . ARG A 1 390 ? -9.378 -63.998 -17.816 1.00 71.15 370 ARG A C 1
ATOM 2882 O O . ARG A 1 390 ? -8.720 -64.541 -16.931 1.00 71.59 370 ARG A O 1
ATOM 2890 N N . ARG A 1 391 ? -10.401 -64.588 -18.420 1.00 69.12 371 ARG A N 1
ATOM 2891 C CA . ARG A 1 391 ? -10.832 -65.925 -18.038 1.00 66.85 371 ARG A CA 1
ATOM 2892 C C . ARG A 1 391 ? -10.149 -66.989 -18.878 1.00 65.90 371 ARG A C 1
ATOM 2893 O O . ARG A 1 391 ? -9.797 -68.049 -18.377 1.00 62.81 371 ARG A O 1
ATOM 2901 N N . ASP A 1 392 ? -9.963 -66.699 -20.159 1.00 67.41 372 ASP A N 1
ATOM 2902 C CA . ASP A 1 392 ? -9.331 -67.647 -21.066 1.00 69.62 372 ASP A CA 1
ATOM 2903 C C . ASP A 1 392 ? -7.866 -67.872 -20.728 1.00 71.69 372 ASP A C 1
ATOM 2904 O O . ASP A 1 392 ? -7.378 -69.001 -20.748 1.00 73.32 372 ASP A O 1
ATOM 2909 N N . THR A 1 393 ? -7.172 -66.795 -20.389 1.00 73.85 373 THR A N 1
ATOM 2910 C CA . THR A 1 393 ? -5.757 -66.871 -20.071 1.00 75.11 373 THR A CA 1
ATOM 2911 C C . THR A 1 393 ? -5.416 -66.855 -18.591 1.00 75.71 373 THR A C 1
ATOM 2912 O O . THR A 1 393 ? -4.612 -67.652 -18.125 1.00 75.97 373 THR A O 1
ATOM 2916 N N . GLY A 1 394 ? -6.019 -65.941 -17.851 1.00 76.99 374 GLY A N 1
ATOM 2917 C CA . GLY A 1 394 ? -5.718 -65.851 -16.438 1.00 78.40 374 GLY A CA 1
ATOM 2918 C C . GLY A 1 394 ? -4.865 -64.620 -16.244 1.00 79.13 374 GLY A C 1
ATOM 2919 O O . GLY A 1 394 ? -4.545 -64.232 -15.127 1.00 77.90 374 GLY A O 1
ATOM 2920 N N . GLU A 1 395 ? -4.499 -64.004 -17.360 1.00 80.97 375 GLU A N 1
ATOM 2921 C CA . GLU A 1 395 ? -3.689 -62.798 -17.343 1.00 84.47 375 GLU A CA 1
ATOM 2922 C C . GLU A 1 395 ? -4.385 -61.644 -16.648 1.00 84.66 375 GLU A C 1
ATOM 2923 O O . GLU A 1 395 ? -5.486 -61.250 -17.026 1.00 84.32 375 GLU A O 1
ATOM 2929 N N . LYS A 1 396 ? -3.731 -61.099 -15.634 1.00 84.82 376 LYS A N 1
ATOM 2930 C CA . LYS A 1 396 ? -4.266 -59.960 -14.922 1.00 85.57 376 LYS A CA 1
ATOM 2931 C C . LYS A 1 396 ? -3.429 -58.786 -15.387 1.00 86.01 376 LYS A C 1
ATOM 2932 O O . LYS A 1 396 ? -2.216 -58.898 -15.504 1.00 86.68 376 LYS A O 1
ATOM 2938 N N . VAL A 1 397 ? -4.072 -57.672 -15.693 1.00 87.41 377 VAL A N 1
ATOM 2939 C CA . VAL A 1 397 ? -3.339 -56.494 -16.118 1.00 89.58 377 VAL A CA 1
ATOM 2940 C C . VAL A 1 397 ? -3.822 -55.346 -15.251 1.00 91.52 377 VAL A C 1
ATOM 2941 O O . VAL A 1 397 ? -4.705 -55.527 -14.412 1.00 91.83 377 VAL A O 1
ATOM 2945 N N . THR A 1 398 ? -3.237 -54.171 -15.439 1.00 93.55 378 THR A N 1
ATOM 2946 C CA . THR A 1 398 ? -3.637 -53.006 -14.666 1.00 94.94 378 THR A CA 1
ATOM 2947 C C . THR A 1 398 ? -4.049 -51.936 -15.657 1.00 96.02 378 THR A C 1
ATOM 2948 O O . THR A 1 398 ? -3.312 -51.644 -16.599 1.00 96.26 378 THR A O 1
ATOM 2952 N N . ALA A 1 399 ? -5.230 -51.362 -15.454 1.00 96.68 379 ALA A N 1
ATOM 2953 C CA . ALA A 1 399 ? -5.721 -50.342 -16.364 1.00 98.46 379 ALA A CA 1
ATOM 2954 C C . ALA A 1 399 ? -6.292 -49.136 -15.644 1.00 100.07 379 ALA A C 1
ATOM 2955 O O . ALA A 1 399 ? -6.734 -49.227 -14.498 1.00 100.01 379 ALA A O 1
ATOM 2957 N N . ASP A 1 400 ? -6.277 -48.003 -16.339 1.00 102.12 380 ASP A N 1
ATOM 2958 C CA . ASP A 1 400 ? -6.787 -46.752 -15.798 1.00 104.37 380 ASP A CA 1
ATOM 2959 C C . ASP A 1 400 ? -8.301 -46.757 -15.856 1.00 104.29 380 ASP A C 1
ATOM 2960 O O . ASP A 1 400 ? -8.888 -46.838 -16.933 1.00 104.48 380 ASP A O 1
ATOM 2965 N N . LEU A 1 401 ? -8.932 -46.666 -14.695 1.00 103.96 381 LEU A N 1
ATOM 2966 C CA . LEU A 1 401 ? -10.379 -46.643 -14.638 1.00 104.60 381 LEU A CA 1
ATOM 2967 C C . LEU A 1 401 ? -10.907 -45.535 -15.545 1.00 105.49 381 LEU A C 1
ATOM 2968 O O . LEU A 1 401 ? -12.091 -45.499 -15.865 1.00 105.80 381 LEU A O 1
ATOM 2973 N N . GLN A 1 402 ? -10.016 -44.645 -15.972 1.00 107.08 382 GLN A N 1
ATOM 2974 C CA . GLN A 1 402 ? -10.388 -43.512 -16.816 1.00 108.89 382 GLN A CA 1
ATOM 2975 C C . GLN A 1 402 ? -10.856 -43.857 -18.226 1.00 108.05 382 GLN A C 1
ATOM 2976 O O . GLN A 1 402 ? -11.771 -43.222 -18.750 1.00 108.93 382 GLN A O 1
ATOM 2982 N N . GLY A 1 403 ? -10.235 -44.850 -18.849 1.00 106.51 383 GLY A N 1
ATOM 2983 C CA . GLY A 1 403 ? -10.650 -45.228 -20.189 1.00 104.68 383 GLY A CA 1
ATOM 2984 C C . GLY A 1 403 ? -10.923 -46.716 -20.266 1.00 102.91 383 GLY A C 1
ATOM 2985 O O . GLY A 1 403 ? -10.936 -47.310 -21.344 1.00 103.05 383 GLY A O 1
ATOM 2986 N N . ILE A 1 404 ? -11.160 -47.310 -19.101 1.00 100.80 384 ILE A N 1
ATOM 2987 C CA . ILE A 1 404 ? -11.407 -48.739 -18.975 1.00 98.26 384 ILE A CA 1
ATOM 2988 C C . ILE A 1 404 ? -12.421 -49.318 -19.959 1.00 97.71 384 ILE A C 1
ATOM 2989 O O . ILE A 1 404 ? -12.306 -50.474 -20.354 1.00 97.43 384 ILE A O 1
ATOM 2994 N N . GLU A 1 405 ? -13.409 -48.529 -20.364 1.00 97.49 385 GLU A N 1
ATOM 2995 C CA . GLU A 1 405 ? -14.400 -49.033 -21.302 1.00 98.21 385 GLU A CA 1
ATOM 2996 C C . GLU A 1 405 ? -13.736 -49.633 -22.526 1.00 97.36 385 GLU A C 1
ATOM 2997 O O . GLU A 1 405 ? -14.001 -50.779 -22.875 1.00 97.13 385 GLU A O 1
ATOM 3003 N N . GLU A 1 406 ? -12.868 -48.865 -23.175 1.00 97.12 386 GLU A N 1
ATOM 3004 C CA . GLU A 1 406 ? -12.181 -49.350 -24.366 1.00 97.18 386 GLU A CA 1
ATOM 3005 C C . GLU A 1 406 ? -11.254 -50.507 -24.065 1.00 95.00 386 GLU A C 1
ATOM 3006 O O . GLU A 1 406 ? -11.108 -51.423 -24.872 1.00 94.43 386 GLU A O 1
ATOM 3012 N N . THR A 1 407 ? -10.623 -50.463 -22.901 1.00 92.91 387 THR A N 1
ATOM 3013 C CA . THR A 1 407 ? -9.715 -51.524 -22.509 1.00 91.05 387 THR A CA 1
ATOM 3014 C C . THR A 1 407 ? -10.488 -52.833 -22.497 1.00 90.81 387 THR A C 1
ATOM 3015 O O . THR A 1 407 ? -10.029 -53.847 -23.027 1.00 90.98 387 THR A O 1
ATOM 3019 N N . LEU A 1 408 ? -11.675 -52.795 -21.900 1.00 90.17 388 LEU A N 1
ATOM 3020 C CA . LEU A 1 408 ? -12.527 -53.972 -21.805 1.00 88.69 388 LEU A CA 1
ATOM 3021 C C . LEU A 1 408 ? -13.010 -54.450 -23.171 1.00 88.18 388 LEU A C 1
ATOM 3022 O O . LEU A 1 408 ? -12.957 -55.643 -23.461 1.00 88.66 388 LEU A O 1
ATOM 3027 N N . ARG A 1 409 ? -13.472 -53.532 -24.014 1.00 87.65 389 ARG A N 1
ATOM 3028 C CA . ARG A 1 409 ? -13.939 -53.923 -25.339 1.00 87.93 389 ARG A CA 1
ATOM 3029 C C . ARG A 1 409 ? -12.841 -54.646 -26.096 1.00 87.44 389 ARG A C 1
ATOM 3030 O O . ARG A 1 409 ? -13.079 -55.686 -26.702 1.00 87.04 389 ARG A O 1
ATOM 3038 N N . GLU A 1 410 ? -11.633 -54.098 -26.057 1.00 87.90 390 GLU A N 1
ATOM 3039 C CA . GLU A 1 410 ? -10.512 -54.712 -26.757 1.00 88.34 390 GLU A CA 1
ATOM 3040 C C . GLU A 1 410 ? -10.217 -56.098 -26.206 1.00 85.52 390 GLU A C 1
ATOM 3041 O O . GLU A 1 410 ? -10.018 -57.046 -26.966 1.00 84.36 390 GLU A O 1
ATOM 3047 N N . LEU A 1 411 ? -10.193 -56.216 -24.882 1.00 82.70 391 LEU A N 1
ATOM 3048 C CA . LEU A 1 411 ? -9.928 -57.499 -24.255 1.00 80.54 391 LEU A CA 1
ATOM 3049 C C . LEU A 1 411 ? -10.943 -58.543 -24.705 1.00 80.91 391 LEU A C 1
ATOM 3050 O O . LEU A 1 411 ? -10.584 -59.690 -24.973 1.00 80.22 391 LEU A O 1
ATOM 3055 N N . MET A 1 412 ? -12.207 -58.139 -24.801 1.00 80.99 392 MET A N 1
ATOM 3056 C CA . MET A 1 412 ? -13.261 -59.049 -25.231 1.00 81.03 392 MET A CA 1
ATOM 3057 C C . MET A 1 412 ? -13.019 -59.539 -26.653 1.00 80.30 392 MET A C 1
ATOM 3058 O O . MET A 1 412 ? -13.158 -60.730 -26.930 1.00 80.14 392 MET A O 1
ATOM 3063 N N . LYS A 1 413 ? -12.664 -58.629 -27.557 1.00 79.85 393 LYS A N 1
ATOM 3064 C CA . LYS A 1 413 ? -12.397 -59.023 -28.936 1.00 80.66 393 LYS A CA 1
ATOM 3065 C C . LYS A 1 413 ? -11.269 -60.036 -28.928 1.00 80.47 393 LYS A C 1
ATOM 3066 O O . LYS A 1 413 ? -11.313 -61.046 -29.632 1.00 81.51 393 LYS A O 1
ATOM 3072 N N . ASP A 1 414 ? -10.262 -59.759 -28.109 1.00 79.29 394 ASP A N 1
ATOM 3073 C CA . ASP A 1 414 ? -9.095 -60.614 -28.006 1.00 78.90 394 ASP A CA 1
ATOM 3074 C C . ASP A 1 414 ? -9.452 -62.011 -27.522 1.00 76.06 394 ASP A C 1
ATOM 3075 O O . ASP A 1 414 ? -9.050 -63.007 -28.125 1.00 74.97 394 ASP A O 1
ATOM 3080 N N . ILE A 1 415 ? -10.209 -62.080 -26.435 1.00 74.22 395 ILE A N 1
ATOM 3081 C CA . ILE A 1 415 ? -10.610 -63.361 -25.872 1.00 72.20 395 ILE A CA 1
ATOM 3082 C C . ILE A 1 415 ? -11.291 -64.291 -26.881 1.00 70.93 395 ILE A C 1
ATOM 3083 O O . ILE A 1 415 ? -11.011 -65.493 -26.905 1.00 69.67 395 ILE A O 1
ATOM 3088 N N . LEU A 1 416 ? -12.180 -63.745 -27.709 1.00 69.56 396 LEU A N 1
ATOM 3089 C CA . LEU A 1 416 ? -12.877 -64.562 -28.694 1.00 68.71 396 LEU A CA 1
ATOM 3090 C C . LEU A 1 416 ? -11.887 -65.108 -29.702 1.00 69.93 396 LEU A C 1
ATOM 3091 O O . LEU A 1 416 ? -11.855 -66.314 -29.959 1.00 70.02 396 LEU A O 1
ATOM 3096 N N . GLU A 1 417 ? -11.079 -64.216 -30.270 1.00 71.81 397 GLU A N 1
ATOM 3097 C CA . GLU A 1 417 ? -10.073 -64.609 -31.252 1.00 73.30 397 GLU A CA 1
ATOM 3098 C C . GLU A 1 417 ? -9.182 -65.704 -30.698 1.00 71.22 397 GLU A C 1
ATOM 3099 O O . GLU A 1 417 ? -8.886 -66.683 -31.382 1.00 71.16 397 GLU A O 1
ATOM 3105 N N . ASN A 1 418 ? -8.756 -65.542 -29.454 1.00 68.62 398 ASN A N 1
ATOM 3106 C CA . ASN A 1 418 ? -7.915 -66.548 -28.843 1.00 66.96 398 ASN A CA 1
ATOM 3107 C C . ASN A 1 418 ? -8.687 -67.854 -28.776 1.00 66.26 398 ASN A C 1
ATOM 3108 O O . ASN A 1 418 ? -8.228 -68.873 -29.283 1.00 66.64 398 ASN A O 1
ATOM 3113 N N . LEU A 1 419 ? -9.867 -67.820 -28.156 1.00 65.71 399 LEU A N 1
ATOM 3114 C CA . LEU A 1 419 ? -10.693 -69.019 -28.019 1.00 64.24 399 LEU A CA 1
ATOM 3115 C C . LEU A 1 419 ? -11.014 -69.673 -29.352 1.00 62.74 399 LEU A C 1
ATOM 3116 O O . LEU A 1 419 ? -10.992 -70.897 -29.462 1.00 62.70 399 LEU A O 1
ATOM 3121 N N . ARG A 1 420 ? -11.320 -68.864 -30.360 1.00 61.85 400 ARG A N 1
ATOM 3122 C CA . ARG A 1 420 ? -11.644 -69.404 -31.674 1.00 63.27 400 ARG A CA 1
ATOM 3123 C C . ARG A 1 420 ? -10.405 -70.052 -32.285 1.00 65.09 400 ARG A C 1
ATOM 3124 O O . ARG A 1 420 ? -10.471 -71.149 -32.843 1.00 65.79 400 ARG A O 1
ATOM 3132 N N . THR A 1 421 ? -9.272 -69.369 -32.163 1.00 66.25 401 THR A N 1
ATOM 3133 C CA . THR A 1 421 ? -8.014 -69.870 -32.689 1.00 66.44 401 THR A CA 1
ATOM 3134 C C . THR A 1 421 ? -7.666 -71.203 -32.048 1.00 66.19 401 THR A C 1
ATOM 3135 O O . THR A 1 421 ? -7.582 -72.221 -32.728 1.00 67.48 401 THR A O 1
ATOM 3139 N N . ARG A 1 422 ? -7.467 -71.190 -30.736 1.00 66.53 402 ARG A N 1
ATOM 3140 C CA . ARG A 1 422 ? -7.134 -72.400 -29.995 1.00 67.37 402 ARG A CA 1
ATOM 3141 C C . ARG A 1 422 ? -8.038 -73.515 -30.482 1.00 67.11 402 ARG A C 1
ATOM 3142 O O . ARG A 1 422 ? -7.579 -74.590 -30.866 1.00 66.56 402 ARG A O 1
ATOM 3150 N N . ALA A 1 423 ? -9.336 -73.230 -30.473 1.00 67.16 403 ALA A N 1
ATOM 3151 C CA . ALA A 1 423 ? -10.353 -74.186 -30.884 1.00 65.85 403 ALA A CA 1
ATOM 3152 C C . ALA A 1 423 ? -10.061 -74.794 -32.254 1.00 64.60 403 ALA A C 1
ATOM 3153 O O . ALA A 1 423 ? -10.138 -76.012 -32.432 1.00 62.88 403 ALA A O 1
ATOM 3155 N N . TRP A 1 424 ? -9.727 -73.955 -33.224 1.00 63.11 404 TRP A N 1
ATOM 3156 C CA . TRP A 1 424 ? -9.433 -74.465 -34.553 1.00 65.16 404 TRP A CA 1
ATOM 3157 C C . TRP A 1 424 ? -8.181 -75.336 -34.587 1.00 66.88 404 TRP A C 1
ATOM 3158 O O . TRP A 1 424 ? -8.142 -76.369 -35.263 1.00 65.79 404 TRP A O 1
ATOM 3169 N N . GLU A 1 425 ? -7.157 -74.921 -33.856 1.00 67.77 405 GLU A N 1
ATOM 3170 C CA . GLU A 1 425 ? -5.933 -75.692 -33.816 1.00 69.79 405 GLU A CA 1
ATOM 3171 C C . GLU A 1 425 ? -6.269 -77.067 -33.269 1.00 68.69 405 GLU A C 1
ATOM 3172 O O . GLU A 1 425 ? -5.998 -78.080 -33.911 1.00 69.65 405 GLU A O 1
ATOM 3178 N N . ARG A 1 426 ? -6.889 -77.103 -32.096 1.00 68.29 406 ARG A N 1
ATOM 3179 C CA . ARG A 1 426 ? -7.255 -78.374 -31.485 1.00 68.20 406 ARG A CA 1
ATOM 3180 C C . ARG A 1 426 ? -8.041 -79.289 -32.411 1.00 68.24 406 ARG A C 1
ATOM 3181 O O . ARG A 1 426 ? -7.872 -80.499 -32.367 1.00 68.97 406 ARG A O 1
ATOM 3189 N N . MET A 1 427 ? -8.897 -78.738 -33.259 1.00 68.99 407 MET A N 1
ATOM 3190 C CA . MET A 1 427 ? -9.657 -79.621 -34.121 1.00 70.80 407 MET A CA 1
ATOM 3191 C C . MET A 1 427 ? -8.848 -80.129 -35.291 1.00 72.58 407 MET A C 1
ATOM 3192 O O . MET A 1 427 ? -8.834 -81.326 -35.563 1.00 72.98 407 MET A O 1
ATOM 3197 N N . GLU A 1 428 ? -8.177 -79.223 -35.991 1.00 74.19 408 GLU A N 1
ATOM 3198 C CA . GLU A 1 428 ? -7.387 -79.620 -37.144 1.00 76.16 408 GLU A CA 1
ATOM 3199 C C . GLU A 1 428 ? -6.303 -80.624 -36.782 1.00 75.65 408 GLU A C 1
ATOM 3200 O O . GLU A 1 428 ? -6.011 -81.536 -37.552 1.00 75.28 408 GLU A O 1
ATOM 3206 N N . SER A 1 429 ? -5.724 -80.472 -35.597 1.00 75.25 409 SER A N 1
ATOM 3207 C CA . SER A 1 429 ? -4.686 -81.389 -35.161 1.00 74.21 409 SER A CA 1
ATOM 3208 C C . SER A 1 429 ? -5.270 -82.772 -34.911 1.00 73.77 409 SER A C 1
ATOM 3209 O O . SER A 1 429 ? -4.541 -83.700 -34.579 1.00 75.66 409 SER A O 1
ATOM 3212 N N . GLU A 1 430 ? -6.583 -82.912 -35.071 1.00 73.51 410 GLU A N 1
ATOM 3213 C CA . GLU A 1 430 ? -7.238 -84.200 -34.851 1.00 71.68 410 GLU A CA 1
ATOM 3214 C C . GLU A 1 430 ? -7.830 -84.790 -36.114 1.00 71.06 410 GLU A C 1
ATOM 3215 O O . GLU A 1 430 ? -8.530 -85.800 -36.061 1.00 70.89 410 GLU A O 1
ATOM 3221 N N . ILE A 1 431 ? -7.570 -84.143 -37.245 1.00 69.94 411 ILE A N 1
ATOM 3222 C CA . ILE A 1 431 ? -8.044 -84.642 -38.529 1.00 70.72 411 ILE A CA 1
ATOM 3223 C C . ILE A 1 431 ? -6.814 -85.270 -39.169 1.00 72.43 411 ILE A C 1
ATOM 3224 O O . ILE A 1 431 ? -5.886 -84.563 -39.570 1.00 73.37 411 ILE A O 1
ATOM 3229 N N . ARG A 1 432 ? -6.806 -86.596 -39.254 1.00 73.20 412 ARG A N 1
ATOM 3230 C CA . ARG A 1 432 ? -5.672 -87.327 -39.805 1.00 73.49 412 ARG A CA 1
ATOM 3231 C C . ARG A 1 432 ? -5.991 -88.114 -41.069 1.00 74.88 412 ARG A C 1
ATOM 3232 O O . ARG A 1 432 ? -7.057 -88.725 -41.183 1.00 74.36 412 ARG A O 1
ATOM 3240 N N . GLU A 1 433 ? -5.050 -88.108 -42.011 1.00 76.93 413 GLU A N 1
ATOM 3241 C CA . GLU A 1 433 ? -5.225 -88.822 -43.271 1.00 78.76 413 GLU A CA 1
ATOM 3242 C C . GLU A 1 433 ? -4.929 -90.312 -43.131 1.00 77.57 413 GLU A C 1
ATOM 3243 O O . GLU A 1 433 ? -4.153 -90.729 -42.275 1.00 75.75 413 GLU A O 1
ATOM 3249 N N . ALA A 1 434 ? -5.565 -91.109 -43.978 1.00 78.08 414 ALA A N 1
ATOM 3250 C CA . ALA A 1 434 ? -5.379 -92.547 -43.961 1.00 80.54 414 ALA A CA 1
ATOM 3251 C C . ALA A 1 434 ? -5.433 -93.086 -45.379 1.00 83.48 414 ALA A C 1
ATOM 3252 O O . ALA A 1 434 ? -6.324 -92.740 -46.157 1.00 81.98 414 ALA A O 1
ATOM 3254 N N . GLU A 1 435 ? -4.469 -93.938 -45.708 1.00 88.04 415 GLU A N 1
ATOM 3255 C CA . GLU A 1 435 ? -4.399 -94.536 -47.031 1.00 91.57 415 GLU A CA 1
ATOM 3256 C C . GLU A 1 435 ? -4.881 -95.974 -46.977 1.00 92.14 415 GLU A C 1
ATOM 3257 O O . GLU A 1 435 ? -5.377 -96.508 -47.966 1.00 91.49 415 GLU A O 1
ATOM 3263 N N . THR A 1 436 ? -4.738 -96.597 -45.812 1.00 94.05 416 THR A N 1
ATOM 3264 C CA . THR A 1 436 ? -5.157 -97.983 -45.637 1.00 96.53 416 THR A CA 1
ATOM 3265 C C . THR A 1 436 ? -6.348 -98.069 -44.701 1.00 96.73 416 THR A C 1
ATOM 3266 O O . THR A 1 436 ? -6.411 -97.352 -43.701 1.00 96.73 416 THR A O 1
ATOM 3270 N N . LEU A 1 437 ? -7.285 -98.956 -45.015 1.00 96.91 417 LEU A N 1
ATOM 3271 C CA . LEU A 1 437 ? -8.464 -99.121 -44.179 1.00 97.09 417 LEU A CA 1
ATOM 3272 C C . LEU A 1 437 ? -8.037 -99.603 -42.798 1.00 98.29 417 LEU A C 1
ATOM 3273 O O . LEU A 1 437 ? -8.736 -99.393 -41.808 1.00 98.65 417 LEU A O 1
ATOM 3278 N N . GLU A 1 438 ? -6.876 -100.245 -42.740 1.00 99.97 418 GLU A N 1
ATOM 3279 C CA . GLU A 1 438 ? -6.349 -100.768 -41.489 1.00 101.38 418 GLU A CA 1
ATOM 3280 C C . GLU A 1 438 ? -5.714 -99.646 -40.695 1.00 100.27 418 GLU A C 1
ATOM 3281 O O . GLU A 1 438 ? -5.769 -99.633 -39.470 1.00 100.55 418 GLU A O 1
ATOM 3287 N N . GLU A 1 439 ? -5.097 -98.709 -41.402 1.00 100.32 419 GLU A N 1
ATOM 3288 C CA . GLU A 1 439 ? -4.450 -97.570 -40.763 1.00 100.46 419 GLU A CA 1
ATOM 3289 C C . GLU A 1 439 ? -5.513 -96.707 -40.090 1.00 98.92 419 GLU A C 1
ATOM 3290 O O . GLU A 1 439 ? -5.267 -96.077 -39.059 1.00 97.36 419 GLU A O 1
ATOM 3296 N N . ALA A 1 440 ? -6.700 -96.692 -40.688 1.00 97.28 420 ALA A N 1
ATOM 3297 C CA . ALA A 1 440 ? -7.815 -95.924 -40.164 1.00 95.35 420 ALA A CA 1
ATOM 3298 C C . ALA A 1 440 ? -8.196 -96.482 -38.806 1.00 94.58 420 ALA A C 1
ATOM 3299 O O . ALA A 1 440 ? -8.283 -95.744 -37.827 1.00 94.89 420 ALA A O 1
ATOM 3301 N N . SER A 1 441 ? -8.417 -97.791 -38.749 1.00 93.39 421 SER A N 1
ATOM 3302 C CA . SER A 1 441 ? -8.793 -98.437 -37.499 1.00 93.17 421 SER A CA 1
ATOM 3303 C C . SER A 1 441 ? -7.791 -98.144 -36.394 1.00 92.95 421 SER A C 1
ATOM 3304 O O . SER A 1 441 ? -8.167 -97.921 -35.248 1.00 92.34 421 SER A O 1
ATOM 3307 N N . ARG A 1 442 ? -6.511 -98.136 -36.736 1.00 93.94 422 ARG A N 1
ATOM 3308 C CA . ARG A 1 442 ? -5.496 -97.876 -35.731 1.00 95.63 422 ARG A CA 1
ATOM 3309 C C . ARG A 1 442 ? -5.591 -96.449 -35.202 1.00 94.99 422 ARG A C 1
ATOM 3310 O O . ARG A 1 442 ? -5.498 -96.222 -33.996 1.00 95.31 422 ARG A O 1
ATOM 3318 N N . ILE A 1 443 ? -5.776 -95.487 -36.101 1.00 93.72 423 ILE A N 1
ATOM 3319 C CA . ILE A 1 443 ? -5.862 -94.091 -35.695 1.00 93.12 423 ILE A CA 1
ATOM 3320 C C . ILE A 1 443 ? -7.124 -93.788 -34.887 1.00 92.86 423 ILE A C 1
ATOM 3321 O O . ILE A 1 443 ? -7.050 -93.152 -33.833 1.00 91.93 423 ILE A O 1
ATOM 3326 N N . VAL A 1 444 ? -8.278 -94.238 -35.376 1.00 92.28 424 VAL A N 1
ATOM 3327 C CA . VAL A 1 444 ? -9.533 -94.002 -34.674 1.00 92.24 424 VAL A CA 1
ATOM 3328 C C . VAL A 1 444 ? -9.438 -94.526 -33.253 1.00 92.72 424 VAL A C 1
ATOM 3329 O O . VAL A 1 444 ? -9.537 -93.767 -32.291 1.00 92.93 424 VAL A O 1
ATOM 3333 N N . ASP A 1 445 ? -9.242 -95.836 -33.137 1.00 93.22 425 ASP A N 1
ATOM 3334 C CA . ASP A 1 445 ? -9.148 -96.503 -31.846 1.00 93.95 425 ASP A CA 1
ATOM 3335 C C . ASP A 1 445 ? -8.088 -95.951 -30.904 1.00 94.59 425 ASP A C 1
ATOM 3336 O O . ASP A 1 445 ? -8.259 -95.998 -29.691 1.00 95.32 425 ASP A O 1
ATOM 3341 N N . GLU A 1 446 ? -6.998 -95.423 -31.450 1.00 95.65 426 GLU A N 1
ATOM 3342 C CA . GLU A 1 446 ? -5.925 -94.893 -30.615 1.00 96.79 426 GLU A CA 1
ATOM 3343 C C . GLU A 1 446 ? -5.989 -93.398 -30.323 1.00 96.27 426 GLU A C 1
ATOM 3344 O O . GLU A 1 446 ? -5.842 -92.987 -29.172 1.00 95.86 426 GLU A O 1
ATOM 3350 N N . LYS A 1 447 ? -6.201 -92.584 -31.354 1.00 95.59 427 LYS A N 1
ATOM 3351 C CA . LYS A 1 447 ? -6.247 -91.135 -31.172 1.00 95.05 427 LYS A CA 1
ATOM 3352 C C . LYS A 1 447 ? -7.628 -90.496 -31.322 1.00 93.78 427 LYS A C 1
ATOM 3353 O O . LYS A 1 447 ? -7.793 -89.302 -31.056 1.00 92.56 427 LYS A O 1
ATOM 3359 N N . ARG A 1 448 ? -8.614 -91.288 -31.735 1.00 92.97 428 ARG A N 1
ATOM 3360 C CA . ARG A 1 448 ? -9.968 -90.781 -31.937 1.00 92.84 428 ARG A CA 1
ATOM 3361 C C . ARG A 1 448 ? -9.907 -89.693 -33.010 1.00 90.76 428 ARG A C 1
ATOM 3362 O O . ARG A 1 448 ? -9.136 -89.803 -33.958 1.00 94.48 428 ARG A O 1
ATOM 3370 N N . GLY A 1 449 ? -10.712 -88.649 -32.870 1.00 85.94 429 GLY A N 1
ATOM 3371 C CA . GLY A 1 449 ? -10.691 -87.585 -33.858 1.00 80.62 429 GLY A CA 1
ATOM 3372 C C . GLY A 1 449 ? -11.299 -87.948 -35.204 1.00 77.33 429 GLY A C 1
ATOM 3373 O O . GLY A 1 449 ? -11.991 -88.961 -35.344 1.00 74.13 429 GLY A O 1
ATOM 3374 N N . ILE A 1 450 ? -11.032 -87.107 -36.200 1.00 75.52 430 ILE A N 1
ATOM 3375 C CA . ILE A 1 450 ? -11.555 -87.300 -37.548 1.00 74.07 430 ILE A CA 1
ATOM 3376 C C . ILE A 1 450 ? -10.510 -87.924 -38.458 1.00 72.87 430 ILE A C 1
ATOM 3377 O O . ILE A 1 450 ? -9.315 -87.659 -38.323 1.00 71.34 430 ILE A O 1
ATOM 3382 N N . ILE A 1 451 ? -10.975 -88.737 -39.398 1.00 71.42 431 ILE A N 1
ATOM 3383 C CA . ILE A 1 451 ? -10.092 -89.390 -40.340 1.00 69.26 431 ILE A CA 1
ATOM 3384 C C . ILE A 1 451 ? -10.433 -89.046 -41.775 1.00 68.15 431 ILE A C 1
ATOM 3385 O O . ILE A 1 451 ? -11.534 -89.313 -42.251 1.00 67.01 431 ILE A O 1
ATOM 3390 N N . SER A 1 452 ? -9.462 -88.439 -42.449 1.00 67.99 432 SER A N 1
ATOM 3391 C CA . SER A 1 452 ? -9.590 -88.027 -43.841 1.00 67.48 432 SER A CA 1
ATOM 3392 C C . SER A 1 452 ? -9.186 -89.178 -44.759 1.00 66.43 432 SER A C 1
ATOM 3393 O O . SER A 1 452 ? -8.316 -89.974 -44.416 1.00 67.20 432 SER A O 1
ATOM 3396 N N . PHE A 1 453 ? -9.809 -89.271 -45.925 1.00 63.92 433 PHE A N 1
ATOM 3397 C CA . PHE A 1 453 ? -9.473 -90.346 -46.839 1.00 62.57 433 PHE A CA 1
ATOM 3398 C C . PHE A 1 453 ? -10.147 -90.174 -48.188 1.00 62.43 433 PHE A C 1
ATOM 3399 O O . PHE A 1 453 ? -11.161 -89.502 -48.294 1.00 63.00 433 PHE A O 1
ATOM 3407 N N . MET A 1 454 ? -9.567 -90.768 -49.225 1.00 62.41 434 MET A N 1
ATOM 3408 C CA . MET A 1 454 ? -10.147 -90.676 -50.553 1.00 61.91 434 MET A CA 1
ATOM 3409 C C . MET A 1 454 ? -11.133 -91.820 -50.630 1.00 61.45 434 MET A C 1
ATOM 3410 O O . MET A 1 454 ? -10.834 -92.902 -50.153 1.00 62.05 434 MET A O 1
ATOM 3415 N N . TRP A 1 455 ? -12.300 -91.587 -51.224 1.00 61.27 435 TRP A N 1
ATOM 3416 C CA . TRP A 1 455 ? -13.330 -92.615 -51.291 1.00 62.64 435 TRP A CA 1
ATOM 3417 C C . TRP A 1 455 ? -14.064 -92.624 -52.623 1.00 63.53 435 TRP A C 1
ATOM 3418 O O . TRP A 1 455 ? -14.293 -91.577 -53.224 1.00 61.42 435 TRP A O 1
ATOM 3429 N N . CYS A 1 456 ? -14.444 -93.816 -53.075 1.00 65.46 436 CYS A N 1
ATOM 3430 C CA . CYS A 1 456 ? -15.127 -93.950 -54.351 1.00 67.33 436 CYS A CA 1
ATOM 3431 C C . CYS A 1 456 ? -16.528 -93.367 -54.337 1.00 69.12 436 CYS A C 1
ATOM 3432 O O . CYS A 1 456 ? -17.049 -92.972 -55.378 1.00 70.52 436 CYS A O 1
ATOM 3435 N N . GLY A 1 457 ? -17.139 -93.314 -53.159 1.00 70.86 437 GLY A N 1
ATOM 3436 C CA . GLY A 1 457 ? -18.474 -92.759 -53.054 1.00 72.06 437 GLY A CA 1
ATOM 3437 C C . GLY A 1 457 ? -19.607 -93.716 -53.363 1.00 73.09 437 GLY A C 1
ATOM 3438 O O . GLY A 1 457 ? -20.682 -93.290 -53.774 1.00 73.54 437 GLY A O 1
ATOM 3439 N N . GLU A 1 458 ? -19.385 -95.006 -53.166 1.00 75.09 438 GLU A N 1
ATOM 3440 C CA . GLU A 1 458 ? -20.427 -95.992 -53.434 1.00 77.98 438 GLU A CA 1
ATOM 3441 C C . GLU A 1 458 ? -21.067 -96.459 -52.139 1.00 77.46 438 GLU A C 1
ATOM 3442 O O . GLU A 1 458 ? -20.392 -96.596 -51.117 1.00 76.21 438 GLU A O 1
ATOM 3448 N N . GLU A 1 459 ? -22.371 -96.702 -52.180 1.00 77.26 439 GLU A N 1
ATOM 3449 C CA . GLU A 1 459 ? -23.078 -97.163 -50.995 1.00 78.32 439 GLU A CA 1
ATOM 3450 C C . GLU A 1 459 ? -22.353 -98.322 -50.318 1.00 78.50 439 GLU A C 1
ATOM 3451 O O . GLU A 1 459 ? -21.780 -98.185 -49.237 1.00 77.75 439 GLU A O 1
ATOM 3457 N N . GLU A 1 460 ? -22.385 -99.467 -50.985 1.00 79.56 440 GLU A N 1
ATOM 3458 C CA . GLU A 1 460 ? -21.788 -100.686 -50.480 1.00 79.89 440 GLU A CA 1
ATOM 3459 C C . GLU A 1 460 ? -20.376 -100.508 -49.966 1.00 78.52 440 GLU A C 1
ATOM 3460 O O . GLU A 1 460 ? -20.021 -101.079 -48.932 1.00 78.03 440 GLU A O 1
ATOM 3466 N N . CYS A 1 461 ? -19.565 -99.720 -50.666 1.00 76.74 441 CYS A N 1
ATOM 3467 C CA . CYS A 1 461 ? -18.193 -99.518 -50.210 1.00 76.12 441 CYS A CA 1
ATOM 3468 C C . CYS A 1 461 ? -18.177 -98.706 -48.923 1.00 76.40 441 CYS A C 1
ATOM 3469 O O . CYS A 1 461 ? -17.413 -99.006 -47.998 1.00 75.52 441 CYS A O 1
ATOM 3472 N N . GLY A 1 462 ? -19.023 -97.678 -48.872 1.00 76.54 442 GLY A N 1
ATOM 3473 C CA . GLY A 1 462 ? -19.103 -96.834 -47.695 1.00 75.96 442 GLY A CA 1
ATOM 3474 C C . GLY A 1 462 ? -19.621 -97.620 -46.508 1.00 76.03 442 GLY A C 1
ATOM 3475 O O . GLY A 1 462 ? -19.043 -97.575 -45.423 1.00 74.40 442 GLY A O 1
ATOM 3476 N N . MET A 1 463 ? -20.714 -98.348 -46.718 1.00 77.09 443 MET A N 1
ATOM 3477 C CA . MET A 1 463 ? -21.304 -99.159 -45.659 1.00 79.43 443 MET A CA 1
ATOM 3478 C C . MET A 1 463 ? -20.249 -100.109 -45.117 1.00 79.51 443 MET A C 1
ATOM 3479 O O . MET A 1 463 ? -20.091 -100.261 -43.904 1.00 79.66 443 MET A O 1
ATOM 3484 N N . ASP A 1 464 ? -19.522 -100.740 -46.033 1.00 79.25 444 ASP A N 1
ATOM 3485 C CA . ASP A 1 464 ? -18.475 -101.685 -45.676 1.00 78.38 444 ASP A CA 1
ATOM 3486 C C . ASP A 1 464 ? -17.407 -100.995 -44.839 1.00 76.50 444 ASP A C 1
ATOM 3487 O O . ASP A 1 464 ? -16.939 -101.542 -43.842 1.00 76.00 444 ASP A O 1
ATOM 3492 N N . VAL A 1 465 ? -17.026 -99.790 -45.240 1.00 75.58 445 VAL A N 1
ATOM 3493 C CA . VAL A 1 465 ? -16.025 -99.041 -44.495 1.00 75.94 445 VAL A CA 1
ATOM 3494 C C . VAL A 1 465 ? -16.501 -98.840 -43.063 1.00 76.52 445 VAL A C 1
ATOM 3495 O O . VAL A 1 465 ? -15.756 -99.081 -42.111 1.00 76.21 445 VAL A O 1
ATOM 3499 N N . GLU A 1 466 ? -17.750 -98.402 -42.919 1.00 77.24 446 GLU A N 1
ATOM 3500 C CA . GLU A 1 466 ? -18.329 -98.156 -41.603 1.00 78.85 446 GLU A CA 1
ATOM 3501 C C . GLU A 1 466 ? -18.346 -99.415 -40.759 1.00 79.90 446 G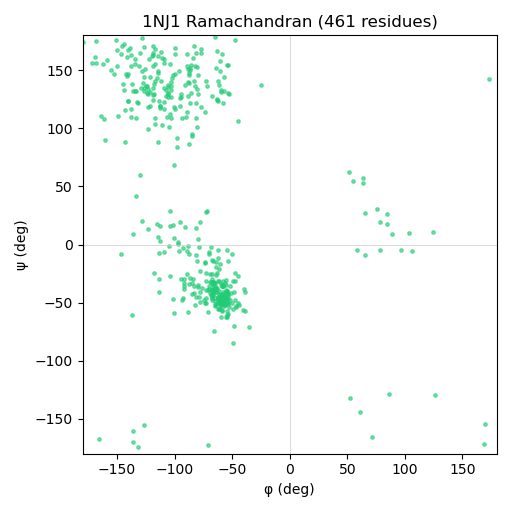LU A C 1
ATOM 3502 O O . GLU A 1 466 ? -17.909 -99.410 -39.611 1.00 79.77 446 GLU A O 1
ATOM 3508 N N . GLU A 1 467 ? -18.853 -100.497 -41.335 1.00 82.31 447 GLU A N 1
ATOM 3509 C CA . GLU A 1 467 ? -18.923 -101.766 -40.627 1.00 84.50 447 GLU A CA 1
ATOM 3510 C C . GLU A 1 467 ? -17.548 -102.253 -40.178 1.00 83.83 447 GLU A C 1
ATOM 3511 O O . GLU A 1 467 ? -17.368 -102.638 -39.028 1.00 83.37 447 GLU A O 1
ATOM 3517 N N . LYS A 1 468 ? -16.578 -102.228 -41.085 1.00 84.19 448 LYS A N 1
ATOM 3518 C CA . LYS A 1 468 ? -15.235 -102.698 -40.766 1.00 84.31 448 LYS A CA 1
ATOM 3519 C C . LYS A 1 468 ? -14.501 -101.841 -39.747 1.00 83.42 448 LYS A C 1
ATOM 3520 O O . LYS A 1 468 ? -13.776 -102.358 -38.897 1.00 83.17 448 LYS A O 1
ATOM 3526 N N . VAL A 1 469 ? -14.679 -100.529 -39.827 1.00 82.38 449 VAL A N 1
ATOM 3527 C CA . VAL A 1 469 ? -13.993 -99.648 -38.899 1.00 80.56 449 VAL A CA 1
ATOM 3528 C C . VAL A 1 469 ? -14.870 -99.278 -37.707 1.00 80.21 449 VAL A C 1
ATOM 3529 O O . VAL A 1 469 ? -14.396 -98.641 -36.759 1.00 78.79 449 VAL A O 1
ATOM 3533 N N . ARG A 1 470 ? -16.138 -99.699 -37.751 1.00 79.88 450 ARG A N 1
ATOM 3534 C CA . ARG A 1 470 ? -17.100 -99.413 -36.681 1.00 79.82 450 ARG A CA 1
ATOM 3535 C C . ARG A 1 470 ? -17.013 -97.905 -36.463 1.00 76.78 450 ARG A C 1
ATOM 3536 O O . ARG A 1 470 ? -16.635 -97.419 -35.392 1.00 74.78 450 ARG A O 1
ATOM 3544 N N . VAL A 1 471 ? -17.365 -97.175 -37.511 1.00 73.25 451 VAL A N 1
ATOM 3545 C CA . VAL A 1 471 ? -17.273 -95.734 -37.499 1.00 71.06 451 VAL A CA 1
ATOM 3546 C C . VAL A 1 471 ? -18.351 -95.208 -38.442 1.00 69.88 451 VAL A C 1
ATOM 3547 O O . VAL A 1 471 ? -19.048 -95.994 -39.083 1.00 69.00 451 VAL A O 1
ATOM 3551 N N . ASP A 1 472 ? -18.500 -93.889 -38.527 1.00 69.29 452 ASP A N 1
ATOM 3552 C CA . ASP A 1 472 ? -19.503 -93.312 -39.421 1.00 68.96 452 ASP A CA 1
ATOM 3553 C C . ASP A 1 472 ? -18.890 -92.324 -40.413 1.00 66.74 452 ASP A C 1
ATOM 3554 O O . ASP A 1 472 ? -18.048 -91.498 -40.048 1.00 66.47 452 ASP A O 1
ATOM 3559 N N . ILE A 1 473 ? -19.310 -92.421 -41.669 1.00 63.54 453 ILE A N 1
ATOM 3560 C CA . ILE A 1 473 ? -18.824 -91.523 -42.704 1.00 62.25 453 ILE A CA 1
ATOM 3561 C C . ILE A 1 473 ? -19.596 -90.214 -42.614 1.00 61.70 453 ILE A C 1
ATOM 3562 O O . ILE A 1 473 ? -20.768 -90.159 -42.957 1.00 60.61 453 ILE A O 1
ATOM 3567 N N . LEU A 1 474 ? -18.932 -89.161 -42.157 1.00 62.10 454 LEU A N 1
ATOM 3568 C CA . LEU A 1 474 ? -19.562 -87.857 -42.024 1.00 62.33 454 LEU A CA 1
ATOM 3569 C C . LEU A 1 474 ? -20.077 -87.321 -43.351 1.00 62.73 454 LEU A C 1
ATOM 3570 O O . LEU A 1 474 ? -21.230 -86.914 -43.454 1.00 63.19 454 LEU A O 1
ATOM 3575 N N . GLY A 1 475 ? -19.225 -87.318 -44.368 1.00 63.47 455 GLY A N 1
ATOM 3576 C CA . GLY A 1 475 ? -19.643 -86.819 -45.665 1.00 64.40 455 GLY A CA 1
ATOM 3577 C C . GLY A 1 475 ? -18.474 -86.643 -46.606 1.00 65.19 455 GLY A C 1
ATOM 3578 O O . GLY A 1 475 ? -17.354 -87.034 -46.282 1.00 66.61 455 GLY A O 1
ATOM 3579 N N . ILE A 1 476 ? -18.718 -86.036 -47.761 1.00 65.70 456 ILE A N 1
ATOM 3580 C CA . ILE A 1 476 ? -17.660 -85.843 -48.738 1.00 66.55 456 ILE A CA 1
ATOM 3581 C C . ILE A 1 476 ? -17.358 -84.396 -49.075 1.00 69.03 456 ILE A C 1
ATOM 3582 O O . ILE A 1 476 ? -18.071 -83.480 -48.678 1.00 69.55 456 ILE A O 1
ATOM 3587 N N . GLN A 1 477 ? -16.274 -84.216 -49.817 1.00 72.22 457 GLN A N 1
ATOM 3588 C CA . GLN A 1 477 ? -15.818 -82.914 -50.282 1.00 75.07 457 GLN A CA 1
ATOM 3589 C C . GLN A 1 477 ? -15.139 -83.184 -51.613 1.00 78.30 457 GLN A C 1
ATOM 3590 O O . GLN A 1 477 ? -14.081 -83.809 -51.658 1.00 79.67 457 GLN A O 1
ATOM 3596 N N . GLU A 1 478 ? -15.752 -82.730 -52.698 1.00 82.30 458 GLU A N 1
ATOM 3597 C CA . GLU A 1 478 ? -15.187 -82.961 -54.016 1.00 86.89 458 GLU A CA 1
ATOM 3598 C C . GLU A 1 478 ? -13.816 -82.340 -54.206 1.00 88.51 458 GLU A C 1
ATOM 3599 O O . GLU A 1 478 ? -13.561 -81.221 -53.778 1.00 88.24 458 GLU A O 1
ATOM 3605 N N . GLU A 1 479 ? -12.927 -83.098 -54.835 1.00 91.94 459 GLU A N 1
ATOM 3606 C CA . GLU A 1 479 ? -11.577 -82.629 -55.109 1.00 95.20 459 GLU A CA 1
ATOM 3607 C C . GLU A 1 479 ? -10.916 -83.546 -56.130 1.00 96.08 459 GLU A C 1
ATOM 3608 O O . GLU A 1 479 ? -11.587 -84.358 -56.775 1.00 96.61 459 GLU A O 1
ATOM 3614 N N . GLY A 1 480 ? -9.601 -83.407 -56.279 1.00 96.16 460 GLY A N 1
ATOM 3615 C CA . GLY A 1 480 ? -8.871 -84.239 -57.218 1.00 95.10 460 GLY A CA 1
ATOM 3616 C C . GLY A 1 480 ? -9.116 -85.712 -56.941 1.00 93.89 460 GLY A C 1
ATOM 3617 O O . GLY A 1 480 ? -9.431 -86.097 -55.807 1.00 93.10 460 GLY A O 1
ATOM 3618 N N . SER A 1 481 ? -8.971 -86.540 -57.971 1.00 92.17 461 SER A N 1
ATOM 3619 C CA . SER A 1 481 ? -9.195 -87.968 -57.813 1.00 89.86 461 SER A CA 1
ATOM 3620 C C . SER A 1 481 ? -8.123 -88.682 -56.998 1.00 87.80 461 SER A C 1
ATOM 3621 O O . SER A 1 481 ? -7.238 -88.062 -56.401 1.00 87.93 461 SER A O 1
ATOM 3624 N N . GLY A 1 482 ? -8.238 -90.003 -56.973 1.00 84.80 462 GLY A N 1
ATOM 3625 C CA . GLY A 1 482 ? -7.316 -90.840 -56.238 1.00 80.37 462 GLY A CA 1
ATOM 3626 C C . GLY A 1 482 ? -7.940 -92.216 -56.257 1.00 77.97 462 GLY A C 1
ATOM 3627 O O . GLY A 1 482 ? -8.733 -92.529 -57.154 1.00 76.99 462 GLY A O 1
ATOM 3628 N N . THR A 1 483 ? -7.605 -93.036 -55.269 1.00 75.11 463 THR A N 1
ATOM 3629 C CA . THR A 1 483 ? -8.155 -94.380 -55.196 1.00 71.85 463 THR A CA 1
ATOM 3630 C C . THR A 1 483 ? -8.833 -94.612 -53.854 1.00 69.98 463 THR A C 1
ATOM 3631 O O . THR A 1 483 ? -8.302 -94.246 -52.804 1.00 69.05 463 THR A O 1
ATOM 3635 N N . CYS A 1 484 ? -10.011 -95.224 -53.896 1.00 68.17 464 CYS A N 1
ATOM 3636 C CA . CYS A 1 484 ? -10.766 -95.488 -52.683 1.00 66.88 464 CYS A CA 1
ATOM 3637 C C . CYS A 1 484 ? -9.972 -96.319 -51.701 1.00 66.99 464 CYS A C 1
ATOM 3638 O O . CYS A 1 484 ? -9.545 -97.429 -52.009 1.00 67.63 464 CYS A O 1
ATOM 3641 N N . ILE A 1 485 ? -9.792 -95.763 -50.510 1.00 68.03 465 ILE A N 1
ATOM 3642 C CA . ILE A 1 485 ? -9.053 -96.398 -49.423 1.00 68.61 465 ILE A CA 1
ATOM 3643 C C . ILE A 1 485 ? -9.468 -97.851 -49.205 1.00 68.74 465 ILE A C 1
ATOM 3644 O O . ILE A 1 485 ? -8.696 -98.651 -48.676 1.00 68.10 465 ILE A O 1
ATOM 3649 N N . ASN A 1 486 ? -10.689 -98.183 -49.614 1.00 68.92 466 ASN A N 1
ATOM 3650 C CA . ASN A 1 486 ? -11.216 -99.524 -49.421 1.00 69.94 466 ASN A CA 1
ATOM 3651 C C . ASN A 1 486 ? -11.161 -100.427 -50.646 1.00 71.38 466 ASN A C 1
ATOM 3652 O O . ASN A 1 486 ? -10.541 -101.492 -50.604 1.00 71.24 466 ASN A O 1
ATOM 3657 N N . CYS A 1 487 ? -11.812 -100.010 -51.731 1.00 71.90 467 CYS A N 1
ATOM 3658 C CA . CYS A 1 487 ? -11.855 -100.822 -52.942 1.00 72.95 467 CYS A CA 1
ATOM 3659 C C . CYS A 1 487 ? -10.832 -100.461 -54.026 1.00 73.35 467 CYS A C 1
ATOM 3660 O O . CYS A 1 487 ? -10.829 -101.053 -55.111 1.00 71.68 467 CYS A O 1
ATOM 3663 N N . GLY A 1 488 ? -9.976 -99.485 -53.740 1.00 73.85 468 GLY A N 1
ATOM 3664 C CA . GLY A 1 488 ? -8.961 -99.086 -54.699 1.00 71.96 468 GLY A CA 1
ATOM 3665 C C . GLY A 1 488 ? -9.439 -98.463 -55.999 1.00 71.21 468 GLY A C 1
ATOM 3666 O O . GLY A 1 488 ? -8.619 -97.973 -56.769 1.00 71.29 468 GLY A O 1
ATOM 3667 N N . ARG A 1 489 ? -10.742 -98.482 -56.266 1.00 71.12 469 ARG A N 1
ATOM 3668 C CA . ARG A 1 489 ? -11.258 -97.883 -57.496 1.00 71.85 469 ARG A CA 1
ATOM 3669 C C . ARG A 1 489 ? -11.038 -96.370 -57.510 1.00 72.80 469 ARG A C 1
ATOM 3670 O O . ARG A 1 489 ? -10.508 -95.805 -56.554 1.00 71.62 469 ARG A O 1
ATOM 3678 N N . GLU A 1 490 ? -11.437 -95.709 -58.594 1.00 75.34 470 GLU A N 1
ATOM 3679 C CA . GLU A 1 490 ? -11.247 -94.264 -58.684 1.00 77.25 470 GLU A CA 1
ATOM 3680 C C . GLU A 1 490 ? -12.041 -93.538 -57.613 1.00 75.46 470 GLU A C 1
ATOM 3681 O O . GLU A 1 490 ? -13.260 -93.701 -57.506 1.00 73.98 470 GLU A O 1
ATOM 3687 N N . ALA A 1 491 ? -11.333 -92.724 -56.836 1.00 73.87 471 ALA A N 1
ATOM 3688 C CA . ALA A 1 491 ? -11.930 -91.962 -55.746 1.00 71.82 471 ALA A CA 1
ATOM 3689 C C . ALA A 1 491 ? -12.098 -90.484 -56.075 1.00 70.29 471 ALA A C 1
ATOM 3690 O O . ALA A 1 491 ? -11.144 -89.716 -56.009 1.00 69.79 471 ALA A O 1
ATOM 3692 N N . PRO A 1 492 ? -13.325 -90.070 -56.425 1.00 69.69 472 PRO A N 1
ATOM 3693 C CA . PRO A 1 492 ? -13.650 -88.679 -56.764 1.00 70.33 472 PRO A CA 1
ATOM 3694 C C . PRO A 1 492 ? -13.783 -87.785 -55.522 1.00 70.24 472 PRO A C 1
ATOM 3695 O O . PRO A 1 492 ? -13.616 -86.568 -55.597 1.00 70.76 472 PRO A O 1
ATOM 3699 N N . TYR A 1 493 ? -14.063 -88.396 -54.376 1.00 69.48 473 TYR A N 1
ATOM 3700 C CA . TYR A 1 493 ? -14.276 -87.631 -53.164 1.00 68.10 473 TYR A CA 1
ATOM 3701 C C . TYR A 1 493 ? -13.305 -87.765 -52.015 1.00 68.47 473 TYR A C 1
ATOM 3702 O O . TYR A 1 493 ? -12.735 -88.831 -51.772 1.00 69.69 473 TYR A O 1
ATOM 3711 N N . ARG A 1 494 ? -13.145 -86.655 -51.303 1.00 67.46 474 ARG A N 1
ATOM 3712 C CA . ARG A 1 494 ? -12.322 -86.588 -50.105 1.00 67.43 474 ARG A CA 1
ATOM 3713 C C . ARG A 1 494 ? -13.409 -86.796 -49.053 1.00 67.02 474 ARG A C 1
ATOM 3714 O O . ARG A 1 494 ? -14.366 -86.025 -48.980 1.00 67.54 474 ARG A O 1
ATOM 3722 N N . ALA A 1 495 ? -13.292 -87.854 -48.265 1.00 65.80 475 ALA A N 1
ATOM 3723 C CA . ALA A 1 495 ? -14.302 -88.138 -47.265 1.00 63.26 475 ALA A CA 1
ATOM 3724 C C . ALA A 1 495 ? -13.729 -88.148 -45.870 1.00 62.62 475 ALA A C 1
ATOM 3725 O O . ALA A 1 495 ? -12.521 -88.238 -45.677 1.00 62.70 475 ALA A O 1
ATOM 3727 N N . TYR A 1 496 ? -14.616 -88.031 -44.891 1.00 62.28 476 TYR A N 1
ATOM 3728 C CA . TYR A 1 496 ? -14.204 -88.035 -43.503 1.00 60.30 476 TYR A CA 1
ATOM 3729 C C . TYR A 1 496 ? -15.074 -89.016 -42.749 1.00 60.15 476 TYR A C 1
ATOM 3730 O O . TYR A 1 496 ? -16.200 -89.304 -43.153 1.00 60.13 476 TYR A O 1
ATOM 3739 N N . LEU A 1 497 ? -14.534 -89.549 -41.666 1.00 59.71 477 LEU A N 1
ATOM 3740 C CA . LEU A 1 497 ? -15.276 -90.479 -40.852 1.00 60.28 477 LEU A CA 1
ATOM 3741 C C . LEU A 1 497 ? -14.837 -90.275 -39.414 1.00 59.90 477 LEU A C 1
ATOM 3742 O O . LEU A 1 497 ? -13.807 -89.645 -39.150 1.00 59.08 477 LEU A O 1
ATOM 3747 N N . ALA A 1 498 ? -15.630 -90.788 -38.483 1.00 58.97 478 ALA A N 1
ATOM 3748 C CA . ALA A 1 498 ? -15.306 -90.644 -37.077 1.00 59.56 478 ALA A CA 1
ATOM 3749 C C . ALA A 1 498 ? -16.360 -91.327 -36.232 1.00 59.57 478 ALA A C 1
ATOM 3750 O O . ALA A 1 498 ? -17.341 -91.842 -36.758 1.00 59.59 478 ALA A O 1
ATOM 3752 N N . ARG A 1 499 ? -16.123 -91.367 -34.925 1.00 61.88 479 ARG A N 1
ATOM 3753 C CA . ARG A 1 499 ? -17.082 -91.936 -33.981 1.00 65.17 479 ARG A CA 1
ATOM 3754 C C . ARG A 1 499 ? -17.958 -90.717 -33.644 1.00 65.14 479 ARG A C 1
ATOM 3755 O O . ARG A 1 499 ? -17.448 -89.655 -33.270 1.00 63.92 479 ARG A O 1
ATOM 3763 N N . THR A 1 500 ? -19.269 -90.864 -33.777 1.00 64.71 480 THR A N 1
ATOM 3764 C CA . THR A 1 500 ? -20.154 -89.734 -33.547 1.00 66.17 480 THR A CA 1
ATOM 3765 C C . THR A 1 500 ? -21.146 -89.837 -32.406 1.00 66.25 480 THR A C 1
ATOM 3766 O O . THR A 1 500 ? -21.375 -90.903 -31.847 1.00 65.75 480 THR A O 1
ATOM 3770 N N . TYR A 1 501 ? -21.751 -88.693 -32.101 1.00 67.29 481 TYR A N 1
ATOM 3771 C CA . TYR A 1 501 ? -22.778 -88.580 -31.071 1.00 66.96 481 TYR A CA 1
ATOM 3772 C C . TYR A 1 501 ? -24.150 -88.786 -31.721 1.00 67.88 481 TYR A C 1
ATOM 3773 O O . TYR A 1 501 ? -24.283 -88.499 -32.932 1.00 68.49 481 TYR A O 1
#

Sequence (463 aa):
EFSEWFHNILEEAEIIDQRYPVKGMHVWMPHGFMIRKNTLKILRRILDRDHEEVLFPLLVPEDELAKEAIHVKGFEDEVYWVTHGGLSKLQRKLALRPTSETVMYPMFALWVRSHTDLPMRFYQVVNTFRYETKHTRPLIRVREITTFKEAHTIHATASEAEEQVERAVEIYKEFFNSLGIPYLITRRPPWDKFPGSEYTVAFDTLMPDGKTLQIGTVHNLGQTFARTFEIKFETPEGDHEYVHQTCYGLSDRVIASVIAIHGDESGLCLPPDVAAHQVVIVPIIFKKAAEEVMEACRELRSRLEAAGFRVHLDDRDIRAGRKYYEWEMRGVPLRVEIGPRDLEKGAAVISRRDTGEKVTADLQGIEETLRELMKDILENLRTRAWERMESEIREAETLEEASRIVDEKRGIISFMWCGEEECGMDVEEKVRVDILGIQEEGSGTCINCGREAPYRAYLARTY

Solvent-accessible surface area: 21594 Å² total; per-residue (Å²): 177,13,55,124,55,6,76,75,6,0,124,84,0,83,0,4,34,64,212,114,122,68,114,1,30,35,68,43,35,108,5,0,97,70,0,34,103,7,4,15,98,12,3,70,151,8,0,77,145,92,11,111,76,36,139,19,85,56,69,2,21,72,87,36,8,63,88,16,84,101,2,17,154,25,16,95,120,51,12,57,88,43,40,103,38,72,189,77,142,54,192,126,85,43,0,30,11,1,4,0,3,1,13,0,0,30,74,0,16,107,102,0,145,24,67,104,54,16,64,31,44,11,0,0,25,10,49,0,20,48,118,54,66,168,127,35,77,4,8,10,66,18,29,43,19,26,7,22,2,6,0,0,0,0,2,23,61,47,78,51,1,94,81,3,2,108,98,0,11,91,26,0,65,66,2,0,44,34,0,0,0,2,23,17,41,5,100,38,2,92,68,49,68,23,30,10,5,86,38,4,18,0,0,6,2,20,2,70,20,12,70,1,0,59,2,5,24,0,14,7,0,10,43,46,0,0,134,33,4,82,0,77,7,78,12,98,136,47,78,119,96,53,0,20,0,0,6,3,12,9,23,4,28,4,3,0,0,1,0,2,15,3,22,53,169,50,5,0,5,2,1,7,67,0,0,9,36,12,0,1,0,0,10,38,54,146,191,149,43,29,144,120,0,40,115,18,0,124,99,3,66,55,77,0,92,96,30,65,14,67,18,58,20,2,85,93,150,80,192,28,43,115,7,45,104,35,24,55,7,51,0,10,1,1,16,0,14,0,8,34,212,45,37,144,169,30,8,0,33,0,4,23,19,29,67,41,93,114,62,99,12,89,27,146,41,0,34,100,45,0,78,87,25,28,129,70,1,37,96,43,14,63,70,110,2,71,102,104,9,103,72,45,51,54,120,6,156,64,25,137,62,1,35,133,10,1,86,120,113,128,1,5,0,6,1,30,4,12,27,84,83,128,8,0,97,40,0,28,139,122,5,161,15,45,0,2,0,14,61,134,91,54,73,31,89,3,21,41,52,44,134,123,0,49,65,36,0,22,2,0,50,55,37

B-factor: mean 72.87, std 18.32, range [35.83, 124.9]